Protein AF-A3WEB6-F1 (afdb_monomer_lite)

Secondary structure (DSSP, 8-state):
---PPPPP-PPPPP-------PPPPP---------SS-----HHHHHHHHHHHT-S-TT-GGGGHHHHHHTS-HHHHHHHHHHHHHTS--SS---TT--HHHHHHHHHHHHHTTS-----GGGHHHHHHHHHH-THHHH-GGGHHHHHHHHHHHHHHHHTT----HHHHHHHHHHHHHHHHGGGGS-HHHHHHHHHHHHHHHHHTT----HHHHHHHHHS--B-TTPPP----TTHHHHHHHHHHHHHHHHHHHHHTSSSSPPGGGSSHHHHHHHS--BTTB---HHHHHH-SSHHHHHHHTTT-TT-B--GGGGGGGGGGHHHHHHHHSB-TTSSS-TTHHHH--TTSHHHHHHHHHHHT--S-SS--HHHHHHHHHHHTTT-HHHHHHHHHHHHHHHHSS---HHHHHHHHHHHHHHHHHHHHHHHHTTHHHHSTT-HHHHHHHHHHHHHTT--TT--TTS-GGGGBB---EETTTEEPSS-B-PPPP--B-TTSPBP---HHHHTSPPHHHHHHHHHHHHHHTTSS-HHHHHHHHHHHHHHHHHHTTSSGGGHHHHHHHHHHHHHHHHT-STTTHHHHHHHHHH---HHHHHHHHHHHTT--

Sequence (605 aa):
MGFMGFGRKTFGRKGLAPLQPEKPKSGRIFGNRPSRGGGGGSPFDRFYADARELVTNPSYPASGCNQALELLTPEERGDLLADIVMGQGHYGEYQRDASEAQLIAQHGLSSLWNKEVEVRKEHLAALLTILLRNKDYRQRYYYETQVSKLLKLINSAIKQGAYLSSGDCEALAEMASEIRQARSTYRKSDTKKMILRAEKLEKLAGVEVSATEFLMERCEGAENEFAIPDKDRPNAQFWADLLAEVATNLNDIRLATKGSKRANWASTEAAFNEQWPACGDVRPSYTDWKSSAQPVAELKANNGRRNGWADTEAYRTLPGAIAGAVAHSRYDWSMGQIPGLDVLADLENPAWTALVEHLITQRRATKATKTWLKEALELCKPLGLETVEEKLHDWLALFHSPALGRANYTSVINGDRFAYTIDLLEEAHGDWPQGHADEVAALGKAIAICVASGSRDGINYALSTNLVLTDDHSYKNKTATTGVLHMPKPSYKHADGRTAYKSLSSFMRLSVENEEFVRGALWLVALMPNRARAIEALELTALSAATYLWTGEDAMRSKIIANAAIATLIAMGGDDVDAPVLRLSKLVEHRTVQAPLLKHLNAES

pLDDT: mean 80.48, std 17.67, range [26.0, 98.12]

Structure (mmCIF, N/CA/C/O backbone):
data_AF-A3WEB6-F1
#
_entry.id   AF-A3WEB6-F1
#
loop_
_atom_site.group_PDB
_atom_site.id
_atom_site.type_symbol
_atom_site.label_atom_id
_atom_site.label_alt_id
_atom_site.label_comp_id
_atom_site.label_asym_id
_atom_site.label_entity_id
_atom_site.label_seq_id
_atom_site.pdbx_PDB_ins_code
_atom_site.Cartn_x
_atom_site.Cartn_y
_atom_site.Cartn_z
_atom_site.occupancy
_atom_site.B_iso_or_equiv
_atom_site.auth_seq_id
_atom_site.auth_comp_id
_atom_site.auth_asym_id
_atom_site.auth_atom_id
_atom_site.pdbx_PDB_model_num
ATOM 1 N N . MET A 1 1 ? -42.486 -0.707 -11.363 1.00 29.61 1 MET A N 1
ATOM 2 C CA . MET A 1 1 ? -42.224 -1.793 -10.393 1.00 29.61 1 MET A CA 1
ATOM 3 C C . MET A 1 1 ? -41.409 -1.154 -9.276 1.00 29.61 1 MET A C 1
ATOM 5 O O . MET A 1 1 ? -40.303 -0.731 -9.545 1.00 29.61 1 MET A O 1
ATOM 9 N N . GLY A 1 2 ? -41.981 -0.723 -8.153 1.00 26.94 2 GLY A N 1
ATOM 10 C CA . GLY A 1 2 ? -42.525 -1.570 -7.094 1.00 26.94 2 GLY A CA 1
ATOM 11 C C . GLY A 1 2 ? -41.439 -1.852 -6.044 1.00 26.94 2 GLY A C 1
ATOM 12 O O . GLY A 1 2 ? -41.075 -3.007 -5.876 1.00 26.94 2 GLY A O 1
ATOM 13 N N . PHE A 1 3 ? -40.873 -0.816 -5.405 1.00 26.00 3 PHE A N 1
ATOM 14 C CA . PHE A 1 3 ? -39.906 -0.987 -4.311 1.00 26.00 3 PHE A CA 1
ATOM 15 C C . PHE A 1 3 ? -40.650 -1.487 -3.065 1.00 26.00 3 PHE A C 1
ATOM 17 O O . PHE A 1 3 ? -41.422 -0.750 -2.453 1.00 26.00 3 PHE A O 1
ATOM 24 N N . MET A 1 4 ? -40.458 -2.765 -2.734 1.00 27.81 4 MET A N 1
ATOM 25 C CA . MET A 1 4 ? -40.948 -3.368 -1.497 1.00 27.81 4 MET A CA 1
ATOM 26 C C . MET A 1 4 ? -40.113 -2.860 -0.320 1.00 27.81 4 MET A C 1
ATOM 28 O O . MET A 1 4 ? -38.898 -3.036 -0.293 1.00 27.81 4 MET A O 1
ATOM 32 N N . GLY A 1 5 ? -40.776 -2.247 0.661 1.00 27.77 5 GLY A N 1
ATOM 33 C CA . GLY A 1 5 ? -40.185 -1.965 1.963 1.00 27.77 5 GLY A CA 1
ATOM 34 C C . GLY A 1 5 ? -40.025 -3.257 2.764 1.00 27.77 5 GLY A C 1
ATOM 35 O O . GLY A 1 5 ? -40.998 -3.984 2.963 1.00 27.77 5 GLY A O 1
ATOM 36 N N . PHE A 1 6 ? -38.809 -3.527 3.236 1.00 27.41 6 PHE A N 1
ATOM 37 C CA . PHE A 1 6 ? -38.534 -4.588 4.203 1.00 27.41 6 PHE A CA 1
ATOM 38 C C . PHE A 1 6 ? -38.426 -4.003 5.616 1.00 27.41 6 PHE A C 1
ATOM 40 O O . PHE A 1 6 ? -37.853 -2.938 5.840 1.00 27.41 6 PHE A O 1
ATOM 47 N N . GLY A 1 7 ? -39.083 -4.679 6.561 1.00 26.02 7 GLY A N 1
ATOM 48 C CA . GLY A 1 7 ? -39.466 -4.139 7.861 1.00 26.02 7 GLY A CA 1
ATOM 49 C C . GLY A 1 7 ? -38.332 -3.996 8.878 1.00 26.02 7 GLY A C 1
ATOM 50 O O . GLY A 1 7 ? -37.630 -4.954 9.196 1.00 26.02 7 GLY A O 1
ATOM 51 N N . ARG A 1 8 ? -38.261 -2.807 9.491 1.00 34.47 8 ARG A N 1
ATOM 52 C CA . ARG A 1 8 ? -37.611 -2.564 10.786 1.00 34.47 8 ARG A CA 1
ATOM 53 C C . ARG A 1 8 ? -38.399 -3.287 11.885 1.00 34.47 8 ARG A C 1
ATOM 55 O O . ARG A 1 8 ? -39.556 -2.955 12.140 1.00 34.47 8 ARG A O 1
ATOM 62 N N . LYS A 1 9 ? -37.783 -4.255 12.567 1.00 32.00 9 LYS A N 1
ATOM 63 C CA . LYS A 1 9 ? -38.338 -4.821 13.806 1.00 32.00 9 LYS A CA 1
ATOM 64 C C . LYS A 1 9 ? -38.093 -3.845 14.956 1.00 32.00 9 LYS A C 1
ATOM 66 O O . LYS A 1 9 ? -37.026 -3.843 15.556 1.00 32.00 9 LYS A O 1
ATOM 71 N N . THR A 1 10 ? -39.094 -3.037 15.286 1.00 32.31 10 THR A N 1
ATOM 72 C CA . THR A 1 10 ? -39.169 -2.360 16.584 1.00 32.31 10 THR A CA 1
ATOM 73 C C . THR A 1 10 ? -39.629 -3.372 17.635 1.00 32.31 10 THR A C 1
ATOM 75 O O . THR A 1 10 ? -40.685 -3.993 17.517 1.00 32.31 10 THR A O 1
ATOM 78 N N . PHE A 1 11 ? -38.806 -3.601 18.659 1.00 28.17 11 PHE A N 1
ATOM 79 C CA . PHE A 1 11 ? -39.134 -4.525 19.745 1.00 28.17 11 PHE A CA 1
ATOM 80 C C . PHE A 1 11 ? -40.278 -3.965 20.608 1.00 28.17 11 PHE A C 1
ATOM 82 O O . PHE A 1 11 ? -40.151 -2.918 21.242 1.00 28.17 11 PHE A O 1
ATOM 89 N N . GLY A 1 12 ? -41.400 -4.689 20.637 1.00 31.41 12 GLY A N 1
ATOM 90 C CA . GLY A 1 12 ? -42.566 -4.412 21.473 1.00 31.41 12 GLY A CA 1
ATOM 91 C C . GLY A 1 12 ? -42.441 -4.995 22.886 1.00 31.41 12 GLY A C 1
ATOM 92 O O . GLY A 1 12 ? -42.087 -6.159 23.074 1.00 31.41 12 GLY A O 1
ATOM 93 N N . ARG A 1 13 ? -42.782 -4.165 23.879 1.00 30.84 13 ARG A N 1
ATOM 94 C CA . ARG A 1 13 ? -43.000 -4.503 25.297 1.00 30.84 13 ARG A CA 1
ATOM 95 C C . ARG A 1 13 ? -43.959 -5.690 25.473 1.00 30.84 13 ARG A C 1
ATOM 97 O O . ARG A 1 13 ? -45.048 -5.690 24.905 1.00 30.84 13 ARG A O 1
ATOM 104 N N . LYS A 1 14 ? -43.634 -6.610 26.390 1.00 26.94 14 LYS A N 1
ATOM 105 C CA . LYS A 1 14 ? -44.607 -7.523 27.015 1.00 26.94 14 LYS A CA 1
ATOM 106 C C . LYS A 1 14 ? -44.942 -7.059 28.434 1.00 26.94 14 LYS A C 1
ATOM 108 O O . LYS A 1 14 ? -44.050 -6.964 29.266 1.00 26.94 14 LYS A O 1
ATOM 113 N N . GLY A 1 15 ? -46.241 -6.867 28.675 1.00 34.19 15 GLY A N 1
ATOM 114 C CA . GLY A 1 15 ? -46.898 -6.978 29.980 1.00 34.19 15 GLY A CA 1
ATOM 115 C C . GLY A 1 15 ? -46.797 -5.766 30.907 1.00 34.19 15 GLY A C 1
ATOM 116 O O . GLY A 1 15 ? -45.757 -5.547 31.508 1.00 34.19 15 GLY A O 1
ATOM 117 N N . LEU A 1 16 ? -47.904 -5.031 31.059 1.00 30.14 16 LEU A N 1
ATOM 118 C CA . LEU A 1 16 ? -48.527 -4.643 32.339 1.00 30.14 16 LEU A CA 1
ATOM 119 C C . LEU A 1 16 ? -49.862 -3.923 32.032 1.00 30.14 16 LEU A C 1
ATOM 121 O O . LEU A 1 16 ? -49.952 -3.135 31.094 1.00 30.14 16 LEU A O 1
ATOM 125 N N . ALA A 1 17 ? -50.906 -4.296 32.772 1.00 32.12 17 ALA A N 1
ATOM 126 C CA . ALA A 1 17 ? -52.323 -3.970 32.564 1.00 32.12 17 ALA A CA 1
ATOM 127 C C . ALA A 1 17 ? -52.659 -2.464 32.741 1.00 32.12 17 ALA A C 1
ATOM 129 O O . ALA A 1 17 ? -51.865 -1.731 33.332 1.00 32.12 17 ALA A O 1
ATOM 130 N N . PRO A 1 18 ? -53.828 -1.982 32.259 1.00 32.25 18 PRO A N 1
ATOM 131 C CA . PRO A 1 18 ? -54.152 -0.560 32.258 1.00 32.25 18 PRO A CA 1
ATOM 132 C C . PRO A 1 18 ? -54.585 -0.107 33.657 1.00 32.25 18 PRO A C 1
ATOM 134 O O . PRO A 1 18 ? -55.650 -0.489 34.139 1.00 32.25 18 PRO A O 1
ATOM 137 N N . LEU A 1 19 ? -53.778 0.732 34.306 1.00 33.09 19 LEU A N 1
ATOM 138 C CA . LEU A 1 19 ? -54.220 1.505 35.465 1.00 33.09 19 LEU A CA 1
ATOM 139 C C . LEU A 1 19 ? -54.787 2.842 34.977 1.00 33.09 19 LEU A C 1
ATOM 141 O O . LEU A 1 19 ? -54.145 3.573 34.223 1.00 33.09 19 LEU A O 1
ATOM 145 N N . GLN A 1 20 ? -56.032 3.102 35.373 1.00 31.73 20 GLN A N 1
ATOM 146 C CA . GLN A 1 20 ? -56.796 4.317 35.090 1.00 31.73 20 GLN A CA 1
ATOM 147 C C . GLN A 1 20 ? -56.044 5.588 35.533 1.00 31.73 20 GLN A C 1
ATOM 149 O O . GLN A 1 20 ? -55.263 5.535 36.483 1.00 31.73 20 GLN A O 1
ATOM 154 N N . PRO A 1 21 ? -56.294 6.747 34.895 1.00 31.81 21 PRO A N 1
ATOM 155 C CA . PRO A 1 21 ? -55.640 7.994 35.269 1.00 31.81 21 PRO A CA 1
ATOM 156 C C . PRO A 1 21 ? -56.192 8.521 36.603 1.00 31.81 21 PRO A C 1
ATOM 158 O O . PRO A 1 21 ? -57.307 9.041 36.667 1.00 31.81 21 PRO A O 1
ATOM 161 N N . GLU A 1 22 ? -55.401 8.429 37.674 1.00 29.83 22 GLU A N 1
ATOM 162 C CA . GLU A 1 22 ? -55.645 9.219 38.883 1.00 29.83 22 GLU A CA 1
ATOM 163 C C . GLU A 1 22 ? -55.349 10.702 38.606 1.00 29.83 22 GLU A C 1
ATOM 165 O O . GLU A 1 22 ? -54.299 11.074 38.079 1.00 29.83 22 GLU A O 1
ATOM 170 N N . LYS A 1 23 ? -56.307 11.566 38.964 1.00 29.56 23 LYS A N 1
ATOM 171 C CA . LYS A 1 23 ? -56.176 13.029 38.919 1.00 29.56 23 LYS A CA 1
ATOM 172 C C . LYS A 1 23 ? -54.987 13.501 39.775 1.00 29.56 23 LYS A C 1
ATOM 174 O O . LYS A 1 23 ? -54.812 12.983 40.880 1.00 29.56 23 LYS A O 1
ATOM 179 N N . PRO A 1 24 ? -54.243 14.550 39.370 1.00 29.25 24 PRO A N 1
ATOM 180 C CA . PRO A 1 24 ? -53.203 15.117 40.218 1.00 29.25 24 PRO A CA 1
ATOM 181 C C . PRO A 1 24 ? -53.826 15.750 41.466 1.00 29.25 24 PRO A C 1
ATOM 183 O O . PRO A 1 24 ? -54.696 16.619 41.368 1.00 29.25 24 PRO A O 1
ATOM 186 N N . LYS A 1 25 ? -53.360 15.336 42.649 1.00 29.36 25 LYS A N 1
ATOM 187 C CA . LYS A 1 25 ? -53.602 16.067 43.895 1.00 29.36 25 LYS A CA 1
ATOM 188 C C . LYS A 1 25 ? -52.801 17.368 43.879 1.00 29.36 25 LYS A C 1
ATOM 190 O O . LYS A 1 25 ? -51.597 17.381 43.644 1.00 29.36 25 LYS A O 1
ATOM 195 N N . SER A 1 26 ? -53.506 18.453 44.155 1.00 33.03 26 SER A N 1
ATOM 196 C CA . SER A 1 26 ? -52.987 19.793 44.401 1.00 33.03 26 SER A CA 1
ATOM 197 C C . SER A 1 26 ? -52.145 19.886 45.682 1.00 33.03 26 SER A C 1
ATOM 199 O O . SER A 1 26 ? -52.571 19.386 46.724 1.00 33.03 26 SER A O 1
ATOM 201 N N . GLY A 1 27 ? -51.071 20.684 45.625 1.00 27.97 27 GLY A N 1
ATOM 202 C CA . GLY A 1 27 ? -50.395 21.314 46.774 1.00 27.97 27 GLY A CA 1
ATOM 203 C C . GLY A 1 27 ? -49.214 20.515 47.344 1.00 27.97 27 GLY A C 1
ATOM 204 O O . GLY A 1 27 ? -49.299 19.305 47.466 1.00 27.97 27 GLY A O 1
ATOM 205 N N . ARG A 1 28 ? -48.089 21.107 47.763 1.00 28.11 28 ARG A N 1
ATOM 206 C CA . ARG A 1 28 ? -47.768 22.507 48.084 1.00 28.11 28 ARG A CA 1
ATOM 207 C C . ARG A 1 28 ? -46.235 22.693 48.157 1.00 28.11 28 ARG A C 1
ATOM 209 O O . ARG A 1 28 ? -45.558 21.857 48.734 1.00 28.11 28 ARG A O 1
ATOM 216 N N . ILE A 1 29 ? -45.795 23.864 47.681 1.00 38.44 29 ILE A N 1
ATOM 217 C CA . ILE A 1 29 ? -44.853 24.828 48.295 1.00 38.44 29 ILE A CA 1
ATOM 218 C C . ILE A 1 29 ? -43.416 24.365 48.591 1.00 38.44 29 ILE A C 1
ATOM 220 O O . ILE A 1 29 ? -43.168 23.671 49.569 1.00 38.44 29 ILE A O 1
ATOM 224 N N . PHE A 1 30 ? -42.465 24.979 47.881 1.00 27.98 30 PHE A N 1
ATOM 225 C CA . PHE A 1 30 ? -41.158 25.342 48.432 1.00 27.98 30 PHE A CA 1
ATOM 226 C C . PHE A 1 30 ? -40.769 26.765 48.001 1.00 27.98 30 PHE A C 1
ATOM 228 O O . PHE A 1 30 ? -40.805 27.089 46.820 1.00 27.98 30 PHE A O 1
ATOM 235 N N . GLY A 1 31 ? -40.373 27.581 48.986 1.00 28.86 31 GLY A N 1
ATOM 236 C CA . GLY A 1 31 ? -39.298 28.570 48.836 1.00 28.86 31 GLY A CA 1
ATOM 237 C C . GLY A 1 31 ? -39.648 29.976 48.344 1.00 28.86 31 GLY A C 1
ATOM 238 O O . GLY A 1 31 ? -39.417 30.311 47.191 1.00 28.86 31 GLY A O 1
ATOM 239 N N . ASN A 1 32 ? -40.082 30.837 49.266 1.00 31.31 32 ASN A N 1
ATOM 240 C CA . ASN A 1 32 ? -40.150 32.292 49.105 1.00 31.31 32 ASN A CA 1
ATOM 241 C C . ASN A 1 32 ? -38.780 32.928 48.778 1.00 31.31 32 ASN A C 1
ATOM 243 O O . ASN A 1 32 ? -37.884 32.943 49.623 1.00 31.31 32 ASN A O 1
ATOM 247 N N . ARG A 1 33 ? -38.694 33.617 47.637 1.00 31.88 33 ARG A N 1
ATOM 248 C CA . ARG A 1 33 ? -37.985 34.903 47.502 1.00 31.88 33 ARG A CA 1
ATOM 249 C C . ARG A 1 33 ? -39.011 35.930 47.002 1.00 31.88 33 ARG A C 1
ATOM 251 O O . ARG A 1 33 ? -39.818 35.580 46.143 1.00 31.88 33 ARG A O 1
ATOM 258 N N . PRO A 1 34 ? -39.039 37.166 47.528 1.00 33.56 34 PRO A N 1
ATOM 259 C CA . PRO A 1 34 ? -40.043 38.143 47.133 1.00 33.56 34 PRO A CA 1
ATOM 260 C C . PRO A 1 34 ? -39.745 38.632 45.712 1.00 33.56 34 PRO A C 1
ATOM 262 O O . PRO A 1 34 ? -38.826 39.421 45.501 1.00 33.56 34 PRO A O 1
ATOM 265 N N . SER A 1 35 ? -40.530 38.177 44.736 1.00 34.62 35 SER A N 1
ATOM 266 C CA . SER A 1 35 ? -40.672 38.902 43.477 1.00 34.62 35 SER A CA 1
ATOM 267 C C . SER A 1 35 ? -41.422 40.198 43.788 1.00 34.62 35 SER A C 1
ATOM 269 O O . SER A 1 35 ? -42.600 40.200 44.151 1.00 34.62 35 SER A O 1
ATOM 271 N N . ARG A 1 36 ? -40.693 41.315 43.715 1.00 34.34 36 ARG A N 1
ATOM 272 C CA . ARG A 1 36 ? -41.287 42.624 43.456 1.00 34.34 36 ARG A CA 1
ATOM 273 C C . ARG A 1 36 ? -42.046 42.517 42.128 1.00 34.34 36 ARG A C 1
ATOM 275 O O . ARG A 1 36 ? -41.417 42.294 41.107 1.00 34.34 36 ARG A O 1
ATOM 282 N N . GLY A 1 37 ? -43.360 42.728 42.163 1.00 31.61 37 GLY A N 1
ATOM 283 C CA . GLY A 1 37 ? -44.138 43.147 40.992 1.00 31.61 37 GLY A CA 1
ATOM 284 C C . GLY A 1 37 ? -44.631 42.039 40.056 1.00 31.61 37 GLY A C 1
ATOM 285 O O . GLY A 1 37 ? -44.014 41.744 39.047 1.00 31.61 37 GLY A O 1
ATOM 286 N N . GLY A 1 38 ? -45.803 41.508 40.406 1.00 31.47 38 GLY A N 1
ATOM 287 C CA . GLY A 1 38 ? -46.829 40.843 39.590 1.00 31.47 38 GLY A CA 1
ATOM 288 C C . GLY A 1 38 ? -46.683 40.711 38.065 1.00 31.47 38 GLY A C 1
ATOM 289 O O . GLY A 1 38 ? -46.578 41.693 37.341 1.00 31.47 38 GLY A O 1
ATOM 290 N N . GLY A 1 39 ? -46.914 39.481 37.601 1.00 33.38 39 GLY A N 1
ATOM 291 C CA . GLY A 1 39 ? -47.325 39.143 36.236 1.00 33.38 39 GLY A CA 1
ATOM 292 C C . GLY A 1 39 ? -46.788 37.771 35.836 1.00 33.38 39 GLY A C 1
ATOM 293 O O . GLY A 1 39 ? -45.586 37.552 35.897 1.00 33.38 39 GLY A O 1
ATOM 294 N N . GLY A 1 40 ? -47.656 36.826 35.467 1.00 46.16 40 GLY A N 1
ATOM 295 C CA . GLY A 1 40 ? -47.241 35.517 34.951 1.00 46.16 40 GLY A CA 1
ATOM 296 C C . GLY A 1 40 ? -46.580 35.638 33.576 1.00 46.16 40 GLY A C 1
ATOM 297 O O . GLY A 1 40 ? -47.252 35.433 32.572 1.00 46.16 40 GLY A O 1
ATOM 298 N N . GLY A 1 41 ? -45.300 36.012 33.549 1.00 63.28 41 GLY A N 1
ATOM 299 C CA . GLY A 1 41 ? -44.451 36.051 32.355 1.00 63.28 41 GLY A CA 1
ATOM 300 C C . GLY A 1 41 ? -43.603 34.788 32.215 1.00 63.28 41 GLY A C 1
ATOM 301 O O . GLY A 1 41 ? -43.351 34.085 33.200 1.00 63.28 41 GLY A O 1
ATOM 302 N N . SER A 1 42 ? -43.181 34.484 30.990 1.00 83.44 42 SER A N 1
ATOM 303 C CA . SER A 1 42 ? -42.313 33.340 30.708 1.00 83.44 42 SER A CA 1
ATOM 304 C C . SER A 1 42 ? -40.897 33.553 31.290 1.00 83.44 42 SER A C 1
ATOM 306 O O . SER A 1 42 ? -40.518 34.688 31.603 1.00 83.44 42 SER A O 1
ATOM 308 N N . PRO A 1 43 ? -40.077 32.495 31.465 1.00 87.94 43 PRO A N 1
ATOM 309 C CA . PRO A 1 43 ? -38.670 32.641 31.855 1.00 87.94 43 PRO A CA 1
ATOM 310 C C . PRO A 1 43 ? -37.897 33.653 30.995 1.00 87.94 43 PRO A C 1
ATOM 312 O O . PRO A 1 43 ? -37.073 34.406 31.520 1.00 87.94 43 PRO A O 1
ATOM 315 N N . PHE A 1 44 ? -38.191 33.707 29.692 1.00 90.69 44 PHE A N 1
ATOM 316 C CA . PHE A 1 44 ? -37.638 34.698 28.780 1.00 90.69 44 PHE A CA 1
ATOM 317 C C . PHE A 1 44 ? -38.120 36.120 29.076 1.00 90.69 44 PHE A C 1
ATOM 319 O O . PHE A 1 44 ? -37.287 37.016 29.067 1.00 90.69 44 PHE A O 1
ATOM 326 N N . ASP A 1 45 ? -39.398 36.352 29.393 1.00 88.38 45 ASP A N 1
ATOM 327 C CA . ASP A 1 45 ? -39.902 37.701 29.709 1.00 88.38 45 ASP A CA 1
ATOM 328 C C . ASP A 1 45 ? -39.180 38.310 30.919 1.00 88.38 45 ASP A C 1
ATOM 330 O O . ASP A 1 45 ? -38.795 39.482 30.908 1.00 88.38 45 ASP A O 1
ATOM 334 N N . ARG A 1 46 ? -38.938 37.487 31.949 1.00 88.69 46 ARG A N 1
ATOM 335 C CA . ARG A 1 46 ? -38.163 37.888 33.131 1.00 88.69 46 ARG A CA 1
ATOM 336 C C . ARG A 1 46 ? -36.712 38.192 32.762 1.00 88.69 46 ARG A C 1
ATOM 338 O O . ARG A 1 46 ? -36.203 39.251 33.113 1.00 88.69 46 ARG A O 1
ATOM 345 N N . PHE A 1 47 ? -36.067 37.296 32.015 1.00 91.25 47 PHE A N 1
ATOM 346 C CA . PHE A 1 47 ? -34.696 37.504 31.550 1.00 91.25 47 PHE A CA 1
ATOM 347 C C . PHE A 1 47 ? -34.562 38.743 30.655 1.00 91.25 47 PHE A C 1
ATOM 349 O O . PHE A 1 47 ? -33.585 39.475 30.766 1.00 91.25 47 PHE A O 1
ATOM 356 N N . TYR A 1 48 ? -35.538 38.993 29.785 1.00 90.75 48 TYR A N 1
ATOM 357 C CA . TYR A 1 48 ? -35.583 40.146 28.898 1.00 90.75 48 TYR A CA 1
ATOM 358 C C . TYR A 1 48 ? -35.689 41.451 29.689 1.00 90.75 48 TYR A C 1
ATOM 360 O O . TYR A 1 48 ? -34.934 42.383 29.416 1.00 90.75 48 TYR A O 1
ATOM 368 N N . ALA A 1 49 ? -36.563 41.512 30.698 1.00 89.06 49 ALA A N 1
ATOM 369 C CA . ALA A 1 49 ? -36.658 42.667 31.588 1.00 89.06 49 ALA A CA 1
ATOM 370 C C . ALA A 1 49 ? -35.335 42.917 32.335 1.00 89.06 49 ALA A C 1
ATOM 372 O O . ALA A 1 49 ? -34.784 44.015 32.242 1.00 89.06 49 ALA A O 1
ATOM 373 N N . ASP A 1 50 ? -34.772 41.880 32.966 1.00 89.88 50 ASP A N 1
ATOM 374 C CA . ASP A 1 50 ? -33.504 41.969 33.702 1.00 89.88 50 ASP A CA 1
ATOM 375 C C . ASP A 1 50 ? -32.344 42.394 32.776 1.00 89.88 50 ASP A C 1
ATOM 377 O O . ASP A 1 50 ? -31.536 43.258 33.120 1.00 89.88 50 ASP A O 1
ATOM 381 N N . ALA A 1 51 ? -32.263 41.835 31.563 1.00 89.06 51 ALA A N 1
ATOM 382 C CA . ALA A 1 51 ? -31.220 42.165 30.593 1.00 89.06 51 ALA A CA 1
ATOM 383 C C . ALA A 1 51 ? -31.302 43.617 30.106 1.00 89.06 51 ALA A C 1
ATOM 385 O O . ALA A 1 51 ? -30.256 44.215 29.854 1.00 89.06 51 ALA A O 1
ATOM 386 N N . ARG A 1 52 ? -32.510 44.190 29.997 1.00 89.94 52 ARG A N 1
ATOM 387 C CA . ARG A 1 52 ? -32.716 45.601 29.627 1.00 89.94 52 ARG A CA 1
ATOM 388 C C . ARG A 1 52 ? -32.361 46.562 30.751 1.00 89.94 52 ARG A C 1
ATOM 390 O O . ARG A 1 52 ? -31.774 47.608 30.488 1.00 89.94 52 ARG A O 1
ATOM 397 N N . GLU A 1 53 ? -32.689 46.214 31.990 1.00 88.25 53 GLU A N 1
ATOM 398 C CA . GLU A 1 53 ? -32.324 47.026 33.156 1.00 88.25 53 GLU A CA 1
ATOM 399 C C . GLU A 1 53 ? -30.806 47.051 33.385 1.00 88.25 53 GLU A C 1
ATOM 401 O O . GLU A 1 53 ? -30.258 48.057 33.835 1.00 88.25 53 GLU A O 1
ATOM 406 N N . LEU A 1 54 ? -30.115 45.969 33.020 1.00 88.06 54 LEU A N 1
ATOM 407 C CA . LEU A 1 54 ? -28.672 45.788 33.204 1.00 88.06 54 LEU A CA 1
ATOM 408 C C . LEU A 1 54 ? -27.836 46.172 31.968 1.00 88.06 54 LEU A C 1
ATOM 410 O O . LEU A 1 54 ? -26.663 45.803 31.867 1.00 88.06 54 LEU A O 1
ATOM 414 N N . VAL A 1 55 ? -28.410 46.902 31.005 1.00 88.06 55 VAL A N 1
ATOM 415 C CA . VAL A 1 55 ? -27.691 47.370 29.809 1.00 88.06 55 VAL A CA 1
ATOM 416 C C . VAL A 1 55 ? -26.530 48.275 30.214 1.00 88.06 55 VAL A C 1
ATOM 418 O O . VAL A 1 55 ? -26.709 49.361 30.758 1.00 88.06 55 VAL A O 1
ATOM 421 N N . THR A 1 56 ? -25.314 47.843 29.887 1.00 75.75 56 THR A N 1
ATOM 422 C CA . THR A 1 56 ? -24.083 48.612 30.136 1.00 75.75 56 THR A CA 1
ATOM 423 C C . THR A 1 56 ? -23.672 49.460 28.933 1.00 75.75 56 THR A C 1
ATOM 425 O O . THR A 1 56 ? -22.911 50.414 29.080 1.00 75.75 56 THR A O 1
ATOM 428 N N . ASN A 1 57 ? -24.196 49.148 27.743 1.00 79.44 57 ASN A N 1
ATOM 429 C CA . ASN A 1 57 ? -24.003 49.918 26.521 1.00 79.44 57 ASN A CA 1
ATOM 430 C C . ASN A 1 57 ? -25.359 50.200 25.840 1.00 79.44 57 ASN A C 1
ATOM 432 O O . ASN A 1 57 ? -25.914 49.293 25.218 1.00 79.44 57 ASN A O 1
ATOM 436 N N . PRO A 1 58 ? -25.861 51.450 25.866 1.00 72.75 58 PRO A N 1
ATOM 437 C CA . PRO A 1 58 ? -27.139 51.821 25.248 1.00 72.75 58 PRO A CA 1
ATOM 438 C C . PRO A 1 58 ? -27.213 51.571 23.735 1.00 72.75 58 PRO A C 1
ATOM 440 O O . PRO A 1 58 ? -28.296 51.370 23.198 1.00 72.75 58 PRO A O 1
ATOM 443 N N . SER A 1 59 ? -26.069 51.558 23.040 1.00 74.88 59 SER A N 1
ATOM 444 C CA . SER A 1 59 ? -26.001 51.242 21.602 1.00 74.88 59 SER A CA 1
ATOM 445 C C . SER A 1 59 ? -26.075 49.740 21.302 1.00 74.88 59 SER A C 1
ATOM 447 O O . SER A 1 59 ? -26.151 49.343 20.142 1.00 74.88 59 SER A O 1
ATOM 449 N N . TYR A 1 60 ? -26.053 48.897 22.339 1.00 78.00 60 TYR A N 1
ATOM 450 C CA . TYR A 1 60 ? -26.063 47.448 22.218 1.00 78.00 60 TYR A CA 1
ATOM 451 C C . TYR A 1 60 ? -26.907 46.809 23.340 1.00 78.00 60 TYR A C 1
ATOM 453 O O . TYR A 1 60 ? -26.372 46.451 24.399 1.00 78.00 60 TYR A O 1
ATOM 461 N N . PRO A 1 61 ? -28.226 46.636 23.113 1.00 72.75 61 PRO A N 1
ATOM 462 C CA . PRO A 1 61 ? -29.180 46.147 24.120 1.00 72.75 61 PRO A CA 1
ATOM 463 C C . PRO A 1 61 ? -28.823 44.787 24.738 1.00 72.75 61 PRO A C 1
ATOM 465 O O . PRO A 1 61 ? -29.167 44.497 25.876 1.00 72.75 61 PRO A O 1
ATOM 468 N N . ALA A 1 62 ? -28.060 43.954 24.029 1.00 79.75 62 ALA A N 1
ATOM 469 C CA . ALA A 1 62 ? -27.605 42.662 24.534 1.00 79.75 62 ALA A CA 1
ATOM 470 C C . ALA A 1 62 ? -26.469 42.742 25.578 1.00 79.75 62 ALA A C 1
ATOM 472 O O . ALA A 1 62 ? -26.114 41.727 26.180 1.00 79.75 62 ALA A O 1
ATOM 473 N N . SER A 1 63 ? -25.900 43.926 25.831 1.00 84.31 63 SER A N 1
ATOM 474 C CA . SER A 1 63 ? -24.803 44.116 26.794 1.00 84.31 63 SER A CA 1
ATOM 475 C C . SER A 1 63 ? -25.155 43.728 28.239 1.00 84.31 63 SER A C 1
ATOM 477 O O . SER A 1 63 ? -24.253 43.375 28.999 1.00 84.31 63 SER A O 1
ATOM 479 N N . GLY A 1 64 ? -26.441 43.727 28.612 1.00 86.31 64 GLY A N 1
ATOM 480 C CA . GLY A 1 64 ? -26.908 43.294 29.935 1.00 86.31 64 GLY A CA 1
ATOM 481 C C . GLY A 1 64 ? -27.098 41.780 30.103 1.00 86.31 64 GLY A C 1
ATOM 482 O O . GLY A 1 64 ? -27.230 41.301 31.228 1.00 86.31 64 GLY A O 1
ATOM 483 N N . CYS A 1 65 ? -27.043 40.989 29.021 1.00 90.50 65 CYS A N 1
ATOM 484 C CA . CYS A 1 65 ? -27.365 39.553 29.054 1.00 90.50 65 CYS A CA 1
ATOM 485 C C . CYS A 1 65 ? -26.488 38.752 30.031 1.00 90.50 65 CYS A C 1
ATOM 487 O O . CYS A 1 65 ? -26.986 37.889 30.747 1.00 90.50 65 CYS A O 1
ATOM 489 N N . ASN A 1 66 ? -25.180 39.027 30.088 1.00 89.62 66 ASN A N 1
ATOM 490 C CA . ASN A 1 66 ? -24.270 38.283 30.968 1.00 89.62 66 ASN A CA 1
ATOM 491 C C . ASN A 1 66 ? -24.581 38.499 32.453 1.00 89.62 66 ASN A C 1
ATOM 493 O O . ASN A 1 66 ? -24.520 37.539 33.218 1.00 89.62 66 ASN A O 1
ATOM 497 N N . GLN A 1 67 ? -24.919 39.734 32.838 1.00 88.88 67 GLN A N 1
ATOM 498 C CA . GLN A 1 67 ? -25.268 40.078 34.217 1.00 88.88 67 GLN A CA 1
ATOM 499 C C . GLN A 1 67 ? -26.639 39.501 34.582 1.00 88.88 67 GLN A C 1
ATOM 501 O O . GLN A 1 67 ? -26.782 38.887 35.635 1.00 88.88 67 GLN A O 1
ATOM 506 N N . ALA A 1 68 ? -27.616 39.584 33.674 1.00 91.00 68 ALA A N 1
ATOM 507 C CA . ALA A 1 68 ? -28.926 38.966 33.869 1.00 91.00 68 ALA A CA 1
ATOM 508 C C . ALA A 1 68 ? -28.828 37.437 34.061 1.00 91.00 68 ALA A C 1
ATOM 510 O O . ALA A 1 68 ? -29.472 36.879 34.944 1.00 91.00 68 ALA A O 1
ATOM 511 N N . LEU A 1 69 ? -27.952 36.745 33.319 1.00 92.56 69 LEU A N 1
ATOM 512 C CA . LEU A 1 69 ? -27.720 35.303 33.500 1.00 92.56 69 LEU A CA 1
ATOM 513 C C . LEU A 1 69 ? -27.098 34.938 34.861 1.00 92.56 69 LEU A C 1
ATOM 515 O O . LEU A 1 69 ? -27.255 33.802 35.320 1.00 92.56 69 LEU A O 1
ATOM 519 N N . GLU A 1 70 ? -26.370 35.855 35.503 1.00 90.62 70 GLU A N 1
ATOM 520 C CA . GLU A 1 70 ? -25.785 35.640 36.836 1.00 90.62 70 GLU A CA 1
ATOM 521 C C . GLU A 1 70 ? -26.830 35.681 37.950 1.00 90.62 70 GLU A C 1
ATOM 523 O O . GLU A 1 70 ? -26.624 35.056 38.989 1.00 90.62 70 GLU A O 1
ATOM 528 N N . LEU A 1 71 ? -27.971 36.334 37.711 1.00 90.81 71 LEU A N 1
ATOM 529 C CA . LEU A 1 71 ? -29.099 36.368 38.642 1.00 90.81 71 LEU A CA 1
ATOM 530 C C . LEU A 1 71 ? -29.891 35.053 38.677 1.00 90.81 71 LEU A C 1
ATOM 532 O O . LEU A 1 71 ? -30.620 34.810 39.639 1.00 90.81 71 LEU A O 1
ATOM 536 N N . LEU A 1 72 ? -29.744 34.216 37.647 1.00 91.75 72 LEU A N 1
ATOM 537 C CA . LEU A 1 72 ? -30.447 32.944 37.504 1.00 91.75 72 LEU A CA 1
ATOM 538 C C . LEU A 1 72 ? -29.652 31.790 38.124 1.00 91.75 72 LEU A C 1
ATOM 540 O O . LEU A 1 72 ? -28.435 31.688 37.941 1.00 91.75 72 LEU A O 1
ATOM 544 N N . THR A 1 73 ? -30.350 30.885 38.802 1.00 91.56 73 THR A N 1
ATOM 545 C CA . THR A 1 73 ? -29.824 29.570 39.213 1.00 91.56 73 THR A CA 1
ATOM 546 C C . THR A 1 73 ? -29.527 28.672 37.998 1.00 91.56 73 THR A C 1
ATOM 548 O O . THR A 1 73 ? -30.041 28.931 36.904 1.00 91.56 73 THR A O 1
ATOM 551 N N . PRO A 1 74 ? -28.686 27.624 38.125 1.00 93.25 74 PRO A N 1
ATOM 552 C CA . PRO A 1 74 ? -28.444 26.668 37.040 1.00 93.25 74 PRO A CA 1
ATOM 553 C C . PRO A 1 74 ? -29.723 26.072 36.434 1.00 93.25 74 PRO A C 1
ATOM 555 O O . PRO A 1 74 ? -29.792 25.902 35.216 1.00 93.25 74 PRO A O 1
ATOM 558 N N . GLU A 1 75 ? -30.738 25.810 37.253 1.00 90.81 75 GLU A N 1
ATOM 559 C CA . GLU A 1 75 ? -32.037 25.273 36.849 1.00 90.81 75 GLU A CA 1
ATOM 560 C C . GLU A 1 75 ? -32.888 26.325 36.124 1.00 90.81 75 GLU A C 1
ATOM 562 O O . GLU A 1 75 ? -33.437 26.046 35.056 1.00 90.81 75 GLU A O 1
ATOM 567 N N . GLU A 1 76 ? -32.940 27.563 36.637 1.00 90.69 76 GLU A N 1
ATOM 568 C CA . GLU A 1 76 ? -33.617 28.683 35.958 1.00 90.69 76 GLU A CA 1
ATOM 569 C C . GLU A 1 76 ? -32.976 28.989 34.595 1.00 90.69 76 GLU A C 1
ATOM 571 O O . GLU A 1 76 ? -33.668 29.371 33.652 1.00 90.69 76 GLU A O 1
ATOM 576 N N . ARG A 1 77 ? -31.662 28.778 34.447 1.00 94.38 77 ARG A N 1
ATOM 577 C CA . ARG A 1 77 ? -30.978 28.874 33.147 1.00 94.38 77 ARG A CA 1
ATOM 578 C C . ARG A 1 77 ? -31.399 27.764 32.182 1.00 94.38 77 ARG A C 1
ATOM 580 O O . ARG A 1 77 ? -31.437 28.011 30.978 1.00 94.38 77 ARG A O 1
ATOM 587 N N . GLY A 1 78 ? -31.716 26.568 32.680 1.00 91.19 78 GLY A N 1
ATOM 588 C CA . GLY A 1 78 ? -32.299 25.490 31.877 1.00 91.19 78 GLY A CA 1
ATOM 589 C C . GLY A 1 78 ? -33.699 25.836 31.373 1.00 91.19 78 GLY A C 1
ATOM 590 O O . GLY A 1 78 ? -33.999 25.641 30.196 1.00 91.19 78 GLY A O 1
ATOM 591 N N . ASP A 1 79 ? -34.524 26.429 32.239 1.00 91.69 79 ASP A N 1
ATOM 592 C CA . ASP A 1 79 ? -35.862 26.917 31.881 1.00 91.69 79 ASP A CA 1
ATOM 593 C C . ASP A 1 79 ? -35.810 28.059 30.865 1.00 91.69 79 ASP A C 1
ATOM 595 O O . ASP A 1 79 ? -36.535 28.031 29.870 1.00 91.69 79 ASP A O 1
ATOM 599 N N . LEU A 1 80 ? -34.900 29.015 31.060 1.00 93.81 80 LEU A N 1
ATOM 600 C CA . LEU A 1 80 ? -34.644 30.080 30.096 1.00 93.81 80 LEU A CA 1
ATOM 601 C C . LEU A 1 80 ? -34.189 29.524 28.742 1.00 93.81 80 LEU A C 1
ATOM 603 O O . LEU A 1 80 ? -34.668 29.974 27.705 1.00 93.81 80 LEU A O 1
ATOM 607 N N . LEU A 1 81 ? -33.280 28.544 28.730 1.00 93.62 81 LEU A N 1
ATOM 608 C CA . LEU A 1 81 ? -32.816 27.913 27.494 1.00 93.62 81 LEU A CA 1
ATOM 609 C C . LEU A 1 81 ? -33.984 27.289 26.728 1.00 93.62 81 LEU A C 1
ATOM 611 O O . LEU A 1 81 ? -34.103 27.498 25.521 1.00 93.62 81 LEU A O 1
ATOM 615 N N . ALA A 1 82 ? -34.844 26.538 27.418 1.00 91.06 82 ALA A N 1
ATOM 616 C CA . ALA A 1 82 ? -35.994 25.905 26.789 1.00 91.06 82 ALA A CA 1
ATOM 617 C C . ALA A 1 82 ? -36.976 26.937 26.213 1.00 91.06 82 ALA A C 1
ATOM 619 O O . ALA A 1 82 ? -37.460 26.761 25.094 1.00 91.06 82 ALA A O 1
ATOM 620 N N . ASP A 1 83 ? -37.215 28.028 26.938 1.00 90.81 83 ASP A N 1
ATOM 621 C CA . ASP A 1 83 ? -38.143 29.087 26.543 1.00 90.81 83 ASP A CA 1
ATOM 622 C C . ASP A 1 83 ? -37.608 29.966 25.396 1.00 90.81 83 ASP A C 1
ATOM 624 O O . ASP A 1 83 ? -38.346 30.309 24.474 1.00 90.81 83 ASP A O 1
ATOM 628 N N . ILE A 1 84 ? -36.300 30.250 25.359 1.00 90.00 84 ILE A N 1
ATOM 629 C CA . ILE A 1 84 ? -35.657 30.922 24.215 1.00 90.00 84 ILE A CA 1
ATOM 630 C C . ILE A 1 84 ? -35.857 30.112 22.925 1.00 90.00 84 ILE A C 1
ATOM 632 O O . ILE A 1 84 ? -36.134 30.668 21.861 1.00 90.00 84 ILE A O 1
ATOM 636 N N . VAL A 1 85 ? -35.727 28.789 23.004 1.00 88.31 85 VAL A N 1
ATOM 637 C CA . VAL A 1 85 ? -35.816 27.928 21.820 1.00 88.31 85 VAL A CA 1
ATOM 638 C C . VAL A 1 85 ? -37.262 27.698 21.401 1.00 88.31 85 VAL A C 1
ATOM 640 O O . VAL A 1 85 ? -37.585 27.851 20.227 1.00 88.31 85 VAL A O 1
ATOM 643 N N . MET A 1 86 ? -38.128 27.323 22.342 1.00 83.56 86 MET A N 1
ATOM 644 C CA . MET A 1 86 ? -39.498 26.899 22.041 1.00 83.56 86 MET A CA 1
ATOM 645 C C . MET A 1 86 ? -40.494 28.059 22.034 1.00 83.56 86 MET A C 1
ATOM 647 O O . MET A 1 86 ? -41.454 28.018 21.271 1.00 83.56 86 MET A O 1
ATOM 651 N N . GLY A 1 87 ? -40.275 29.081 22.864 1.00 78.00 87 GLY A N 1
ATOM 652 C CA . GLY A 1 87 ? -41.110 30.279 22.935 1.00 78.00 87 GLY A CA 1
ATOM 653 C C . GLY A 1 87 ? -40.696 31.337 21.914 1.00 78.00 87 GLY A C 1
ATOM 654 O O . GLY A 1 87 ? -41.539 31.832 21.171 1.00 78.00 87 GLY A O 1
ATOM 655 N N . GLN A 1 88 ? -39.397 31.649 21.828 1.00 79.12 88 GLN A N 1
ATOM 656 C CA . GLN A 1 88 ? -38.880 32.695 20.925 1.00 79.12 88 GLN A CA 1
ATOM 657 C C . GLN A 1 88 ? -38.373 32.165 19.573 1.00 79.12 88 GLN A C 1
ATOM 659 O O . GLN A 1 88 ? -38.013 32.951 18.696 1.00 79.12 88 GLN A O 1
ATOM 664 N N . GLY A 1 89 ? -38.328 30.842 19.382 1.00 78.31 89 GLY A N 1
ATOM 665 C CA . GLY A 1 89 ? -37.903 30.226 18.122 1.00 78.31 89 GLY A CA 1
ATOM 666 C C . GLY A 1 89 ? -36.414 30.396 17.809 1.00 78.31 89 GLY A C 1
ATOM 667 O O . GLY A 1 89 ? -36.021 30.261 16.651 1.00 78.31 89 GLY A O 1
ATOM 668 N N . HIS A 1 90 ? -35.577 30.713 18.803 1.00 81.69 90 HIS A N 1
ATOM 669 C CA . HIS A 1 90 ? -34.166 31.016 18.581 1.00 81.69 90 HIS A CA 1
ATOM 670 C C . HIS A 1 90 ? -33.256 29.828 18.925 1.00 81.69 90 HIS A C 1
ATOM 672 O O . HIS A 1 90 ? -33.155 29.408 20.074 1.00 81.69 90 HIS A O 1
ATOM 678 N N . TYR A 1 91 ? -32.501 29.335 17.940 1.00 78.62 91 TYR A N 1
ATOM 679 C CA . TYR A 1 91 ? -31.650 28.138 18.064 1.00 78.62 91 TYR A CA 1
ATOM 680 C C . TYR A 1 91 ? -30.183 28.356 17.628 1.00 78.62 91 TYR A C 1
ATOM 682 O O . TYR A 1 91 ? -29.450 27.401 17.370 1.00 78.62 91 TYR A O 1
ATOM 690 N N . GLY A 1 92 ? -29.717 29.612 17.598 1.00 70.19 92 GLY A N 1
ATOM 691 C CA . GLY A 1 92 ? -28.287 29.947 17.478 1.00 70.19 92 GLY A CA 1
ATOM 692 C C . GLY A 1 92 ? -27.830 30.521 16.132 1.00 70.19 92 GLY A C 1
ATOM 693 O O . GLY A 1 92 ? -26.627 30.665 15.936 1.00 70.19 92 GLY A O 1
ATOM 694 N N . GLU A 1 93 ? -28.749 30.859 15.224 1.00 68.56 93 GLU A N 1
ATOM 695 C CA . GLU A 1 93 ? -28.431 31.549 13.966 1.00 68.56 93 GLU A CA 1
ATOM 696 C C . GLU A 1 93 ? -28.369 33.073 14.174 1.00 68.56 93 GLU A C 1
ATOM 698 O O . GLU A 1 93 ? -29.236 33.649 14.825 1.00 68.56 93 GLU A O 1
ATOM 703 N N . TYR A 1 94 ? -27.352 33.743 13.615 1.00 70.75 94 TYR A N 1
ATOM 704 C CA . TYR A 1 94 ? -27.244 35.205 13.687 1.00 70.75 94 TYR A CA 1
ATOM 705 C C . TYR A 1 94 ? -28.203 35.874 12.696 1.00 70.75 94 TYR A C 1
ATOM 707 O O . TYR A 1 94 ? -28.088 35.656 11.488 1.00 70.75 94 TYR A O 1
ATOM 715 N N . GLN A 1 95 ? -29.093 36.737 13.190 1.00 71.38 95 GLN A N 1
ATOM 716 C CA . GLN A 1 95 ? -30.016 37.521 12.365 1.00 71.38 95 GLN A CA 1
ATOM 717 C C . GLN A 1 95 ? -29.579 38.994 12.335 1.00 71.38 95 GLN A C 1
ATOM 719 O O . GLN A 1 95 ? -29.461 39.633 13.376 1.00 71.38 95 GLN A O 1
ATOM 724 N N . ARG A 1 96 ? -29.311 39.535 11.134 1.00 66.31 96 ARG A N 1
ATOM 725 C CA . ARG A 1 96 ? -28.833 40.924 10.953 1.00 66.31 96 ARG A CA 1
ATOM 726 C C . ARG A 1 96 ? -29.886 41.980 11.306 1.00 66.31 96 ARG A C 1
ATOM 728 O O . ARG A 1 96 ? -29.515 43.007 11.856 1.00 66.31 96 ARG A O 1
ATOM 735 N N . ASP A 1 97 ? -31.160 41.691 11.051 1.00 75.12 97 ASP A N 1
ATOM 736 C CA . ASP A 1 97 ? -32.290 42.607 11.270 1.00 75.12 97 ASP A CA 1
ATOM 737 C C . ASP A 1 97 ? -33.184 42.134 12.433 1.00 75.12 97 ASP A C 1
ATOM 739 O O . ASP A 1 97 ? -34.411 42.144 12.353 1.00 75.12 97 ASP A O 1
ATOM 743 N N . ALA A 1 98 ? -32.563 41.637 13.506 1.00 77.06 98 ALA A N 1
ATOM 744 C CA . ALA A 1 98 ? -33.267 41.105 14.667 1.00 77.06 98 ALA A CA 1
ATOM 745 C C . ALA A 1 98 ? -33.923 42.218 15.504 1.00 77.06 98 ALA A C 1
ATOM 747 O O . ALA A 1 98 ? -33.322 43.260 15.770 1.00 77.06 98 ALA A O 1
ATOM 748 N N . SER A 1 99 ? -35.144 41.967 15.983 1.00 85.00 99 SER A N 1
ATOM 749 C CA . SER A 1 99 ? -35.768 42.800 17.018 1.00 85.00 99 SER A CA 1
ATOM 750 C C . SER A 1 99 ? -34.950 42.773 18.318 1.00 85.00 99 SER A C 1
ATOM 752 O O . SER A 1 99 ? -34.164 41.855 18.551 1.00 85.00 99 SER A O 1
ATOM 754 N N . GLU A 1 100 ? -35.148 43.752 19.206 1.00 84.88 100 GLU A N 1
ATOM 755 C CA . GLU A 1 100 ? -34.442 43.818 20.498 1.00 84.88 100 GLU A CA 1
ATOM 756 C C . GLU A 1 100 ? -34.586 42.515 21.308 1.00 84.88 100 GLU A C 1
ATOM 758 O O . GLU A 1 100 ? -33.600 41.988 21.822 1.00 84.88 100 GLU A O 1
ATOM 763 N N . ALA A 1 101 ? -35.795 41.944 21.347 1.00 84.69 101 ALA A N 1
ATOM 764 C CA . ALA A 1 101 ? -36.059 40.659 21.992 1.00 84.69 101 ALA A CA 1
ATOM 765 C C . ALA A 1 101 ? -35.288 39.507 21.331 1.00 84.69 101 ALA A C 1
ATOM 767 O O . ALA A 1 101 ? -34.677 38.700 22.026 1.00 84.69 101 ALA A O 1
ATOM 768 N N . GLN A 1 102 ? -35.234 39.459 19.998 1.00 86.06 102 GLN A N 1
ATOM 769 C CA . GLN A 1 102 ? -34.458 38.445 19.278 1.00 86.06 102 GLN A CA 1
ATOM 770 C C . GLN A 1 102 ? -32.951 38.596 19.516 1.00 86.06 102 GLN A C 1
ATOM 772 O O . GLN A 1 102 ? -32.275 37.593 19.726 1.00 86.06 102 GLN A O 1
ATOM 777 N N . LEU A 1 103 ? -32.426 39.825 19.563 1.00 86.19 103 LEU A N 1
ATOM 778 C CA . LEU A 1 103 ? -31.025 40.089 19.905 1.00 86.19 103 LEU A CA 1
ATOM 779 C C . LEU A 1 103 ? -30.700 39.629 21.332 1.00 86.19 103 LEU A C 1
ATOM 781 O O . LEU A 1 103 ? -29.672 38.989 21.555 1.00 86.19 103 LEU A O 1
ATOM 785 N N . ILE A 1 104 ? -31.575 39.907 22.300 1.00 88.31 104 ILE A N 1
ATOM 786 C CA . ILE A 1 104 ? -31.401 39.462 23.690 1.00 88.31 104 ILE A CA 1
ATOM 787 C C . ILE A 1 104 ? -31.513 37.934 23.801 1.00 88.31 104 ILE A C 1
ATOM 789 O O . ILE A 1 104 ? -30.684 37.317 24.466 1.00 88.31 104 ILE A O 1
ATOM 793 N N . ALA A 1 105 ? -32.457 37.297 23.104 1.00 88.44 105 ALA A N 1
ATOM 794 C CA . ALA A 1 105 ? -32.568 35.838 23.030 1.00 88.44 105 ALA A CA 1
ATOM 795 C C . ALA A 1 105 ? -31.305 35.202 22.429 1.00 88.44 105 ALA A C 1
ATOM 797 O O . ALA A 1 105 ? -30.757 34.239 22.973 1.00 88.44 105 ALA A O 1
ATOM 798 N N . GLN A 1 106 ? -30.796 35.783 21.342 1.00 87.25 106 GLN A N 1
ATOM 799 C CA . GLN A 1 106 ? -29.590 35.338 20.658 1.00 87.25 106 GLN A CA 1
ATOM 800 C C . GLN A 1 106 ? -28.358 35.410 21.557 1.00 87.25 106 GLN A C 1
ATOM 802 O O . GLN A 1 106 ? -27.607 34.437 21.693 1.00 87.25 106 GLN A O 1
ATOM 807 N N . HIS A 1 107 ? -28.139 36.569 22.172 1.00 87.38 107 HIS A N 1
ATOM 808 C CA . HIS A 1 107 ? -26.989 36.792 23.034 1.00 87.38 107 HIS A CA 1
ATOM 809 C C . HIS A 1 107 ? -27.102 36.030 24.351 1.00 87.38 107 HIS A C 1
ATOM 811 O O . HIS A 1 107 ? -26.111 35.445 24.785 1.00 87.38 107 HIS A O 1
ATOM 817 N N . GLY A 1 108 ? -28.303 35.931 24.924 1.00 89.25 108 GLY A N 1
ATOM 818 C CA . GLY A 1 108 ? -28.595 35.069 26.065 1.00 89.25 108 GLY A CA 1
ATOM 819 C C . GLY A 1 108 ? -28.213 33.615 25.789 1.00 89.25 108 GLY A C 1
ATOM 820 O O . GLY A 1 108 ? -27.434 33.034 26.546 1.00 89.25 108 GLY A O 1
ATOM 821 N N . LEU A 1 109 ? -28.655 33.051 24.658 1.00 89.44 109 LEU A N 1
ATOM 822 C CA . LEU A 1 109 ? -28.310 31.680 24.267 1.00 89.44 109 LEU A CA 1
ATOM 823 C C . LEU A 1 109 ? -26.802 31.491 24.052 1.00 89.44 109 LEU A C 1
ATOM 825 O O . LEU A 1 109 ? -26.229 30.511 24.525 1.00 89.44 109 LEU A O 1
ATOM 829 N N . SER A 1 110 ? -26.135 32.435 23.381 1.00 87.38 110 SER A N 1
ATOM 830 C CA . SER A 1 110 ? -24.681 32.374 23.175 1.00 87.38 110 SER A CA 1
ATOM 831 C C . SER A 1 110 ? -23.903 32.435 24.495 1.00 87.38 110 SER A C 1
ATOM 833 O O . SER A 1 110 ? -22.881 31.760 24.642 1.00 87.38 110 SER A O 1
ATOM 835 N N . SER A 1 111 ? -24.366 33.239 25.453 1.00 89.06 111 SER A N 1
ATOM 836 C CA . SER A 1 111 ? -23.719 33.420 26.753 1.00 89.06 111 SER A CA 1
ATOM 837 C C . SER A 1 111 ? -23.985 32.274 27.730 1.00 89.06 111 SER A C 1
ATOM 839 O O . SER A 1 111 ? -23.114 31.960 28.546 1.00 89.06 111 SER A O 1
ATOM 841 N N . LEU A 1 112 ? -25.129 31.588 27.618 1.00 90.12 112 LEU A N 1
ATOM 842 C CA . LEU A 1 112 ? -25.471 30.408 28.425 1.00 90.12 112 LEU A CA 1
ATOM 843 C C . LEU A 1 112 ? -24.424 29.289 28.310 1.00 90.12 112 LEU A C 1
ATOM 845 O O . LEU A 1 112 ? -24.152 28.571 29.278 1.00 90.12 112 LEU A O 1
ATOM 849 N N . TRP A 1 113 ? -23.750 29.165 27.164 1.00 88.75 113 TRP A N 1
ATOM 850 C CA . TRP A 1 113 ? -22.687 28.172 26.988 1.00 88.75 113 TRP A CA 1
ATOM 851 C C . TRP A 1 113 ? -21.493 28.371 27.930 1.00 88.75 113 TRP A C 1
ATOM 853 O O . TRP A 1 113 ? -20.813 27.392 28.244 1.00 88.75 113 TRP A O 1
ATOM 863 N N . ASN A 1 114 ? -21.304 29.577 28.468 1.00 88.06 114 ASN A N 1
ATOM 864 C CA . ASN A 1 114 ? -20.236 29.909 29.414 1.00 88.06 114 ASN A CA 1
ATOM 865 C C . ASN A 1 114 ? -20.672 29.847 30.890 1.00 88.06 114 ASN A C 1
ATOM 867 O O . ASN A 1 114 ? -19.860 30.108 31.773 1.00 88.06 114 ASN A O 1
ATOM 871 N N . LYS A 1 115 ? -21.936 29.512 31.175 1.00 90.00 115 LYS A N 1
ATOM 872 C CA . LYS A 1 115 ? -22.484 29.396 32.537 1.00 90.00 115 LYS A CA 1
ATOM 873 C C . LYS A 1 115 ? -22.833 27.944 32.868 1.00 90.00 115 LYS A C 1
ATOM 875 O O . LYS A 1 115 ? -22.991 27.118 31.971 1.00 90.00 115 LYS A O 1
ATOM 880 N N . GLU A 1 116 ? -22.932 27.602 34.145 1.00 91.44 116 GLU A N 1
ATOM 881 C CA . GLU A 1 116 ? -23.475 26.302 34.554 1.00 91.44 116 GLU A CA 1
ATOM 882 C C . GLU A 1 116 ? -24.983 26.261 34.279 1.00 91.44 116 GLU A C 1
ATOM 884 O O . GLU A 1 116 ? -25.680 27.236 34.568 1.00 91.44 116 GLU A O 1
ATOM 889 N N . VAL A 1 117 ? -25.454 25.168 33.676 1.00 93.50 117 VAL A N 1
ATOM 890 C CA . VAL A 1 117 ? -26.850 24.967 33.267 1.00 93.50 117 VAL A CA 1
ATOM 891 C C . VAL A 1 117 ? -27.262 23.566 33.686 1.00 93.50 117 VAL A C 1
ATOM 893 O O . VAL A 1 117 ? -26.603 22.595 33.304 1.00 93.50 117 VAL A O 1
ATOM 896 N N . GLU A 1 118 ? -28.362 23.473 34.420 1.00 92.38 118 GLU A N 1
ATOM 897 C CA . GLU A 1 118 ? -29.026 22.218 34.748 1.00 92.38 118 GLU A CA 1
ATOM 898 C C . GLU A 1 118 ? -30.325 22.103 33.954 1.00 92.38 118 GLU A C 1
ATOM 900 O O . GLU A 1 118 ? -31.024 23.088 33.734 1.00 92.38 118 GLU A O 1
ATOM 905 N N . VAL A 1 119 ? -30.630 20.897 33.479 1.00 92.44 119 VAL A N 1
ATOM 906 C CA . VAL A 1 119 ? -31.794 20.631 32.622 1.00 92.44 119 VAL A CA 1
ATOM 907 C C . VAL A 1 119 ? -32.681 19.570 33.245 1.00 92.44 119 VAL A C 1
ATOM 909 O O . VAL A 1 119 ? -32.188 18.699 33.959 1.00 92.44 119 VAL A O 1
ATOM 912 N N . ARG A 1 120 ? -33.973 19.623 32.929 1.00 90.12 120 ARG A N 1
ATOM 913 C CA . ARG A 1 120 ? -34.998 18.649 33.304 1.00 90.12 120 ARG A CA 1
ATOM 914 C C . ARG A 1 120 ? -35.428 17.832 32.093 1.00 90.12 120 ARG A C 1
ATOM 916 O O . ARG A 1 120 ? -35.123 18.179 30.949 1.00 90.12 120 ARG A O 1
ATOM 923 N N . LYS A 1 121 ? -36.171 16.749 32.327 1.00 79.44 121 LYS A N 1
ATOM 924 C CA . LYS A 1 121 ? -36.660 15.880 31.245 1.00 79.44 121 LYS A CA 1
ATOM 925 C C . LYS A 1 121 ? -37.509 16.639 30.210 1.00 79.44 121 LYS A C 1
ATOM 927 O O . LYS A 1 121 ? -37.456 16.321 29.026 1.00 79.44 121 LYS A O 1
ATOM 932 N N . GLU A 1 122 ? -38.240 17.669 30.635 1.00 90.06 122 GLU A N 1
ATOM 933 C CA . GLU A 1 122 ? -39.107 18.494 29.786 1.00 90.06 122 GLU A CA 1
ATOM 934 C C . GLU A 1 122 ? -38.317 19.352 28.782 1.00 90.06 122 GLU A C 1
ATOM 936 O O . GLU A 1 122 ? -38.859 19.767 27.761 1.00 90.06 122 GLU A O 1
ATOM 941 N N . HIS A 1 123 ? -37.025 19.595 29.028 1.00 91.19 123 HIS A N 1
ATOM 942 C CA . HIS A 1 123 ? -36.185 20.443 28.173 1.00 91.19 123 HIS A CA 1
ATOM 943 C C . HIS A 1 123 ? -35.628 19.720 26.943 1.00 91.19 123 HIS A C 1
ATOM 945 O O . HIS A 1 123 ? -35.018 20.361 26.086 1.00 91.19 123 HIS A O 1
ATOM 951 N N . LEU A 1 124 ? -35.818 18.400 26.829 1.00 87.19 124 LEU A N 1
ATOM 952 C CA . LEU A 1 124 ? -35.214 17.593 25.765 1.00 87.19 124 LEU A CA 1
ATOM 953 C C . LEU A 1 124 ? -35.542 18.125 24.359 1.00 87.19 124 LEU A C 1
ATOM 955 O O . LEU A 1 124 ? -34.637 18.256 23.537 1.00 87.19 124 LEU A O 1
ATOM 959 N N . ALA A 1 125 ? -36.800 18.491 24.098 1.00 83.12 125 ALA A N 1
ATOM 960 C CA . ALA A 1 125 ? -37.230 18.985 22.787 1.00 83.12 125 ALA A CA 1
ATOM 961 C C . ALA A 1 125 ? -36.501 20.277 22.371 1.00 83.12 125 ALA A C 1
ATOM 963 O O . ALA A 1 125 ? -36.078 20.422 21.222 1.00 83.12 125 ALA A O 1
ATOM 964 N N . ALA A 1 126 ? -36.285 21.193 23.318 1.00 90.94 126 ALA A N 1
ATOM 965 C CA . ALA A 1 126 ? -35.534 22.420 23.077 1.00 90.94 126 ALA A CA 1
ATOM 966 C C . ALA A 1 126 ? -34.056 22.123 22.776 1.00 90.94 126 ALA A C 1
ATOM 968 O O . ALA A 1 126 ? -33.490 22.650 21.820 1.00 90.94 126 ALA A O 1
ATOM 969 N N . LEU A 1 127 ? -33.436 21.228 23.550 1.00 93.75 127 LEU A N 1
ATOM 970 C CA . LEU A 1 127 ? -32.038 20.836 23.353 1.00 93.75 127 LEU A CA 1
ATOM 971 C C . LEU A 1 127 ? -31.814 20.167 21.986 1.00 93.75 127 LEU A C 1
ATOM 973 O O . LEU A 1 127 ? -30.842 20.483 21.298 1.00 93.75 127 LEU A O 1
ATOM 977 N N . LEU A 1 128 ? -32.725 19.283 21.568 1.00 90.44 128 LEU A N 1
ATOM 978 C CA . LEU A 1 128 ? -32.691 18.657 20.243 1.00 90.44 128 LEU A CA 1
ATOM 979 C C . LEU A 1 128 ? -32.893 19.683 19.128 1.00 90.44 128 LEU A C 1
ATOM 981 O O . LEU A 1 128 ? -32.189 19.636 18.123 1.00 90.44 128 LEU A O 1
ATOM 985 N N . THR A 1 129 ? -33.790 20.650 19.322 1.00 91.94 129 THR A N 1
ATOM 986 C CA . THR A 1 129 ? -34.018 21.727 18.351 1.00 91.94 129 THR A CA 1
ATOM 987 C C . THR A 1 129 ? -32.755 22.563 18.142 1.00 91.94 129 THR A C 1
ATOM 989 O O . THR A 1 129 ? -32.388 22.805 16.994 1.00 91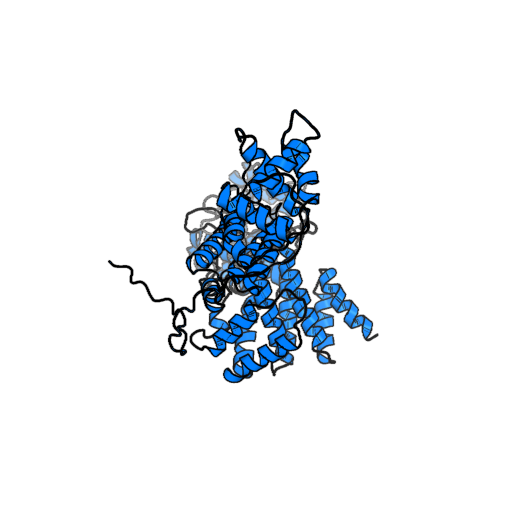.94 129 THR A O 1
ATOM 992 N N . ILE A 1 130 ? -32.034 22.928 19.213 1.00 91.69 130 ILE A N 1
ATOM 993 C CA . ILE A 1 130 ? -30.731 23.610 19.102 1.00 91.69 130 ILE A CA 1
ATOM 994 C C . ILE A 1 130 ? -29.747 22.760 18.291 1.00 91.69 130 ILE A C 1
ATOM 996 O O . ILE A 1 130 ? -29.093 23.267 17.381 1.00 91.69 130 ILE A O 1
ATOM 1000 N N . LEU A 1 131 ? -29.631 21.471 18.623 1.00 92.56 131 LEU A N 1
ATOM 1001 C CA . LEU A 1 131 ? -28.662 20.576 17.993 1.00 92.56 131 LEU A CA 1
ATOM 1002 C C . LEU A 1 131 ? -28.937 20.405 16.494 1.00 92.56 131 LEU A C 1
ATOM 1004 O O . LEU A 1 131 ? -28.019 20.511 15.683 1.00 92.56 131 LEU A O 1
ATOM 1008 N N . LEU A 1 132 ? -30.196 20.142 16.144 1.00 90.75 132 LEU A N 1
ATOM 1009 C CA . LEU A 1 132 ? -30.610 19.777 14.796 1.00 90.75 132 LEU A CA 1
ATOM 1010 C C . LEU A 1 132 ? -30.759 20.996 13.888 1.00 90.75 132 LEU A C 1
ATOM 1012 O O . LEU A 1 132 ? -30.378 20.923 12.724 1.00 90.75 132 LEU A O 1
ATOM 1016 N N . ARG A 1 133 ? -31.307 22.117 14.371 1.00 88.44 133 ARG A N 1
ATOM 1017 C CA . ARG A 1 133 ? -31.585 23.286 13.517 1.00 88.44 133 ARG A CA 1
ATOM 1018 C C . ARG A 1 133 ? -30.360 24.165 13.280 1.00 88.44 133 ARG A C 1
ATOM 1020 O O . ARG A 1 133 ? -30.336 24.890 12.290 1.00 88.44 133 ARG A O 1
ATOM 1027 N N . ASN A 1 134 ? -29.333 24.086 14.125 1.00 86.94 134 ASN A N 1
ATOM 1028 C CA . ASN A 1 134 ? -28.116 24.862 13.931 1.00 86.94 134 ASN A CA 1
ATOM 1029 C C . ASN A 1 134 ? -27.205 24.229 12.859 1.00 86.94 134 ASN A C 1
ATOM 1031 O O . ASN A 1 134 ? -26.488 23.254 13.104 1.00 86.94 134 ASN A O 1
ATOM 1035 N N . LYS A 1 135 ? -27.205 24.812 11.655 1.00 84.44 135 LYS A N 1
ATOM 1036 C CA . LYS A 1 135 ? -26.432 24.315 10.502 1.00 84.44 135 LYS A CA 1
ATOM 1037 C C . LYS A 1 135 ? -24.922 24.291 10.745 1.00 84.44 135 LYS A C 1
ATOM 1039 O O . LYS A 1 135 ? -24.231 23.414 10.221 1.00 84.44 135 LYS A O 1
ATOM 1044 N N . ASP A 1 136 ? -24.396 25.200 11.566 1.00 84.81 136 ASP A N 1
ATOM 1045 C CA . ASP A 1 136 ? -22.960 25.269 11.834 1.00 84.81 136 ASP A CA 1
ATOM 1046 C C . ASP A 1 136 ? -22.450 24.022 12.571 1.00 84.81 136 ASP A C 1
ATOM 1048 O O . ASP A 1 136 ? -21.301 23.618 12.378 1.00 84.81 136 ASP A O 1
ATOM 1052 N N . TYR A 1 137 ? -23.297 23.343 13.351 1.00 88.31 137 TYR A N 1
ATOM 1053 C CA . TYR A 1 137 ? -22.919 22.107 14.045 1.00 88.31 137 TYR A CA 1
ATOM 1054 C C . TYR A 1 137 ? -22.675 20.930 13.094 1.00 88.31 137 TYR A C 1
ATOM 1056 O O . TYR A 1 137 ? -21.928 20.011 13.444 1.00 88.31 137 TYR A O 1
ATOM 1064 N N . ARG A 1 138 ? -23.223 20.986 11.876 1.00 85.75 138 ARG A N 1
ATOM 1065 C CA . ARG A 1 138 ? -23.023 19.984 10.817 1.00 85.75 138 ARG A CA 1
ATOM 1066 C C . ARG A 1 138 ? -21.773 20.263 9.980 1.00 85.75 138 ARG A C 1
ATOM 1068 O O . ARG A 1 138 ? -21.135 19.353 9.461 1.00 85.75 138 ARG A O 1
ATOM 1075 N N . GLN A 1 139 ? -21.397 21.535 9.865 1.00 83.88 139 GLN A N 1
ATOM 1076 C CA . GLN A 1 139 ? -20.394 21.980 8.893 1.00 83.88 139 GLN A CA 1
ATOM 1077 C C . GLN A 1 139 ? -19.062 22.400 9.526 1.00 83.88 139 GLN A C 1
ATOM 1079 O O . GLN A 1 139 ? -18.030 22.374 8.858 1.00 83.88 139 GLN A O 1
ATOM 1084 N N . ARG A 1 140 ? -19.053 22.812 10.801 1.00 82.19 140 ARG A N 1
ATOM 1085 C CA . ARG A 1 140 ? -17.901 23.487 11.417 1.00 82.19 140 ARG A CA 1
ATOM 1086 C C . ARG A 1 140 ? -17.475 22.818 12.723 1.00 82.19 140 ARG A C 1
ATOM 1088 O O . ARG A 1 140 ? -18.227 22.741 13.699 1.00 82.19 140 ARG A O 1
ATOM 1095 N N . TYR A 1 141 ? -16.205 22.409 12.788 1.00 81.94 141 TYR A N 1
ATOM 1096 C CA . TYR A 1 141 ? -15.620 21.855 14.015 1.00 81.94 141 TYR A CA 1
ATOM 1097 C C . TYR A 1 141 ? -15.461 22.902 15.132 1.00 81.94 141 TYR A C 1
ATOM 1099 O O . TYR A 1 141 ? -15.525 22.543 16.305 1.00 81.94 141 TYR A O 1
ATOM 1107 N N . TYR A 1 142 ? -15.318 24.191 14.789 1.00 81.06 142 TYR A N 1
ATOM 1108 C CA . TYR A 1 142 ? -15.118 25.309 15.731 1.00 81.06 142 TYR A CA 1
ATOM 1109 C C . TYR A 1 142 ? -16.072 25.293 16.945 1.00 81.06 142 TYR A C 1
ATOM 1111 O O . TYR A 1 142 ? -15.673 25.660 18.047 1.00 81.06 142 TYR A O 1
ATOM 1119 N N . TYR A 1 143 ? -17.295 24.783 16.779 1.00 83.94 143 TYR A N 1
ATOM 1120 C CA . TYR A 1 143 ? -18.310 24.706 17.831 1.00 83.94 143 TYR A CA 1
ATOM 1121 C C . TYR A 1 143 ? -18.261 23.436 18.708 1.00 83.94 143 TYR A C 1
ATOM 1123 O O . TYR A 1 143 ? -19.189 23.203 19.478 1.00 83.94 143 TYR A O 1
ATOM 1131 N N . GLU A 1 144 ? -17.213 22.602 18.645 1.00 86.88 144 GLU A N 1
ATOM 1132 C CA . GLU A 1 144 ? -17.158 21.317 19.378 1.00 86.88 144 GLU A CA 1
ATOM 1133 C C . GLU A 1 144 ? -17.381 21.450 20.884 1.00 86.88 144 GLU A C 1
ATOM 1135 O O . GLU A 1 144 ? -18.044 20.599 21.471 1.00 86.88 144 GLU A O 1
ATOM 1140 N N . THR A 1 145 ? -16.879 22.511 21.516 1.00 86.81 145 THR A N 1
ATOM 1141 C CA . THR A 1 145 ? -17.100 22.743 22.950 1.00 86.81 145 THR A CA 1
ATOM 1142 C C . THR A 1 145 ? -18.587 22.915 23.263 1.00 86.81 145 THR A C 1
ATOM 1144 O O . THR A 1 145 ? -19.084 22.322 24.222 1.00 86.81 145 THR A O 1
ATOM 1147 N N . GLN A 1 146 ? -19.310 23.672 22.431 1.00 89.44 146 GLN A N 1
ATOM 1148 C CA . GLN A 1 146 ? -20.752 23.874 22.579 1.00 89.44 146 GLN A CA 1
ATOM 1149 C C . GLN A 1 146 ? -21.511 22.577 22.291 1.00 89.44 146 GLN A C 1
ATOM 1151 O O . GLN A 1 146 ? -22.309 22.151 23.119 1.00 89.44 146 GLN A O 1
ATOM 1156 N N . VAL A 1 147 ? -21.193 21.895 21.185 1.00 90.81 147 VAL A N 1
ATOM 1157 C CA . VAL A 1 147 ? -21.822 20.617 20.806 1.00 90.81 147 VAL A CA 1
ATOM 1158 C C . VAL A 1 147 ? -21.613 19.557 21.889 1.00 90.81 147 VAL A C 1
ATOM 1160 O O . VAL A 1 147 ? -22.560 18.901 22.309 1.00 90.81 147 VAL A O 1
ATOM 1163 N N . SER A 1 148 ? -20.396 19.417 22.416 1.00 89.56 148 SER A N 1
ATOM 1164 C CA . SER A 1 148 ? -20.104 18.477 23.501 1.00 89.56 148 SER A CA 1
ATOM 1165 C C . SER A 1 148 ? -20.859 18.817 24.789 1.00 89.56 148 SER A C 1
ATOM 1167 O O . SER A 1 148 ? -21.294 17.906 25.494 1.00 89.56 148 SER A O 1
ATOM 1169 N N . LYS A 1 149 ? -21.039 20.105 25.111 1.00 92.38 149 LYS A N 1
ATOM 1170 C CA . LYS A 1 149 ? -21.853 20.529 26.258 1.00 92.38 149 LYS A CA 1
ATOM 1171 C C . LYS A 1 149 ? -23.336 20.230 26.025 1.00 92.38 149 LYS A C 1
ATOM 1173 O O . LYS A 1 149 ? -23.975 19.659 26.903 1.00 92.38 149 LYS A O 1
ATOM 1178 N N . LEU A 1 150 ? -23.853 20.519 24.834 1.00 93.56 150 LEU A N 1
ATOM 1179 C CA . LEU A 1 150 ? -25.233 20.237 24.442 1.00 93.56 150 LEU A CA 1
ATOM 1180 C C . LEU A 1 150 ? -25.550 18.736 24.500 1.00 93.56 150 LEU A C 1
ATOM 1182 O O . LEU A 1 150 ? -26.529 18.343 25.126 1.00 93.56 150 LEU A O 1
ATOM 1186 N N . LEU A 1 151 ? -24.674 17.882 23.962 1.00 93.12 151 LEU A N 1
ATOM 1187 C CA . LEU A 1 151 ? -24.821 16.425 24.055 1.00 93.12 151 LEU A CA 1
ATOM 1188 C C . LEU A 1 151 ? -24.815 15.930 25.511 1.00 93.12 151 LEU A C 1
ATOM 1190 O O . LEU A 1 151 ? -25.528 14.982 25.840 1.00 93.12 151 LEU A O 1
ATOM 1194 N N . LYS A 1 152 ? -24.044 16.557 26.411 1.00 93.19 152 LYS A N 1
ATOM 1195 C CA . LYS A 1 152 ? -24.089 16.235 27.850 1.00 93.19 152 LYS A CA 1
ATOM 1196 C C . LYS A 1 152 ? -25.431 16.613 28.479 1.00 93.19 152 LYS A C 1
ATOM 1198 O O . LYS A 1 152 ? -25.966 15.813 29.243 1.00 93.19 152 LYS A O 1
ATOM 1203 N N . LEU A 1 153 ? -25.977 17.783 28.145 1.00 94.69 153 LEU A N 1
ATOM 1204 C CA . LEU A 1 153 ? -27.291 18.219 28.627 1.00 94.69 153 LEU A CA 1
ATOM 1205 C C . LEU A 1 153 ? -28.405 17.296 28.115 1.00 94.69 153 LEU A C 1
ATOM 1207 O O . LEU A 1 153 ? -29.220 16.841 28.910 1.00 94.69 153 LEU A O 1
ATOM 1211 N N . ILE A 1 154 ? -28.382 16.922 26.831 1.00 92.31 154 ILE A N 1
ATOM 1212 C CA . ILE A 1 154 ? -29.334 15.958 26.251 1.00 92.31 154 ILE A CA 1
ATOM 1213 C C . ILE A 1 154 ? -29.286 14.627 27.011 1.00 92.31 154 ILE A C 1
ATOM 1215 O O . ILE A 1 154 ? -30.316 14.125 27.458 1.00 92.31 154 ILE A O 1
ATOM 1219 N N . ASN A 1 155 ? -28.086 14.086 27.243 1.00 83.25 155 ASN A N 1
ATOM 1220 C CA . ASN A 1 155 ? -27.922 12.860 28.025 1.00 83.25 155 ASN A CA 1
ATOM 1221 C C . ASN A 1 155 ? -28.416 13.005 29.476 1.00 83.25 155 ASN A C 1
ATOM 1223 O O . ASN A 1 155 ? -28.922 12.039 30.044 1.00 83.25 155 ASN A O 1
ATOM 1227 N N . SER A 1 156 ? -28.274 14.186 30.087 1.00 88.25 156 SER A N 1
ATOM 1228 C CA . SER A 1 156 ? -28.803 14.462 31.429 1.00 88.25 156 SER A CA 1
ATOM 1229 C C . SER A 1 156 ? -30.334 14.435 31.449 1.00 88.25 156 SER A C 1
ATOM 1231 O O . SER A 1 156 ? -30.916 13.751 32.288 1.00 88.25 156 SER A O 1
ATOM 1233 N N . ALA A 1 157 ? -30.988 15.087 30.482 1.00 82.44 157 ALA A N 1
ATOM 1234 C CA . ALA A 1 157 ? -32.446 15.073 30.354 1.00 82.44 157 ALA A CA 1
ATOM 1235 C C . ALA A 1 157 ? -32.989 13.646 30.133 1.00 82.44 157 ALA A C 1
ATOM 1237 O O . ALA A 1 157 ? -33.963 13.248 30.773 1.00 82.44 157 ALA A O 1
ATOM 1238 N N . ILE A 1 158 ? -32.314 12.840 29.302 1.00 71.31 158 ILE A N 1
ATOM 1239 C CA . ILE A 1 158 ? -32.665 11.426 29.073 1.00 71.31 158 ILE A CA 1
ATOM 1240 C C . ILE A 1 158 ? -32.537 10.605 30.364 1.00 71.31 158 ILE A C 1
ATOM 1242 O O . ILE A 1 158 ? -33.453 9.867 30.720 1.00 71.31 158 ILE A O 1
ATOM 1246 N N . LYS A 1 159 ? -31.444 10.768 31.126 1.00 76.38 159 LYS A N 1
ATOM 1247 C CA . LYS A 1 159 ? -31.255 10.081 32.421 1.00 76.38 159 LYS A CA 1
ATOM 1248 C C . LYS A 1 159 ? -32.332 10.421 33.452 1.00 76.38 159 LYS A C 1
ATOM 1250 O O . LYS A 1 159 ? -32.614 9.602 34.320 1.00 76.38 159 LYS A O 1
ATOM 1255 N N . GLN A 1 160 ? -32.938 11.599 33.348 1.00 76.94 160 GLN A N 1
ATOM 1256 C CA . GLN A 1 160 ? -34.054 12.033 34.191 1.00 76.94 160 GLN A CA 1
ATOM 1257 C C . GLN A 1 160 ? -35.426 11.541 33.689 1.00 76.94 160 GLN A C 1
ATOM 1259 O O . GLN A 1 160 ? -36.461 11.905 34.249 1.00 76.94 160 GLN A O 1
ATOM 1264 N N . GLY A 1 161 ? -35.453 10.698 32.652 1.00 55.97 161 GLY A N 1
ATOM 1265 C CA . GLY A 1 161 ? -36.659 10.045 32.143 1.00 55.97 161 GLY A CA 1
ATOM 1266 C C . GLY A 1 161 ? -37.285 10.705 30.914 1.00 55.97 161 GLY A C 1
ATOM 1267 O O . GLY A 1 161 ? -38.459 10.451 30.646 1.00 55.97 161 GLY A O 1
ATOM 1268 N N . ALA A 1 162 ? -36.552 11.555 30.186 1.00 64.75 162 ALA A N 1
ATOM 1269 C CA . ALA A 1 162 ? -36.956 11.987 28.848 1.00 64.75 162 ALA A CA 1
ATOM 1270 C C . ALA A 1 162 ? -36.696 10.875 27.818 1.00 64.75 162 ALA A C 1
ATOM 1272 O O . ALA A 1 162 ? -35.726 10.128 27.939 1.00 64.75 162 ALA A O 1
ATOM 1273 N N . TYR A 1 163 ? -37.533 10.788 26.786 1.00 61.97 163 TYR A N 1
ATOM 1274 C CA . TYR A 1 163 ? -37.411 9.781 25.731 1.00 61.97 163 TYR A CA 1
ATOM 1275 C C . TYR A 1 163 ? -37.266 10.459 24.373 1.00 61.97 163 TYR A C 1
ATOM 1277 O O . TYR A 1 163 ? -37.962 11.435 24.099 1.00 61.97 163 TYR A O 1
ATOM 1285 N N . LEU A 1 164 ? -36.385 9.919 23.532 1.00 63.91 164 LEU A N 1
ATOM 1286 C CA . LEU A 1 164 ? -36.315 10.276 22.118 1.00 63.91 164 LEU A CA 1
ATOM 1287 C C . LEU A 1 164 ? -37.492 9.621 21.388 1.00 63.91 164 LEU A C 1
ATOM 1289 O O . LEU A 1 164 ? -37.749 8.427 21.568 1.00 63.91 164 LEU A O 1
ATOM 1293 N N . SER A 1 165 ? -38.220 10.393 20.584 1.00 66.44 165 SER A N 1
ATOM 1294 C CA . SER A 1 165 ? -39.195 9.835 19.645 1.00 66.44 165 SER A CA 1
ATOM 1295 C C . SER A 1 165 ? -38.478 9.178 18.460 1.00 66.44 165 SER A C 1
ATOM 1297 O O . SER A 1 165 ? -37.298 9.437 18.222 1.00 66.44 165 SER A O 1
ATOM 1299 N N . SER A 1 166 ? -39.176 8.352 17.667 1.00 55.53 166 SER A N 1
ATOM 1300 C CA . SER A 1 166 ? -38.548 7.786 16.462 1.00 55.53 166 SER A CA 1
ATOM 1301 C C . SER A 1 166 ? -38.131 8.874 15.467 1.00 55.53 166 SER A C 1
ATOM 1303 O O . SER A 1 166 ? -37.099 8.729 14.825 1.00 55.53 166 SER A O 1
ATOM 1305 N N . GLY A 1 167 ? -38.886 9.976 15.387 1.00 57.72 167 GLY A N 1
ATOM 1306 C CA . GLY A 1 167 ? -38.532 11.126 14.555 1.00 57.72 167 GLY A CA 1
ATOM 1307 C C . GLY A 1 167 ? -37.265 11.839 15.037 1.00 57.72 167 GLY A C 1
ATOM 1308 O O . GLY A 1 167 ? -36.454 12.255 14.216 1.00 57.72 167 GLY A O 1
ATOM 1309 N N . ASP A 1 168 ? -37.042 11.919 16.354 1.00 67.38 168 ASP A N 1
ATOM 1310 C CA . ASP A 1 168 ? -35.801 12.480 16.910 1.00 67.38 168 ASP A CA 1
ATOM 1311 C C . ASP A 1 168 ? -34.595 11.598 16.568 1.00 67.38 168 ASP A C 1
ATOM 1313 O O . ASP A 1 168 ? -33.544 12.100 16.172 1.00 67.38 168 ASP A O 1
ATOM 1317 N N . CYS A 1 169 ? -34.754 10.276 16.685 1.00 64.25 169 CYS A N 1
ATOM 1318 C CA . CYS A 1 169 ? -33.734 9.305 16.296 1.00 64.25 169 CYS A CA 1
ATOM 1319 C C . CYS A 1 169 ? -33.392 9.409 14.800 1.00 64.25 169 CYS A C 1
ATOM 1321 O O . CYS A 1 169 ? -32.217 9.435 14.441 1.00 64.25 169 CYS A O 1
ATOM 1323 N N . GLU A 1 170 ? -34.398 9.516 13.930 1.00 66.75 170 GLU A N 1
ATOM 1324 C CA . GLU A 1 170 ? -34.202 9.663 12.482 1.00 66.75 170 GLU A CA 1
ATOM 1325 C C . GLU A 1 170 ? -33.490 10.970 12.127 1.00 66.75 170 GLU A C 1
ATOM 1327 O O . GLU A 1 170 ? -32.519 10.945 11.374 1.00 66.75 170 GLU A O 1
ATOM 1332 N N . ALA A 1 171 ? -33.885 12.092 12.732 1.00 77.50 171 ALA A N 1
ATOM 1333 C CA . ALA A 1 171 ? -33.247 13.384 12.490 1.00 77.50 171 ALA A CA 1
ATOM 1334 C C . ALA A 1 171 ? -31.785 13.428 12.978 1.00 77.50 171 ALA A C 1
ATOM 1336 O O . ALA A 1 171 ? -30.925 14.046 12.346 1.00 77.50 171 ALA A O 1
ATOM 1337 N N . LEU A 1 172 ? -31.476 12.762 14.097 1.00 82.06 172 LEU A N 1
ATOM 1338 C CA . LEU A 1 172 ? -30.103 12.624 14.592 1.00 82.06 172 LEU A CA 1
ATOM 1339 C C . LEU A 1 172 ? -29.245 11.747 13.666 1.00 82.06 172 LEU A C 1
ATOM 1341 O O . LEU A 1 172 ? -28.085 12.082 13.417 1.00 82.06 172 LEU A O 1
ATOM 1345 N N . ALA A 1 173 ? -29.811 10.655 13.144 1.00 74.81 173 ALA A N 1
ATOM 1346 C CA . ALA A 1 173 ? -29.144 9.774 12.188 1.00 74.81 173 ALA A CA 1
ATOM 1347 C C . ALA A 1 173 ? -28.882 10.479 10.846 1.00 74.81 173 ALA A C 1
ATOM 1349 O O . ALA A 1 173 ? -27.780 10.394 10.304 1.00 74.81 173 ALA A O 1
ATOM 1350 N N . GLU A 1 174 ? -29.858 11.238 10.345 1.00 87.06 174 GLU A N 1
ATOM 1351 C CA . GLU A 1 174 ? -29.719 12.057 9.138 1.00 87.06 174 GLU A CA 1
ATOM 1352 C C . GLU A 1 174 ? -28.600 13.094 9.303 1.00 87.06 174 GLU A C 1
ATOM 1354 O O . GLU A 1 174 ? -27.699 13.175 8.469 1.00 87.06 174 GLU A O 1
ATOM 1359 N N . MET A 1 175 ? -28.573 13.813 10.431 1.00 91.69 175 MET A N 1
ATOM 1360 C CA . MET A 1 175 ? -27.501 14.765 10.736 1.00 91.69 175 MET A CA 1
ATOM 1361 C C . MET A 1 175 ? -26.115 14.097 10.773 1.00 91.69 175 MET A C 1
ATOM 1363 O O . MET A 1 175 ? -25.136 14.685 10.308 1.00 91.69 175 MET A O 1
ATOM 1367 N N . ALA A 1 176 ? -26.005 12.886 11.325 1.00 85.62 176 ALA A N 1
ATOM 1368 C CA . ALA A 1 176 ? -24.748 12.140 11.343 1.00 85.62 176 ALA A CA 1
ATOM 1369 C C . ALA A 1 176 ? -24.299 11.732 9.930 1.00 85.62 176 ALA A C 1
ATOM 1371 O O . ALA A 1 176 ? -23.126 11.902 9.585 1.00 85.62 176 ALA A O 1
ATOM 1372 N N . SER A 1 177 ? -25.239 11.278 9.098 1.00 83.25 177 SER A N 1
ATOM 1373 C CA . SER A 1 177 ? -25.000 10.951 7.690 1.00 83.25 177 SER A CA 1
ATOM 1374 C C . SER A 1 177 ? -24.524 12.171 6.894 1.00 83.25 177 SER A C 1
ATOM 1376 O O . SER A 1 177 ? -23.494 12.101 6.221 1.00 83.25 177 SER A O 1
ATOM 1378 N N . GLU A 1 178 ? -25.178 13.329 7.052 1.00 87.69 178 GLU A N 1
ATOM 1379 C CA . GLU A 1 178 ? -24.749 14.590 6.428 1.00 87.69 178 GLU A CA 1
ATOM 1380 C C . GLU A 1 178 ? -23.297 14.942 6.795 1.00 87.69 178 GLU A C 1
ATOM 1382 O O . GLU A 1 178 ? -22.504 15.333 5.934 1.00 87.69 178 GLU A O 1
ATOM 1387 N N . ILE A 1 179 ? -22.918 14.761 8.067 1.00 88.88 179 ILE A N 1
ATOM 1388 C CA . ILE A 1 179 ? -21.545 15.000 8.528 1.00 88.88 179 ILE A CA 1
ATOM 1389 C C . ILE A 1 179 ? -20.558 14.034 7.855 1.00 88.88 179 ILE A C 1
ATOM 1391 O O . ILE A 1 179 ? -19.464 14.442 7.462 1.00 88.88 179 ILE A O 1
ATOM 1395 N N . ARG A 1 180 ? -20.913 12.754 7.694 1.00 80.75 180 ARG A N 1
ATOM 1396 C CA . ARG A 1 180 ? -20.043 11.771 7.024 1.00 80.75 180 ARG A CA 1
ATOM 1397 C C . ARG A 1 180 ? -19.868 12.083 5.540 1.00 80.75 180 ARG A C 1
ATOM 1399 O O . ARG A 1 180 ? -18.742 12.054 5.041 1.00 80.75 180 ARG A O 1
ATOM 1406 N N . GLN A 1 181 ? -20.950 12.429 4.849 1.00 81.19 181 GLN A N 1
ATOM 1407 C CA . GLN A 1 181 ? -20.939 12.710 3.411 1.00 81.19 181 GLN A CA 1
ATOM 1408 C C . GLN A 1 181 ? -20.205 14.015 3.070 1.00 81.19 181 GLN A C 1
ATOM 1410 O O . GLN A 1 181 ? -19.568 14.122 2.023 1.00 81.19 181 GLN A O 1
ATOM 1415 N N . ALA A 1 182 ? -20.186 14.986 3.984 1.00 80.56 182 ALA A N 1
ATOM 1416 C CA . ALA A 1 182 ? -19.483 16.254 3.805 1.00 80.56 182 ALA A CA 1
ATOM 1417 C C . ALA A 1 182 ? -17.945 16.162 3.969 1.00 80.56 182 ALA A C 1
ATOM 1419 O O . ALA A 1 182 ? -17.276 17.198 4.031 1.00 80.56 182 ALA A O 1
ATOM 1420 N N . ARG A 1 183 ? -17.349 14.955 4.001 1.00 66.56 183 ARG A N 1
ATOM 1421 C CA . ARG A 1 183 ? -15.908 14.710 4.244 1.00 66.56 183 ARG A CA 1
ATOM 1422 C C . ARG A 1 183 ? -14.973 15.561 3.377 1.00 66.56 183 ARG A C 1
ATOM 1424 O O . ARG A 1 183 ? -13.934 15.998 3.872 1.00 66.56 183 ARG A O 1
ATOM 1431 N N . SER A 1 184 ? -15.339 15.810 2.119 1.00 69.56 184 SER A N 1
ATOM 1432 C CA . SER A 1 184 ? -14.565 16.610 1.154 1.00 69.56 184 SER A CA 1
ATOM 1433 C C . SER A 1 184 ? -14.559 18.116 1.448 1.00 69.56 184 SER A C 1
ATOM 1435 O O . SER A 1 184 ? -13.684 18.829 0.965 1.00 69.56 184 SER A O 1
ATOM 1437 N N . THR A 1 185 ? -15.502 18.605 2.257 1.00 74.44 185 THR A N 1
ATOM 1438 C CA . THR A 1 185 ? -15.644 20.032 2.597 1.00 74.44 185 THR A CA 1
ATOM 1439 C C . THR A 1 185 ? -14.843 20.436 3.837 1.00 74.44 185 THR A C 1
ATOM 1441 O O . THR A 1 185 ? -14.613 21.622 4.081 1.00 74.44 185 THR A O 1
ATOM 1444 N N . TYR A 1 186 ? -14.385 19.460 4.626 1.00 77.94 186 TYR A N 1
ATOM 1445 C CA . TYR A 1 186 ? -13.647 19.707 5.859 1.00 77.94 186 TYR A CA 1
ATOM 1446 C C . TYR A 1 186 ? -12.150 19.888 5.620 1.00 77.94 186 TYR A C 1
ATOM 1448 O O . TYR A 1 186 ? -11.537 19.253 4.762 1.00 77.94 186 TYR A O 1
ATOM 1456 N N . ARG A 1 187 ? -11.511 20.689 6.479 1.00 76.38 187 ARG A N 1
ATOM 1457 C CA . ARG A 1 187 ? -10.048 20.697 6.585 1.00 76.38 187 ARG A CA 1
ATOM 1458 C C . ARG A 1 187 ? -9.567 19.325 7.066 1.00 76.38 187 ARG A C 1
ATOM 1460 O O . ARG A 1 187 ? -10.142 18.767 7.999 1.00 76.38 187 ARG A O 1
ATOM 1467 N N . LYS A 1 188 ? -8.450 18.831 6.515 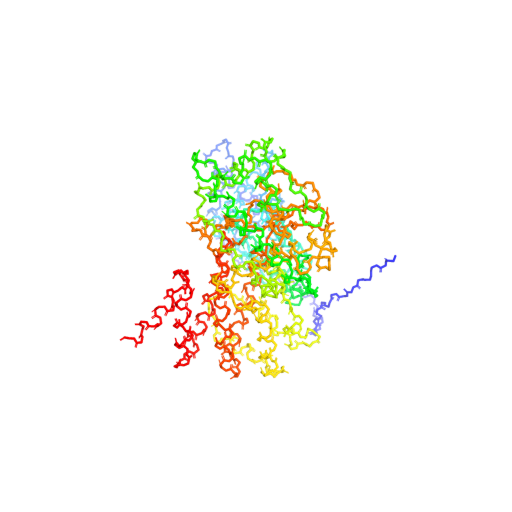1.00 75.12 188 LYS A N 1
ATOM 1468 C CA . LYS A 1 188 ? -7.833 17.530 6.872 1.00 75.12 188 LYS A CA 1
ATOM 1469 C C . LYS A 1 188 ? -7.646 17.345 8.391 1.00 75.12 188 LYS A C 1
ATOM 1471 O O . LYS A 1 188 ? -7.809 16.242 8.905 1.00 75.12 188 LYS A O 1
ATOM 1476 N N . SER A 1 189 ? -7.343 18.422 9.125 1.00 79.75 189 SER A N 1
ATOM 1477 C CA . SER A 1 189 ? -7.176 18.420 10.590 1.00 79.75 189 SER A CA 1
ATOM 1478 C C . SER A 1 189 ? -8.467 18.179 11.382 1.00 79.75 189 SER A C 1
ATOM 1480 O O . SER A 1 189 ? -8.409 17.772 12.546 1.00 79.75 189 SER A O 1
ATOM 1482 N N . ASP A 1 190 ? -9.619 18.445 10.770 1.00 81.44 190 ASP A N 1
ATOM 1483 C CA . ASP A 1 190 ? -10.928 18.427 11.420 1.00 81.44 190 ASP A CA 1
ATOM 1484 C C . ASP A 1 190 ? -11.765 17.217 10.999 1.00 81.44 190 ASP A C 1
ATOM 1486 O O . ASP A 1 190 ? -12.630 16.798 11.764 1.00 81.44 190 ASP A O 1
ATOM 1490 N N . THR A 1 191 ? -11.453 16.581 9.863 1.00 79.00 191 THR A N 1
ATOM 1491 C CA . THR A 1 191 ? -12.164 15.402 9.339 1.00 79.00 191 THR A CA 1
ATOM 1492 C C . THR A 1 191 ? -12.361 14.313 10.392 1.00 79.00 191 THR A C 1
ATOM 1494 O O . THR A 1 191 ? -13.483 13.885 10.637 1.00 79.00 191 THR A O 1
ATOM 1497 N N . LYS A 1 192 ? -11.290 13.907 11.091 1.00 77.62 192 LYS A N 1
ATOM 1498 C CA . LYS A 1 192 ? -11.381 12.877 12.142 1.00 77.62 192 LYS A CA 1
ATOM 1499 C C . LYS A 1 192 ? -12.322 13.292 13.276 1.00 77.62 192 LYS A C 1
ATOM 1501 O O . LYS A 1 192 ? -13.008 12.459 13.852 1.00 77.62 192 LYS A O 1
ATOM 1506 N N . LYS A 1 193 ? -12.334 14.577 13.623 1.00 85.44 193 LYS A N 1
ATOM 1507 C CA . LYS A 1 193 ? -13.125 15.091 14.743 1.00 85.44 193 LYS A CA 1
ATOM 1508 C C . LYS A 1 193 ? -14.601 15.223 14.372 1.00 85.44 193 LYS A C 1
ATOM 1510 O O . LYS A 1 193 ? -15.453 14.955 15.208 1.00 85.44 193 LYS A O 1
ATOM 1515 N N . MET A 1 194 ? -14.888 15.580 13.120 1.00 87.00 194 MET A N 1
ATOM 1516 C CA . MET A 1 194 ? -16.244 15.577 12.572 1.00 87.00 194 MET A CA 1
ATOM 1517 C C . MET A 1 194 ? -16.807 14.152 12.487 1.00 87.00 194 MET A C 1
ATOM 1519 O O . MET A 1 194 ? -17.936 13.937 12.908 1.00 87.00 194 MET A O 1
ATOM 1523 N N . ILE A 1 195 ? -16.003 13.160 12.082 1.00 82.00 195 ILE A N 1
ATOM 1524 C CA . ILE A 1 195 ? -16.413 11.742 12.106 1.00 82.00 195 ILE A CA 1
ATOM 1525 C C . ILE A 1 195 ? -16.753 11.291 13.537 1.00 82.00 195 ILE A C 1
ATOM 1527 O O . ILE A 1 195 ? -17.833 10.761 13.769 1.00 82.00 195 ILE A O 1
ATOM 1531 N N . LEU A 1 196 ? -15.908 11.608 14.525 1.00 82.75 196 LEU A N 1
ATOM 1532 C CA . LEU A 1 196 ? -16.206 11.320 15.938 1.00 82.75 196 LEU A CA 1
ATOM 1533 C C . LEU A 1 196 ? -17.494 12.007 16.434 1.00 82.75 196 LEU A C 1
ATOM 1535 O O . LEU A 1 196 ? -18.145 11.513 17.352 1.00 82.75 196 LEU A O 1
ATOM 1539 N N . ARG A 1 197 ? -17.858 13.171 15.879 1.00 89.25 197 ARG A N 1
ATOM 1540 C CA . ARG A 1 197 ? -19.132 13.838 16.185 1.00 89.25 197 ARG A CA 1
ATOM 1541 C C . ARG A 1 197 ? -20.309 13.064 15.589 1.00 89.25 197 ARG A C 1
ATOM 1543 O O . ARG A 1 197 ? -21.280 12.862 16.311 1.00 89.25 197 ARG A O 1
ATOM 1550 N N . ALA A 1 198 ? -20.207 12.613 14.338 1.00 87.00 198 ALA A N 1
ATOM 1551 C CA . ALA A 1 198 ? -21.219 11.763 13.705 1.00 87.00 198 ALA A CA 1
ATOM 1552 C C . ALA A 1 198 ? -21.457 10.478 14.518 1.00 87.00 198 ALA A C 1
ATOM 1554 O O . ALA A 1 198 ? -22.594 10.188 14.870 1.00 87.00 198 ALA A O 1
ATOM 1555 N N . GLU A 1 199 ? -20.391 9.808 14.963 1.00 82.56 199 GLU A N 1
ATOM 1556 C CA . GLU A 1 199 ? -20.489 8.609 15.813 1.00 82.56 199 GLU A CA 1
ATOM 1557 C C . GLU A 1 199 ? -21.215 8.872 17.144 1.00 82.56 199 GLU A C 1
ATOM 1559 O O . GLU A 1 199 ? -22.011 8.058 17.616 1.00 82.56 199 GLU A O 1
ATOM 1564 N N . LYS A 1 200 ? -20.964 10.027 17.781 1.00 84.06 200 LYS A N 1
ATOM 1565 C CA . LYS A 1 200 ? -21.683 10.418 19.007 1.00 84.06 200 LYS A CA 1
ATOM 1566 C C . LYS A 1 200 ? -23.180 10.629 18.746 1.00 84.06 200 LYS A C 1
ATOM 1568 O O . LYS A 1 200 ? -23.975 10.341 19.639 1.00 84.06 200 LYS A O 1
ATOM 1573 N N . LEU A 1 201 ? -23.545 11.157 17.575 1.00 86.88 201 LEU A N 1
ATOM 1574 C CA . LEU A 1 201 ? -24.934 11.401 17.176 1.00 86.88 201 LEU A CA 1
ATOM 1575 C C . LEU A 1 201 ? -25.660 10.095 16.839 1.00 86.88 201 LEU A C 1
ATOM 1577 O O . LEU A 1 201 ? -26.761 9.891 17.336 1.00 86.88 201 LEU A O 1
ATOM 1581 N N . GLU A 1 202 ? -25.022 9.184 16.102 1.00 79.50 202 GLU A N 1
ATOM 1582 C CA . GLU A 1 202 ? -25.539 7.834 15.816 1.00 79.50 202 GLU A CA 1
ATOM 1583 C C . GLU A 1 202 ? -25.823 7.071 17.110 1.00 79.50 202 GLU A C 1
ATOM 1585 O O . GLU A 1 202 ? -26.934 6.590 17.339 1.00 79.50 202 GLU A O 1
ATOM 1590 N N . LYS A 1 203 ? -24.852 7.077 18.030 1.00 79.19 203 LYS A N 1
ATOM 1591 C CA . LYS A 1 203 ? -25.015 6.457 19.345 1.00 79.19 203 LYS A CA 1
ATOM 1592 C C . LYS A 1 203 ? -26.165 7.070 20.145 1.00 79.19 203 LYS A C 1
ATOM 1594 O O . LYS A 1 203 ? -26.860 6.354 20.861 1.00 79.19 203 LYS A O 1
ATOM 1599 N N . LEU A 1 204 ? -26.350 8.389 20.061 1.00 78.69 204 LEU A N 1
ATOM 1600 C CA . LEU A 1 204 ? -27.457 9.073 20.728 1.00 78.69 204 LEU A CA 1
ATOM 1601 C C . LEU A 1 204 ? -28.806 8.714 20.091 1.00 78.69 204 LEU A C 1
ATOM 1603 O O . LEU A 1 204 ? -29.775 8.522 20.816 1.00 78.69 204 LEU A O 1
ATOM 1607 N N . ALA A 1 205 ? -28.857 8.580 18.766 1.00 72.00 205 ALA A N 1
ATOM 1608 C CA . ALA A 1 205 ? -30.044 8.187 18.015 1.00 72.00 205 ALA A CA 1
ATOM 1609 C C . ALA A 1 205 ? -30.499 6.744 18.299 1.00 72.00 205 ALA A C 1
ATOM 1611 O O . ALA A 1 205 ? -31.558 6.334 17.829 1.00 72.00 205 ALA A O 1
ATOM 1612 N N . GLY A 1 206 ? -29.707 5.956 19.034 1.00 55.16 206 GLY A N 1
ATOM 1613 C CA . GLY A 1 206 ? -29.932 4.517 19.154 1.00 55.16 206 GLY A CA 1
ATOM 1614 C C . GLY A 1 206 ? -29.703 3.785 17.831 1.00 55.16 206 GLY A C 1
ATOM 1615 O O . GLY A 1 206 ? -30.120 2.638 17.696 1.00 55.16 206 GLY A O 1
ATOM 1616 N N . VAL A 1 207 ? -29.039 4.439 16.869 1.00 48.44 207 VAL A N 1
ATOM 1617 C CA . VAL A 1 207 ? -28.447 3.764 15.723 1.00 48.44 207 VAL A CA 1
ATOM 1618 C C . VAL A 1 207 ? -27.219 3.062 16.278 1.00 48.44 207 VAL A C 1
ATOM 1620 O O . VAL A 1 207 ? -26.141 3.640 16.423 1.00 48.44 207 VAL A O 1
ATOM 1623 N N . GLU A 1 208 ? -27.393 1.797 16.646 1.00 44.84 208 GLU A N 1
ATOM 1624 C CA . GLU A 1 208 ? -26.283 0.877 16.480 1.00 44.84 208 GLU A CA 1
ATOM 1625 C C . GLU A 1 208 ? -25.957 0.953 14.993 1.00 44.84 208 GLU A C 1
ATOM 1627 O O . GLU A 1 208 ? -26.755 0.504 14.173 1.00 44.84 208 GLU A O 1
ATOM 1632 N N . VAL A 1 209 ? -24.846 1.610 14.636 1.00 46.69 209 VAL A N 1
ATOM 1633 C CA . VAL A 1 209 ? -24.210 1.343 13.345 1.00 46.69 209 VAL A CA 1
ATOM 1634 C C . VAL A 1 209 ? -23.990 -0.150 13.398 1.00 46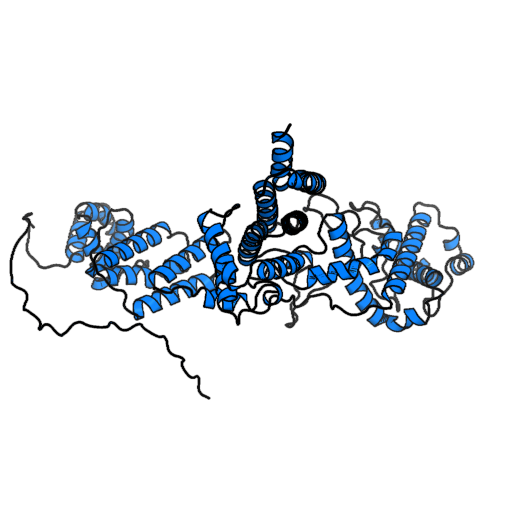.69 209 VAL A C 1
ATOM 1636 O O . VAL A 1 209 ? -23.152 -0.621 14.173 1.00 46.69 209 VAL A O 1
ATOM 1639 N N . SER A 1 210 ? -24.873 -0.885 12.730 1.00 48.44 210 SER A N 1
ATOM 1640 C CA . SER A 1 210 ? -24.854 -2.325 12.801 1.00 48.44 210 SER A CA 1
ATOM 1641 C C . SER A 1 210 ? -23.458 -2.712 12.348 1.00 48.44 210 SER A C 1
ATOM 1643 O O . SER A 1 210 ? -23.014 -2.282 11.282 1.00 48.44 210 SER A O 1
ATOM 1645 N N . ALA A 1 211 ? -22.734 -3.464 13.178 1.00 51.12 211 ALA A N 1
ATOM 1646 C CA . ALA A 1 211 ? -21.440 -3.992 12.773 1.00 51.12 211 ALA A CA 1
ATOM 1647 C C . ALA A 1 211 ? -21.577 -4.733 11.430 1.00 51.12 211 ALA A C 1
ATOM 1649 O O . ALA A 1 211 ? -20.662 -4.675 10.621 1.00 51.12 211 ALA A O 1
ATOM 1650 N N . THR A 1 212 ? -22.776 -5.255 11.148 1.00 53.44 212 THR A N 1
ATOM 1651 C CA . THR A 1 212 ? -23.201 -5.844 9.884 1.00 53.44 212 THR A CA 1
ATOM 1652 C C . THR A 1 212 ? -23.389 -4.823 8.750 1.00 53.44 212 THR A C 1
ATOM 1654 O O . THR A 1 212 ? -22.939 -5.101 7.651 1.00 53.44 212 THR A O 1
ATOM 1657 N N . GLU A 1 213 ? -23.971 -3.632 8.954 1.00 56.69 213 GLU A N 1
ATOM 1658 C CA . GLU A 1 213 ? -24.006 -2.576 7.909 1.00 56.69 213 GLU A CA 1
ATOM 1659 C C . GLU A 1 213 ? -22.598 -2.054 7.592 1.00 56.69 213 GLU A C 1
ATOM 1661 O O . GLU A 1 213 ? -22.230 -1.934 6.425 1.00 56.69 213 GLU A O 1
ATOM 1666 N N . PHE A 1 214 ? -21.778 -1.822 8.622 1.00 62.66 214 PHE A N 1
ATOM 1667 C CA . PHE A 1 214 ? -20.380 -1.431 8.437 1.00 62.66 214 PHE A CA 1
ATOM 1668 C C . PHE A 1 214 ? -19.564 -2.547 7.776 1.00 62.66 214 PHE A C 1
ATOM 1670 O O . PHE A 1 214 ? -18.678 -2.278 6.972 1.00 62.66 214 PHE A O 1
ATOM 1677 N N . LEU A 1 215 ? -19.865 -3.809 8.087 1.00 66.31 215 LEU A N 1
ATOM 1678 C CA . LEU A 1 215 ? -19.284 -4.963 7.418 1.00 66.31 215 LEU A CA 1
ATOM 1679 C C . LEU A 1 215 ? -19.693 -4.981 5.944 1.00 66.31 215 LEU A C 1
ATOM 1681 O O . LEU A 1 215 ? -18.806 -5.059 5.105 1.00 66.31 215 LEU A O 1
ATOM 1685 N N . MET A 1 216 ? -20.978 -4.826 5.614 1.00 68.06 216 MET A N 1
ATOM 1686 C CA . MET A 1 216 ? -21.468 -4.816 4.228 1.00 68.06 216 MET A CA 1
ATOM 1687 C C . MET A 1 216 ? -20.785 -3.735 3.380 1.00 68.06 216 MET A C 1
ATOM 1689 O O . MET A 1 216 ? -20.287 -4.050 2.303 1.00 68.06 216 MET A O 1
ATOM 1693 N N . GLU A 1 217 ? -20.647 -2.504 3.891 1.00 69.38 217 GLU A N 1
ATOM 1694 C CA . GLU A 1 217 ? -19.895 -1.430 3.210 1.00 69.38 217 GLU A CA 1
ATOM 1695 C C . GLU A 1 217 ? -18.421 -1.796 2.964 1.00 69.38 217 GLU A C 1
ATOM 1697 O O . GLU A 1 217 ? -17.793 -1.312 2.021 1.00 69.38 217 GLU A O 1
ATOM 1702 N N . ARG A 1 218 ? -17.849 -2.649 3.818 1.00 73.81 218 ARG A N 1
ATOM 1703 C CA . ARG A 1 218 ? -16.449 -3.078 3.748 1.00 73.81 218 ARG A CA 1
ATOM 1704 C C . ARG A 1 218 ? -16.221 -4.375 2.971 1.00 73.81 218 ARG A C 1
ATOM 1706 O O . ARG A 1 218 ? -15.059 -4.688 2.709 1.00 73.81 218 ARG A O 1
ATOM 1713 N N . CYS A 1 219 ? -17.276 -5.107 2.615 1.00 71.12 219 CYS A N 1
ATOM 1714 C CA . CYS A 1 219 ? -17.200 -6.389 1.906 1.00 71.12 219 CYS A CA 1
ATOM 1715 C C . CYS A 1 219 ? -17.175 -6.252 0.377 1.00 71.12 219 CYS A C 1
ATOM 1717 O O . CYS A 1 219 ? -16.896 -7.229 -0.311 1.00 71.12 219 CYS A O 1
ATOM 1719 N N . GLU A 1 220 ? -17.469 -5.072 -0.170 1.00 68.25 220 GLU A N 1
ATOM 1720 C CA . GLU A 1 220 ? -17.577 -4.879 -1.619 1.00 68.25 220 GLU A CA 1
ATOM 1721 C C . GLU A 1 220 ? -16.238 -4.503 -2.280 1.00 68.25 220 GLU A C 1
ATOM 1723 O O . GLU A 1 220 ? -15.700 -3.426 -2.040 1.00 68.25 220 GLU A O 1
ATOM 1728 N N . GLY A 1 221 ? -15.744 -5.334 -3.204 1.00 65.88 221 GLY A N 1
ATOM 1729 C CA . GLY A 1 221 ? -14.955 -4.854 -4.347 1.00 65.88 221 GLY A CA 1
ATOM 1730 C C . GLY A 1 221 ? -13.622 -4.164 -4.028 1.00 65.88 221 GLY A C 1
ATOM 1731 O O . GLY A 1 221 ? -13.400 -3.028 -4.450 1.00 65.88 221 GLY A O 1
ATOM 1732 N N . ALA A 1 222 ? -12.733 -4.819 -3.276 1.00 76.75 222 ALA A N 1
ATOM 1733 C CA . ALA A 1 222 ? -11.391 -4.293 -3.001 1.00 76.75 222 ALA A CA 1
ATOM 1734 C C . ALA A 1 222 ? -10.366 -4.606 -4.115 1.00 76.75 222 ALA A C 1
ATOM 1736 O O . ALA A 1 222 ? -9.186 -4.251 -3.990 1.00 76.75 222 ALA A O 1
ATOM 1737 N N . GLU A 1 223 ? -10.782 -5.293 -5.184 1.00 86.38 223 GLU A N 1
ATOM 1738 C CA . GLU A 1 223 ? -9.955 -5.532 -6.362 1.00 86.38 223 GLU A CA 1
ATOM 1739 C C . GLU A 1 223 ? -9.502 -4.210 -6.973 1.00 86.38 223 GLU A C 1
ATOM 1741 O O . GLU A 1 223 ? -10.254 -3.245 -7.120 1.00 86.38 223 GLU A O 1
ATOM 1746 N N . ASN A 1 224 ? -8.234 -4.170 -7.356 1.00 86.50 224 ASN A N 1
ATOM 1747 C CA . ASN A 1 224 ? -7.706 -3.021 -8.054 1.00 86.50 224 ASN A CA 1
ATOM 1748 C C . ASN A 1 224 ? -8.152 -3.065 -9.522 1.00 86.50 224 ASN A C 1
ATOM 1750 O O . ASN A 1 224 ? -7.761 -3.967 -10.262 1.00 86.50 224 ASN A O 1
ATOM 1754 N N . GLU A 1 225 ? -8.894 -2.049 -9.969 1.00 84.88 225 GLU A N 1
ATOM 1755 C CA . GLU A 1 225 ? -9.282 -1.879 -11.383 1.00 84.88 225 GLU A CA 1
ATOM 1756 C C . GLU A 1 225 ? -8.068 -1.828 -12.334 1.00 84.88 225 GLU A C 1
ATOM 1758 O O . GLU A 1 225 ? -8.188 -2.073 -13.532 1.00 84.88 225 GLU A O 1
ATOM 1763 N N . PHE A 1 226 ? -6.889 -1.524 -11.786 1.00 85.31 226 PHE A N 1
ATOM 1764 C CA . PHE A 1 226 ? -5.613 -1.436 -12.482 1.00 85.31 226 PHE A CA 1
ATOM 1765 C C . PHE A 1 226 ? -4.668 -2.608 -12.195 1.00 85.31 226 PHE A C 1
ATOM 1767 O O . PHE A 1 226 ? -3.459 -2.477 -12.413 1.00 85.31 226 PHE A O 1
ATOM 1774 N N . ALA A 1 227 ? -5.174 -3.715 -11.646 1.00 88.88 227 ALA A N 1
ATOM 1775 C CA . ALA A 1 227 ? -4.361 -4.894 -11.385 1.00 88.88 227 ALA A CA 1
ATOM 1776 C C . ALA A 1 227 ? -3.671 -5.369 -12.671 1.00 88.88 227 ALA A C 1
ATOM 1778 O O . ALA A 1 227 ? -4.264 -5.388 -13.752 1.00 88.88 227 ALA A O 1
ATOM 1779 N N . ILE A 1 228 ? -2.408 -5.774 -12.545 1.00 89.94 228 ILE A N 1
ATOM 1780 C CA . ILE A 1 228 ? -1.676 -6.379 -13.653 1.00 89.94 228 ILE A CA 1
ATOM 1781 C C . ILE A 1 228 ? -2.336 -7.734 -13.934 1.00 89.94 228 ILE A C 1
ATOM 1783 O O . ILE A 1 228 ? -2.407 -8.556 -13.016 1.00 89.94 228 ILE A O 1
ATOM 1787 N N . PRO A 1 229 ? -2.791 -8.006 -15.172 1.00 88.50 229 PRO A N 1
ATOM 1788 C CA . PRO A 1 229 ? -3.428 -9.273 -15.487 1.00 88.50 229 PRO A CA 1
ATOM 1789 C C . PRO A 1 229 ? -2.486 -10.446 -15.220 1.00 88.50 229 PRO A C 1
ATOM 1791 O O . PRO A 1 229 ? -1.341 -10.469 -15.704 1.00 88.50 229 PRO A O 1
ATOM 1794 N N . ASP A 1 230 ? -2.997 -11.429 -14.483 1.00 87.50 230 ASP A N 1
ATOM 1795 C CA . ASP A 1 230 ? -2.346 -12.718 -14.287 1.00 87.50 230 ASP A CA 1
ATOM 1796 C C . ASP A 1 230 ? -2.559 -13.581 -15.540 1.00 87.50 230 ASP A C 1
ATOM 1798 O O . ASP A 1 230 ? -3.494 -14.373 -15.643 1.00 87.50 230 ASP A O 1
ATOM 1802 N N . LYS A 1 231 ? -1.747 -13.306 -16.565 1.00 89.50 231 LYS A N 1
ATOM 1803 C CA . LYS A 1 231 ? -1.729 -14.007 -17.852 1.00 89.50 231 LYS A CA 1
ATOM 1804 C C . LYS A 1 231 ? -0.339 -14.558 -18.137 1.00 89.50 231 LYS A C 1
ATOM 1806 O O . LYS A 1 231 ? 0.666 -13.965 -17.726 1.00 89.50 231 LYS A O 1
ATOM 1811 N N . ASP A 1 232 ? -0.300 -15.640 -18.905 1.00 88.62 232 ASP A N 1
ATOM 1812 C CA . ASP A 1 232 ? 0.952 -16.161 -19.439 1.00 88.62 232 ASP A CA 1
ATOM 1813 C C . ASP A 1 232 ? 1.608 -15.136 -20.380 1.00 88.62 232 ASP A C 1
ATOM 1815 O O . ASP A 1 232 ? 0.930 -14.392 -21.096 1.00 88.62 232 ASP A O 1
ATOM 1819 N N . ARG A 1 233 ? 2.939 -15.069 -20.334 1.00 92.88 233 ARG A N 1
ATOM 1820 C CA . ARG A 1 233 ? 3.775 -14.151 -21.121 1.00 92.88 233 ARG A CA 1
ATOM 1821 C C . ARG A 1 233 ? 4.940 -14.945 -21.722 1.00 92.88 233 ARG A C 1
ATOM 1823 O O . ARG A 1 233 ? 6.084 -14.755 -21.302 1.00 92.88 233 ARG A O 1
ATOM 1830 N N . PRO A 1 234 ? 4.676 -15.834 -22.697 1.00 93.06 234 PRO A N 1
ATOM 1831 C CA . PRO A 1 234 ? 5.680 -16.761 -23.227 1.00 93.06 234 PRO A CA 1
ATOM 1832 C C . PRO A 1 234 ? 6.877 -16.049 -23.877 1.00 93.06 234 PRO A C 1
ATOM 1834 O O . PRO A 1 234 ? 7.990 -16.565 -23.853 1.00 93.06 234 PRO A O 1
ATOM 1837 N N . ASN A 1 235 ? 6.678 -14.830 -24.391 1.00 96.31 235 ASN A N 1
ATOM 1838 C CA . ASN A 1 235 ? 7.727 -14.033 -25.035 1.00 96.31 235 ASN A CA 1
ATOM 1839 C C . ASN A 1 235 ? 8.490 -13.117 -24.062 1.00 96.31 235 ASN A C 1
ATOM 1841 O O . ASN A 1 235 ? 9.320 -12.319 -24.497 1.00 96.31 235 ASN A O 1
ATOM 1845 N N . ALA A 1 236 ? 8.228 -13.189 -22.750 1.00 96.69 236 ALA A N 1
ATOM 1846 C CA . ALA A 1 236 ? 8.841 -12.279 -21.782 1.00 96.69 236 ALA A CA 1
ATOM 1847 C C . ALA A 1 236 ? 10.377 -12.325 -21.821 1.00 96.69 236 ALA A C 1
ATOM 1849 O O . ALA A 1 236 ? 11.016 -11.281 -21.731 1.00 96.69 236 ALA A O 1
ATOM 1850 N N . GLN A 1 237 ? 10.978 -13.508 -21.996 1.00 97.31 237 GLN A N 1
ATOM 1851 C CA . GLN A 1 237 ? 12.437 -13.626 -22.069 1.00 97.31 237 GLN A CA 1
ATOM 1852 C C . GLN A 1 237 ? 13.005 -12.957 -23.326 1.00 97.31 237 GLN A C 1
ATOM 1854 O O . GLN A 1 237 ? 13.953 -12.187 -23.217 1.00 97.31 237 GLN A O 1
ATOM 1859 N N . PHE A 1 238 ? 12.375 -13.157 -24.488 1.00 97.94 238 PHE A N 1
ATOM 1860 C CA . PHE A 1 238 ? 12.774 -12.491 -25.731 1.00 97.94 238 PHE A CA 1
ATOM 1861 C C . PHE A 1 238 ? 12.801 -10.965 -25.566 1.00 97.94 238 PHE A C 1
ATOM 1863 O O . PHE A 1 238 ? 13.794 -10.316 -25.892 1.00 97.94 238 PHE A O 1
ATOM 1870 N N . TRP A 1 239 ? 11.739 -10.383 -24.996 1.00 97.94 239 TRP A N 1
ATOM 1871 C CA . TRP A 1 239 ? 11.674 -8.937 -24.771 1.00 97.94 239 TRP A CA 1
ATOM 1872 C C . TRP A 1 239 ? 12.709 -8.450 -23.754 1.00 97.94 239 TRP A C 1
ATOM 1874 O O . TRP A 1 239 ? 13.294 -7.383 -23.939 1.00 97.94 239 TRP A O 1
ATOM 1884 N N . ALA A 1 240 ? 12.956 -9.223 -22.696 1.00 98.06 240 ALA A N 1
ATOM 1885 C CA . ALA A 1 240 ? 13.979 -8.918 -21.701 1.00 98.06 240 ALA A CA 1
ATOM 1886 C C . ALA A 1 240 ? 15.385 -8.891 -22.321 1.00 98.06 240 ALA A C 1
ATOM 1888 O O . ALA A 1 240 ? 16.145 -7.947 -22.088 1.00 98.06 240 ALA A O 1
ATOM 1889 N N . ASP A 1 241 ? 15.701 -9.886 -23.151 1.00 98.12 241 ASP A N 1
ATOM 1890 C CA . ASP A 1 241 ? 16.977 -9.986 -23.854 1.00 98.12 241 ASP A CA 1
ATOM 1891 C C . ASP A 1 241 ? 17.130 -8.858 -24.878 1.00 98.12 241 ASP A C 1
ATOM 1893 O O . ASP A 1 241 ? 18.170 -8.202 -24.919 1.00 98.12 241 ASP A O 1
ATOM 1897 N N . LEU A 1 242 ? 16.075 -8.540 -25.633 1.00 98.06 242 LEU A N 1
ATOM 1898 C CA . LEU A 1 242 ? 16.102 -7.437 -26.591 1.00 98.06 242 LEU A CA 1
ATOM 1899 C C . LEU A 1 242 ? 16.339 -6.084 -25.905 1.00 98.06 242 LEU A C 1
ATOM 1901 O O . LEU A 1 242 ? 17.167 -5.296 -26.364 1.00 98.06 242 LEU A O 1
ATOM 1905 N N . LEU A 1 243 ? 15.658 -5.808 -24.787 1.00 97.88 243 LEU A N 1
ATOM 1906 C CA . LEU A 1 243 ? 15.888 -4.591 -24.001 1.00 97.88 243 LEU A CA 1
ATOM 1907 C C . LEU A 1 243 ? 17.330 -4.516 -23.481 1.00 97.88 243 LEU A C 1
ATOM 1909 O O . LEU A 1 243 ? 17.931 -3.439 -23.521 1.00 97.88 243 LEU A O 1
ATOM 1913 N N . ALA A 1 244 ? 17.892 -5.644 -23.033 1.00 97.69 244 ALA A N 1
ATOM 1914 C CA . ALA A 1 244 ? 19.277 -5.729 -22.577 1.00 97.69 244 ALA A CA 1
ATOM 1915 C C . ALA A 1 244 ? 20.274 -5.427 -23.709 1.00 97.69 244 ALA A C 1
ATOM 1917 O O . ALA A 1 244 ? 21.203 -4.637 -23.522 1.00 97.69 244 ALA A O 1
ATOM 1918 N N . GLU A 1 245 ? 20.066 -6.001 -24.896 1.00 97.75 245 GLU A N 1
ATOM 1919 C CA . GLU A 1 245 ? 20.908 -5.774 -26.077 1.00 97.75 245 GLU A CA 1
ATOM 1920 C C . GLU A 1 245 ? 20.836 -4.323 -26.563 1.00 97.75 245 GLU A C 1
ATOM 1922 O O . GLU A 1 245 ? 21.868 -3.695 -26.825 1.00 97.75 245 GLU A O 1
ATOM 1927 N N . VAL A 1 246 ? 19.634 -3.742 -26.616 1.00 96.31 246 VAL A N 1
ATOM 1928 C CA . VAL A 1 246 ? 19.451 -2.325 -26.962 1.00 96.31 246 VAL A CA 1
ATOM 1929 C C . VAL A 1 246 ? 20.162 -1.432 -25.947 1.00 96.31 246 VAL A C 1
ATOM 1931 O O . VAL A 1 246 ? 20.917 -0.540 -26.336 1.00 96.31 246 VAL A O 1
ATOM 1934 N N . ALA A 1 247 ? 19.979 -1.676 -24.646 1.00 95.06 247 ALA A N 1
ATOM 1935 C CA . ALA A 1 247 ? 20.631 -0.899 -23.595 1.00 95.06 247 ALA A CA 1
ATOM 1936 C C . ALA A 1 247 ? 22.167 -1.015 -23.660 1.00 95.06 247 ALA A C 1
ATOM 1938 O O . ALA A 1 247 ? 22.869 -0.011 -23.531 1.00 95.06 247 ALA A O 1
ATOM 1939 N N . THR A 1 248 ? 22.696 -2.211 -23.925 1.00 95.88 248 THR A N 1
ATOM 1940 C CA . THR A 1 248 ? 24.139 -2.461 -24.073 1.00 95.88 248 THR A CA 1
ATOM 1941 C C . THR A 1 248 ? 24.720 -1.651 -25.231 1.00 95.88 248 THR A C 1
ATOM 1943 O O . THR A 1 248 ? 25.641 -0.855 -25.037 1.00 95.88 248 THR A O 1
ATOM 1946 N N . ASN A 1 249 ? 24.115 -1.744 -26.417 1.00 95.12 249 ASN A N 1
ATOM 1947 C CA . ASN A 1 249 ? 24.592 -1.034 -27.604 1.00 95.12 249 ASN A CA 1
ATOM 1948 C C . ASN A 1 249 ? 24.418 0.493 -27.490 1.00 95.12 249 ASN A C 1
ATOM 1950 O O . ASN A 1 249 ? 25.284 1.254 -27.925 1.00 95.12 249 ASN A O 1
ATOM 1954 N N . LEU A 1 250 ? 23.349 0.976 -26.848 1.00 91.88 250 LEU A N 1
ATOM 1955 C CA . LEU A 1 250 ? 23.191 2.401 -26.532 1.00 91.88 250 LEU A CA 1
ATOM 1956 C C . LEU A 1 250 ? 24.299 2.902 -25.591 1.00 91.88 250 LEU A C 1
ATOM 1958 O O . LEU A 1 250 ? 24.794 4.024 -25.755 1.00 91.88 250 LEU A O 1
ATOM 1962 N N . ASN A 1 251 ? 24.714 2.088 -24.615 1.00 89.81 251 ASN A N 1
ATOM 1963 C CA . ASN A 1 251 ? 25.815 2.430 -23.721 1.00 89.81 251 ASN A CA 1
ATOM 1964 C C . ASN A 1 251 ? 27.157 2.480 -24.472 1.00 89.81 251 ASN A C 1
ATOM 1966 O O . ASN A 1 251 ? 27.937 3.410 -24.249 1.00 89.81 251 ASN A O 1
ATOM 1970 N N . ASP A 1 252 ? 27.389 1.568 -25.416 1.00 90.62 252 ASP A N 1
ATOM 1971 C CA . ASP A 1 252 ? 28.573 1.584 -26.281 1.00 90.62 252 ASP A CA 1
ATOM 1972 C C . ASP A 1 252 ? 28.618 2.829 -27.172 1.00 90.62 252 ASP A C 1
ATOM 1974 O O . ASP A 1 252 ? 29.641 3.518 -27.230 1.00 90.62 252 ASP A O 1
ATOM 1978 N N . ILE A 1 253 ? 27.493 3.195 -27.801 1.00 88.75 253 ILE A N 1
ATOM 1979 C CA . ILE A 1 253 ? 27.368 4.434 -28.585 1.00 88.75 253 ILE A CA 1
ATOM 1980 C C . ILE A 1 253 ? 27.684 5.649 -27.706 1.00 88.75 253 ILE A C 1
ATOM 1982 O O . ILE A 1 253 ? 28.448 6.537 -28.100 1.00 88.75 253 ILE A O 1
ATOM 1986 N N . ARG A 1 254 ? 27.138 5.696 -26.488 1.00 86.62 254 ARG A N 1
ATOM 1987 C CA . ARG A 1 254 ? 27.391 6.778 -25.530 1.00 86.62 254 ARG A CA 1
ATOM 1988 C C . ARG A 1 254 ? 28.873 6.888 -25.166 1.00 86.62 254 ARG A C 1
ATOM 1990 O O . ARG A 1 254 ? 29.410 7.996 -25.144 1.00 86.62 254 ARG A O 1
ATOM 1997 N N . LEU A 1 255 ? 29.537 5.770 -24.875 1.00 84.75 255 LEU A N 1
ATOM 1998 C CA . LEU A 1 255 ? 30.961 5.746 -24.533 1.00 84.75 255 LEU A CA 1
ATOM 1999 C C . LEU A 1 255 ? 31.833 6.149 -25.728 1.00 84.75 255 LEU A C 1
ATOM 2001 O O . LEU A 1 255 ? 32.726 6.983 -25.574 1.00 84.75 255 LEU A O 1
ATOM 2005 N N . ALA A 1 256 ? 31.530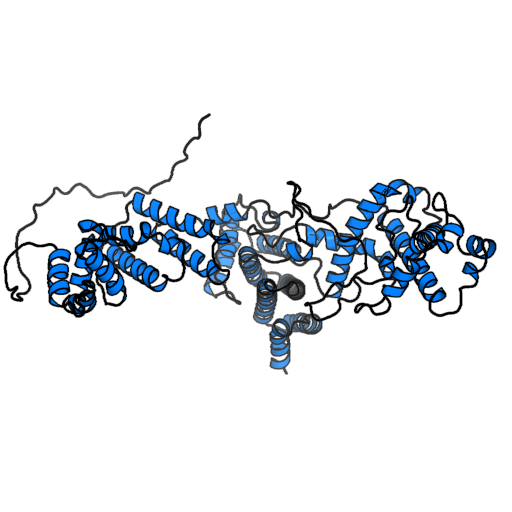 5.638 -26.922 1.00 85.25 256 ALA A N 1
ATOM 2006 C CA . ALA A 1 256 ? 32.260 5.938 -28.152 1.00 85.25 256 ALA A CA 1
ATOM 2007 C C . ALA A 1 256 ? 32.108 7.399 -28.608 1.00 85.25 256 ALA A C 1
ATOM 2009 O O . ALA A 1 256 ? 32.981 7.935 -29.288 1.00 85.25 256 ALA A O 1
ATOM 2010 N N . THR A 1 257 ? 31.008 8.060 -28.238 1.00 80.00 257 THR A N 1
ATOM 2011 C CA . THR A 1 257 ? 30.718 9.458 -28.603 1.00 80.00 257 THR A CA 1
ATOM 2012 C C . THR A 1 257 ? 31.053 10.462 -27.494 1.00 80.00 257 THR A C 1
ATOM 2014 O O . THR A 1 257 ? 30.775 11.663 -27.631 1.00 80.00 257 THR A O 1
ATOM 2017 N N . LYS A 1 258 ? 31.663 9.999 -26.393 1.00 73.38 258 LYS A N 1
ATOM 2018 C CA . LYS A 1 258 ? 32.111 10.827 -25.269 1.00 73.38 258 LYS A CA 1
ATOM 2019 C C . LYS A 1 258 ? 33.430 11.533 -25.615 1.00 73.38 258 LYS A C 1
ATOM 2021 O O . LYS A 1 258 ? 34.468 10.898 -25.758 1.00 73.38 258 LYS A O 1
ATOM 2026 N N . GLY A 1 259 ? 33.404 12.865 -25.676 1.00 67.06 259 GLY A N 1
ATOM 2027 C CA . GLY A 1 259 ? 34.580 13.702 -25.960 1.00 67.06 259 GLY A CA 1
ATOM 2028 C C . GLY A 1 259 ? 34.599 14.286 -27.378 1.00 67.06 259 GLY A C 1
ATOM 2029 O O . GLY A 1 259 ? 33.597 14.251 -28.087 1.00 67.06 259 GLY A O 1
ATOM 2030 N N . SER A 1 260 ? 35.732 14.881 -27.767 1.00 61.81 260 SER A N 1
ATOM 2031 C CA . SER A 1 260 ? 35.909 15.592 -29.047 1.00 61.81 260 SER A CA 1
ATOM 2032 C C . SER A 1 260 ? 36.371 14.704 -30.208 1.00 61.81 260 SER A C 1
ATOM 2034 O O . SER A 1 260 ? 36.307 15.129 -31.361 1.00 61.81 260 SER A O 1
ATOM 2036 N N . LYS A 1 261 ? 36.831 13.475 -29.937 1.00 67.00 261 LYS A N 1
ATOM 2037 C CA . LYS A 1 261 ? 37.204 12.515 -30.984 1.00 67.00 261 LYS A CA 1
ATOM 2038 C C . LYS A 1 261 ? 35.956 11.818 -31.521 1.00 67.00 261 LYS A C 1
ATOM 2040 O O . LYS A 1 261 ? 35.195 11.223 -30.765 1.00 67.00 261 LYS A O 1
ATOM 2045 N N . ARG A 1 262 ? 35.761 11.895 -32.837 1.00 70.56 262 ARG A N 1
ATOM 2046 C CA . ARG A 1 262 ? 34.680 11.210 -33.552 1.00 70.56 262 ARG A CA 1
ATOM 2047 C C . ARG A 1 262 ? 34.984 9.710 -33.605 1.00 70.56 262 ARG A C 1
ATOM 2049 O O . ARG A 1 262 ? 36.103 9.337 -33.943 1.00 70.56 262 ARG A O 1
ATOM 2056 N N . ALA A 1 263 ? 34.005 8.869 -33.274 1.00 81.75 263 ALA A N 1
ATOM 2057 C CA . ALA A 1 263 ? 34.156 7.419 -33.352 1.00 81.75 263 ALA A CA 1
ATOM 2058 C C . ALA A 1 263 ? 34.476 6.970 -34.790 1.00 81.75 263 ALA A C 1
ATOM 2060 O O . ALA A 1 263 ? 33.917 7.515 -35.745 1.00 81.75 263 ALA A O 1
ATOM 2061 N N . ASN A 1 264 ? 35.345 5.966 -34.948 1.00 84.44 264 ASN A N 1
ATOM 2062 C CA . ASN A 1 264 ? 35.810 5.510 -36.265 1.00 84.44 264 ASN A CA 1
ATOM 2063 C C . ASN A 1 264 ? 34.652 5.049 -37.164 1.00 84.44 264 ASN A C 1
ATOM 2065 O O . ASN A 1 264 ? 34.600 5.426 -38.334 1.00 84.44 264 ASN A O 1
ATOM 2069 N N . TRP A 1 265 ? 33.676 4.335 -36.601 1.00 88.38 265 TRP A N 1
ATOM 2070 C CA . TRP A 1 265 ? 32.473 3.887 -37.311 1.00 88.38 265 TRP A CA 1
ATOM 2071 C C . TRP A 1 265 ? 31.574 5.041 -37.787 1.00 88.38 265 TRP A C 1
ATOM 2073 O O . TRP A 1 265 ? 30.774 4.869 -38.692 1.00 88.38 265 TRP A O 1
ATOM 2083 N N . ALA A 1 266 ? 31.707 6.251 -37.230 1.00 85.06 266 ALA A N 1
ATOM 2084 C CA . ALA A 1 266 ? 30.906 7.417 -37.619 1.00 85.06 266 ALA A CA 1
ATOM 2085 C C . ALA A 1 266 ? 31.557 8.266 -38.733 1.00 85.06 266 ALA A C 1
ATOM 2087 O O . ALA A 1 266 ? 31.031 9.333 -39.086 1.00 85.06 266 ALA A O 1
ATOM 2088 N N . SER A 1 267 ? 32.732 7.862 -39.230 1.00 82.62 267 SER A N 1
ATOM 2089 C CA . SER A 1 267 ? 33.566 8.654 -40.146 1.00 82.62 267 SER A CA 1
ATOM 2090 C C . SER A 1 267 ? 33.119 8.578 -41.609 1.00 82.62 267 SER A C 1
ATOM 2092 O O . SER A 1 267 ? 33.125 9.599 -42.295 1.00 82.62 267 SER A O 1
ATOM 2094 N N . THR A 1 268 ? 32.675 7.407 -42.063 1.00 88.81 268 THR A N 1
ATOM 2095 C CA . THR A 1 268 ? 32.227 7.139 -43.436 1.00 88.81 268 THR A CA 1
ATOM 2096 C C . THR A 1 268 ? 30.969 6.278 -43.418 1.00 88.81 268 THR A C 1
ATOM 2098 O O . THR A 1 268 ? 30.684 5.622 -42.420 1.00 88.81 268 THR A O 1
ATOM 2101 N N . GLU A 1 269 ? 30.223 6.276 -44.520 1.00 90.62 269 GLU A N 1
ATOM 2102 C CA . GLU A 1 269 ? 29.024 5.442 -44.664 1.00 90.62 269 GLU A CA 1
ATOM 2103 C C . GLU A 1 269 ? 29.359 3.947 -44.635 1.00 90.62 269 GLU A C 1
ATOM 2105 O O . GLU A 1 269 ? 28.684 3.179 -43.962 1.00 90.62 269 GLU A O 1
ATOM 2110 N N . ALA A 1 270 ? 30.456 3.544 -45.284 1.00 92.69 270 ALA A N 1
ATOM 2111 C CA . ALA A 1 270 ? 30.914 2.157 -45.279 1.00 92.69 270 ALA A CA 1
ATOM 2112 C C . ALA A 1 270 ? 31.242 1.664 -43.858 1.00 92.69 270 ALA A C 1
ATOM 2114 O O . ALA A 1 270 ? 30.729 0.631 -43.441 1.00 92.69 270 ALA A O 1
ATOM 2115 N N . ALA A 1 271 ? 32.017 2.439 -43.087 1.00 90.50 271 ALA A N 1
ATOM 2116 C CA . ALA A 1 271 ? 32.353 2.088 -41.704 1.00 90.50 271 ALA A CA 1
ATOM 2117 C C . ALA A 1 271 ? 31.126 2.097 -40.773 1.00 90.50 271 ALA A C 1
ATOM 2119 O O . ALA A 1 271 ? 31.094 1.369 -39.781 1.00 90.50 271 ALA A O 1
ATOM 2120 N N . PHE A 1 272 ? 30.119 2.921 -41.080 1.00 91.75 272 PHE A N 1
ATOM 2121 C CA . PHE A 1 272 ? 28.859 2.937 -40.344 1.00 91.75 272 PHE A CA 1
ATOM 2122 C C . PHE A 1 272 ? 28.046 1.671 -40.617 1.00 91.75 272 PHE A C 1
ATOM 2124 O O . PHE A 1 272 ? 27.655 1.000 -39.668 1.00 91.75 272 PHE A O 1
ATOM 2131 N N . ASN A 1 273 ? 27.842 1.322 -41.889 1.00 92.25 273 ASN A N 1
ATOM 2132 C CA . ASN A 1 273 ? 27.061 0.151 -42.293 1.00 92.25 273 ASN A CA 1
ATOM 2133 C C . ASN A 1 273 ? 27.730 -1.168 -41.870 1.00 92.25 273 ASN A C 1
ATOM 2135 O O . ASN A 1 273 ? 27.038 -2.127 -41.548 1.00 92.25 273 ASN A O 1
ATOM 2139 N N . GLU A 1 274 ? 29.066 -1.214 -41.836 1.00 93.19 274 GLU A N 1
ATOM 2140 C CA . GLU A 1 274 ? 29.824 -2.359 -41.315 1.00 93.19 274 GLU A CA 1
ATOM 2141 C C . GLU A 1 274 ? 29.621 -2.534 -39.802 1.00 93.19 274 GLU A C 1
ATOM 2143 O O . GLU A 1 274 ? 29.375 -3.640 -39.321 1.00 93.19 274 GLU A O 1
ATOM 2148 N N . GLN A 1 275 ? 29.688 -1.440 -39.035 1.00 93.25 275 GLN A N 1
ATOM 2149 C CA . GLN A 1 275 ? 29.502 -1.497 -37.587 1.00 93.25 275 GLN A CA 1
ATOM 2150 C C . GLN A 1 275 ? 28.039 -1.750 -37.206 1.00 93.25 275 GLN A C 1
ATOM 2152 O O . GLN A 1 275 ? 27.786 -2.452 -36.226 1.00 93.25 275 GLN A O 1
ATOM 2157 N N . TRP A 1 276 ? 27.089 -1.180 -37.944 1.00 93.06 276 TRP A N 1
ATOM 2158 C CA . TRP A 1 276 ? 25.665 -1.180 -37.619 1.00 93.06 276 TRP A CA 1
ATOM 2159 C C . TRP A 1 276 ? 24.831 -1.759 -38.774 1.00 93.06 276 TRP A C 1
ATOM 2161 O O . TRP A 1 276 ? 24.153 -1.007 -39.479 1.00 93.06 276 TRP A O 1
ATOM 2171 N N . PRO A 1 277 ? 24.887 -3.086 -38.993 1.00 93.00 277 PRO A N 1
ATOM 2172 C CA . PRO A 1 277 ? 24.130 -3.728 -40.061 1.00 93.00 277 PRO A CA 1
ATOM 2173 C C . PRO A 1 277 ? 22.620 -3.678 -39.792 1.00 93.00 277 PRO A C 1
ATOM 2175 O O . PRO A 1 277 ? 22.177 -3.586 -38.645 1.00 93.00 277 PRO A O 1
ATOM 2178 N N . ALA A 1 278 ? 21.829 -3.763 -40.863 1.00 92.75 278 ALA A N 1
ATOM 2179 C CA . ALA A 1 278 ? 20.384 -3.946 -40.766 1.00 92.75 278 ALA A CA 1
ATOM 2180 C C . ALA A 1 278 ? 20.033 -5.340 -40.223 1.00 92.75 278 ALA A C 1
ATOM 2182 O O . ALA A 1 278 ? 20.765 -6.302 -40.456 1.00 92.75 278 ALA A O 1
ATOM 2183 N N . CYS A 1 279 ? 18.892 -5.435 -39.545 1.00 93.12 279 CYS A N 1
ATOM 2184 C CA . CYS A 1 279 ? 18.323 -6.684 -39.051 1.00 93.12 279 CYS A CA 1
ATOM 2185 C C . CYS A 1 279 ? 16.818 -6.675 -39.345 1.00 93.12 279 CYS A C 1
ATOM 2187 O O . CYS A 1 279 ? 16.101 -5.808 -38.842 1.00 93.12 279 CYS A O 1
ATOM 2189 N N . GLY A 1 280 ? 16.362 -7.578 -40.218 1.00 87.00 280 GLY A N 1
ATOM 2190 C CA . GLY A 1 280 ? 14.987 -7.579 -40.726 1.00 87.00 280 GLY A CA 1
ATOM 2191 C C . GLY A 1 280 ? 14.557 -6.224 -41.300 1.00 87.00 280 GLY A C 1
ATOM 2192 O O . GLY A 1 280 ? 15.204 -5.664 -42.195 1.00 87.00 280 GLY A O 1
ATOM 2193 N N . ASP A 1 281 ? 13.466 -5.692 -40.753 1.00 86.56 281 ASP A N 1
ATOM 2194 C CA . ASP A 1 281 ? 12.892 -4.402 -41.143 1.00 86.56 281 ASP A CA 1
ATOM 2195 C C . ASP A 1 281 ? 13.536 -3.202 -40.431 1.00 86.56 281 ASP A C 1
ATOM 2197 O O . ASP A 1 281 ? 13.333 -2.056 -40.838 1.00 86.56 281 ASP A O 1
ATOM 2201 N N . VAL A 1 282 ? 14.388 -3.435 -39.426 1.00 92.19 282 VAL A N 1
ATOM 2202 C CA . VAL A 1 282 ? 15.133 -2.371 -38.748 1.00 92.19 282 VAL A CA 1
ATOM 2203 C C . VAL A 1 282 ? 16.383 -2.033 -39.558 1.00 92.19 282 VAL A C 1
ATOM 2205 O O . VAL A 1 282 ? 17.357 -2.792 -39.602 1.00 92.19 282 VAL A O 1
ATOM 2208 N N . ARG A 1 283 ? 16.363 -0.864 -40.211 1.00 91.62 283 ARG A N 1
ATOM 2209 C CA . ARG A 1 283 ? 17.397 -0.433 -41.164 1.00 91.62 283 ARG A CA 1
ATOM 2210 C C . ARG A 1 283 ? 18.108 0.844 -40.703 1.00 91.62 283 ARG A C 1
ATOM 2212 O O . ARG A 1 283 ? 17.618 1.940 -40.974 1.00 91.62 283 ARG A O 1
ATOM 2219 N N . PRO A 1 284 ? 19.283 0.727 -40.058 1.00 91.88 284 PRO A N 1
ATOM 2220 C CA . PRO A 1 284 ? 20.125 1.875 -39.745 1.00 91.88 284 PRO A CA 1
ATOM 2221 C C . PRO A 1 284 ? 20.469 2.708 -40.985 1.00 91.88 284 PRO A C 1
ATOM 2223 O O . PRO A 1 284 ? 20.795 2.168 -42.040 1.00 91.88 284 PRO A O 1
ATOM 2226 N N . SER A 1 285 ? 20.453 4.034 -40.839 1.00 90.25 285 SER A N 1
ATOM 2227 C CA . SER A 1 285 ? 20.760 4.988 -41.910 1.00 90.25 285 SER A CA 1
ATOM 2228 C C . SER A 1 285 ? 21.878 5.933 -41.479 1.00 90.25 285 SER A C 1
ATOM 2230 O O . SER A 1 285 ? 21.765 6.671 -40.496 1.00 90.25 285 SER A O 1
ATOM 2232 N N . TYR A 1 286 ? 22.970 5.950 -42.248 1.00 89.62 286 TYR A N 1
ATOM 2233 C CA . TYR A 1 286 ? 24.065 6.895 -42.023 1.00 89.62 286 TYR A CA 1
ATOM 2234 C C . TYR A 1 286 ? 23.635 8.351 -42.257 1.00 89.62 286 TYR A C 1
ATOM 2236 O O . TYR A 1 286 ? 24.157 9.274 -41.622 1.00 89.62 286 TYR A O 1
ATOM 2244 N N . THR A 1 287 ? 22.676 8.562 -43.161 1.00 88.62 287 THR A N 1
ATOM 2245 C CA . THR A 1 287 ? 22.095 9.881 -43.436 1.00 88.62 287 THR A CA 1
ATOM 2246 C C . THR A 1 287 ? 21.324 10.382 -42.224 1.00 88.62 287 THR A C 1
ATOM 2248 O O . THR A 1 287 ? 21.543 11.519 -41.799 1.00 88.62 287 THR A O 1
ATOM 2251 N N . ASP A 1 288 ? 20.515 9.519 -41.609 1.00 86.19 288 ASP A N 1
ATOM 2252 C CA . ASP A 1 288 ? 19.737 9.850 -40.415 1.00 86.19 288 ASP A CA 1
ATOM 2253 C C . ASP A 1 288 ? 20.696 10.208 -39.281 1.00 86.19 288 ASP A C 1
ATOM 2255 O O . ASP A 1 288 ? 20.616 11.308 -38.738 1.00 86.19 288 ASP A O 1
ATOM 2259 N N . TRP A 1 289 ? 21.706 9.366 -39.033 1.00 84.69 289 TRP A N 1
ATOM 2260 C CA . TRP A 1 289 ? 22.775 9.632 -38.066 1.00 84.69 289 TRP A CA 1
ATOM 2261 C C . TRP A 1 289 ? 23.452 10.997 -38.270 1.00 84.69 289 TRP A C 1
ATOM 2263 O O . TRP A 1 289 ? 23.698 11.720 -37.304 1.00 84.69 289 TRP A O 1
ATOM 2273 N N . LYS A 1 290 ? 23.745 11.385 -39.519 1.00 82.56 290 LYS A N 1
ATOM 2274 C CA . LYS A 1 290 ? 24.354 12.688 -39.841 1.00 82.56 290 LYS A CA 1
ATOM 2275 C C . LYS A 1 290 ? 23.404 13.867 -39.664 1.00 82.56 290 LYS A C 1
ATOM 2277 O O . LYS A 1 290 ? 23.848 14.927 -39.226 1.00 82.56 290 LYS A O 1
ATOM 2282 N N . SER A 1 291 ? 22.146 13.710 -40.066 1.00 75.50 291 SER A N 1
ATOM 2283 C CA . SER A 1 291 ? 21.123 14.758 -39.965 1.00 75.50 291 SER A CA 1
ATOM 2284 C C . SER A 1 291 ? 20.690 15.016 -38.522 1.00 75.50 291 SER A C 1
ATOM 2286 O O . SER A 1 291 ? 20.204 16.100 -38.192 1.00 75.50 291 SER A O 1
ATOM 2288 N N . SER A 1 292 ? 20.898 14.033 -37.649 1.00 63.81 292 SER A N 1
ATOM 2289 C CA . SER A 1 292 ? 20.422 14.075 -36.285 1.00 63.81 292 SER A CA 1
ATOM 2290 C C . SER A 1 292 ? 21.303 14.944 -35.398 1.00 63.81 292 SER A C 1
ATOM 2292 O O . SER A 1 292 ? 22.328 14.523 -34.867 1.00 63.81 292 SER A O 1
ATOM 2294 N N . ALA A 1 293 ? 20.888 16.190 -35.189 1.00 52.97 293 ALA A N 1
ATOM 2295 C CA . ALA A 1 293 ? 21.567 17.090 -34.261 1.00 52.97 293 ALA A CA 1
ATOM 2296 C C . ALA A 1 293 ? 21.317 16.747 -32.768 1.00 52.97 293 ALA A C 1
ATOM 2298 O O . ALA A 1 293 ? 21.921 17.378 -31.903 1.00 52.97 293 ALA A O 1
ATOM 2299 N N . GLN A 1 294 ? 20.416 15.804 -32.435 1.00 55.56 294 GLN A N 1
ATOM 2300 C CA . GLN A 1 294 ? 19.721 15.773 -31.127 1.00 55.56 294 GLN A CA 1
ATOM 2301 C C . GLN A 1 294 ? 19.788 14.474 -30.267 1.00 55.56 294 GLN A C 1
ATOM 2303 O O . GLN A 1 294 ? 19.875 14.597 -29.050 1.00 55.56 294 GLN A O 1
ATOM 2308 N N . PRO A 1 295 ? 19.821 13.230 -30.770 1.00 55.62 295 PRO A N 1
ATOM 2309 C CA . PRO A 1 295 ? 19.666 12.037 -29.918 1.00 55.62 295 PRO A CA 1
ATOM 2310 C C . PRO A 1 295 ? 20.968 11.553 -29.256 1.00 55.62 295 PRO A C 1
ATOM 2312 O O . PRO A 1 295 ? 20.943 11.029 -28.141 1.00 55.62 295 PRO A O 1
ATOM 2315 N N . VAL A 1 296 ? 22.137 11.887 -29.813 1.00 63.50 296 VAL A N 1
ATOM 2316 C CA . VAL A 1 296 ? 23.400 11.869 -29.046 1.00 63.50 296 VAL A CA 1
ATOM 2317 C C . VAL A 1 296 ? 23.369 12.923 -27.932 1.00 63.50 296 VAL A C 1
ATOM 2319 O O . VAL A 1 296 ? 23.991 12.728 -26.889 1.00 63.50 296 VAL A O 1
ATOM 2322 N N . ALA A 1 297 ? 22.643 14.033 -28.118 1.00 60.94 297 ALA A N 1
ATOM 2323 C CA . ALA A 1 297 ? 22.479 15.038 -27.075 1.00 60.94 297 ALA A CA 1
ATOM 2324 C C . ALA A 1 297 ? 21.613 14.512 -25.925 1.00 60.94 297 ALA A C 1
ATOM 2326 O O . ALA A 1 297 ? 21.982 14.768 -24.792 1.00 60.94 297 ALA A O 1
ATOM 2327 N N . GLU A 1 298 ? 20.569 13.708 -26.158 1.00 66.88 298 GLU A N 1
ATOM 2328 C CA . GLU A 1 298 ? 19.827 13.023 -25.080 1.00 66.88 298 GLU A CA 1
ATOM 2329 C C . GLU A 1 298 ? 20.717 12.032 -24.310 1.00 66.88 298 GLU A C 1
ATOM 2331 O O . GLU A 1 298 ? 20.781 12.072 -23.080 1.00 66.88 298 GLU A O 1
ATOM 2336 N N . LEU A 1 299 ? 21.494 11.198 -25.012 1.00 70.94 299 LEU A N 1
ATOM 2337 C CA . LEU A 1 299 ? 22.462 10.288 -24.377 1.00 70.94 299 LEU A CA 1
ATOM 2338 C C . LEU A 1 299 ? 23.545 11.048 -23.580 1.00 70.94 299 LEU A C 1
ATOM 2340 O O . LEU A 1 299 ? 24.033 10.556 -22.560 1.00 70.94 299 LEU A O 1
ATOM 2344 N N . LYS A 1 300 ? 23.912 12.264 -24.017 1.00 64.94 300 LYS A N 1
ATOM 2345 C CA . LYS A 1 300 ? 24.897 13.141 -23.355 1.00 64.94 300 LYS A CA 1
ATOM 2346 C C . LYS A 1 300 ? 24.309 14.019 -22.247 1.00 64.94 300 LYS A C 1
ATOM 2348 O O . LYS A 1 300 ? 25.022 14.274 -21.276 1.00 64.94 300 LYS A O 1
ATOM 2353 N N . ALA A 1 301 ? 23.057 14.459 -22.367 1.00 63.62 301 ALA A N 1
ATOM 2354 C CA . ALA A 1 301 ? 22.346 15.333 -21.427 1.00 63.62 301 ALA A CA 1
ATOM 2355 C C . ALA A 1 301 ? 22.107 14.644 -20.082 1.00 63.62 301 ALA A C 1
ATOM 2357 O O . ALA A 1 301 ? 21.966 15.301 -19.057 1.00 63.62 301 ALA A O 1
ATOM 2358 N N . ASN A 1 302 ? 22.135 13.312 -20.081 1.00 62.41 302 ASN A N 1
ATOM 2359 C CA . ASN A 1 302 ? 21.985 12.492 -18.890 1.00 62.41 302 ASN A CA 1
ATOM 2360 C C . ASN A 1 302 ? 23.312 12.208 -18.150 1.00 62.41 302 ASN A C 1
ATOM 2362 O O . ASN A 1 302 ? 23.308 11.540 -17.113 1.00 62.41 302 ASN A O 1
ATOM 2366 N N . ASN A 1 303 ? 24.452 12.748 -18.614 1.00 58.09 303 ASN A N 1
ATOM 2367 C CA . ASN A 1 303 ? 25.689 12.763 -17.825 1.00 58.09 303 ASN A CA 1
ATOM 2368 C C . ASN A 1 303 ? 25.493 13.651 -16.584 1.00 58.09 303 ASN A C 1
ATOM 2370 O O . ASN A 1 303 ? 25.558 14.872 -16.676 1.00 58.09 303 ASN A O 1
ATOM 2374 N N . GLY A 1 304 ? 25.267 13.032 -15.422 1.00 52.25 304 GLY A N 1
ATOM 2375 C CA . GLY A 1 304 ? 25.044 13.742 -14.158 1.00 52.25 304 GLY A CA 1
ATOM 2376 C C . GLY A 1 304 ? 23.680 13.506 -13.506 1.00 52.25 304 GLY A C 1
ATOM 2377 O O . GLY A 1 304 ? 23.396 14.143 -12.492 1.00 52.25 304 GLY A O 1
ATOM 2378 N N . ARG A 1 305 ? 22.842 12.588 -14.023 1.00 62.03 305 ARG A N 1
ATOM 2379 C CA . ARG A 1 305 ? 21.660 12.125 -13.273 1.00 62.03 305 ARG A CA 1
ATOM 2380 C C . ARG A 1 305 ? 22.066 11.504 -11.935 1.00 62.03 305 ARG A C 1
ATOM 2382 O O . ARG A 1 305 ? 23.054 10.777 -11.840 1.00 62.03 305 ARG A O 1
ATOM 2389 N N . ARG A 1 306 ? 21.262 11.775 -10.902 1.00 57.84 306 ARG A N 1
ATOM 2390 C CA . ARG A 1 306 ? 21.542 11.417 -9.501 1.00 57.84 306 ARG A CA 1
ATOM 2391 C C . ARG A 1 306 ? 21.591 9.902 -9.264 1.00 57.84 306 ARG A C 1
ATOM 2393 O O . ARG A 1 306 ? 22.298 9.468 -8.359 1.00 57.84 306 ARG A O 1
ATOM 2400 N N . ASN A 1 307 ? 20.867 9.121 -10.070 1.00 67.31 307 ASN A N 1
ATOM 2401 C CA . ASN A 1 307 ? 20.697 7.677 -9.878 1.00 67.31 307 ASN A CA 1
ATOM 2402 C C . ASN A 1 307 ? 21.637 6.816 -10.753 1.00 67.31 307 ASN A C 1
ATOM 2404 O O . ASN A 1 307 ? 21.700 5.601 -10.560 1.00 67.31 307 ASN A O 1
ATOM 2408 N N . GLY A 1 308 ? 22.407 7.429 -11.661 1.00 75.81 308 GLY A N 1
ATOM 2409 C CA . GLY A 1 308 ? 23.438 6.754 -12.458 1.00 75.81 308 GLY A CA 1
ATOM 2410 C C . GLY A 1 308 ? 22.947 6.052 -13.732 1.00 75.81 308 GLY A C 1
ATOM 2411 O O . GLY A 1 308 ? 21.882 6.351 -14.266 1.00 75.81 308 GLY A O 1
ATOM 2412 N N . TRP A 1 309 ? 23.785 5.148 -14.242 1.00 83.62 309 TRP A N 1
ATOM 2413 C CA . TRP A 1 309 ? 23.531 4.338 -15.439 1.00 83.62 309 TRP A CA 1
ATOM 2414 C C . TRP A 1 309 ? 22.921 2.990 -15.041 1.00 83.62 309 TRP A C 1
ATOM 2416 O O . TRP A 1 309 ? 23.224 2.479 -13.961 1.00 83.62 309 TRP A O 1
ATOM 2426 N N . ALA A 1 310 ? 22.057 2.437 -15.891 1.00 87.50 310 ALA A N 1
ATOM 2427 C CA . ALA A 1 310 ? 21.481 1.113 -15.688 1.00 87.50 310 ALA A CA 1
ATOM 2428 C C . ALA A 1 310 ? 22.561 0.026 -15.767 1.00 87.50 310 ALA A C 1
ATOM 2430 O O . ALA A 1 310 ? 23.475 0.109 -16.589 1.00 87.50 310 ALA A O 1
ATOM 2431 N N . ASP A 1 311 ? 22.416 -1.008 -14.939 1.00 90.19 311 ASP A N 1
ATOM 2432 C CA . ASP A 1 311 ? 23.043 -2.299 -15.207 1.00 90.19 311 ASP A CA 1
ATOM 2433 C C . ASP A 1 311 ? 22.255 -2.978 -16.335 1.00 90.19 311 ASP A C 1
ATOM 2435 O O . ASP A 1 311 ? 21.074 -3.291 -16.174 1.00 90.19 311 ASP A O 1
ATOM 2439 N N . THR A 1 312 ? 22.885 -3.134 -17.498 1.00 89.62 312 THR A N 1
ATOM 2440 C CA . THR A 1 312 ? 22.244 -3.675 -18.704 1.00 89.62 312 THR A CA 1
ATOM 2441 C C . THR A 1 312 ? 21.865 -5.142 -18.551 1.00 89.62 312 THR A C 1
ATOM 2443 O O . THR A 1 312 ? 20.874 -5.571 -19.135 1.00 89.62 312 THR A O 1
ATOM 2446 N N . GLU A 1 313 ? 22.576 -5.896 -17.711 1.00 93.12 313 GLU A N 1
ATOM 2447 C CA . GLU A 1 313 ? 22.242 -7.296 -17.435 1.00 93.12 313 GLU A CA 1
ATOM 2448 C C . GLU A 1 313 ? 20.958 -7.430 -16.610 1.00 93.12 313 GLU A C 1
ATOM 2450 O O . GLU A 1 313 ? 20.237 -8.422 -16.722 1.00 93.12 313 GLU A O 1
ATOM 2455 N N . ALA A 1 314 ? 20.607 -6.406 -15.823 1.00 92.50 314 ALA A N 1
ATOM 2456 C CA . ALA A 1 314 ? 19.415 -6.444 -14.983 1.00 92.50 314 ALA A CA 1
ATOM 2457 C C . ALA A 1 314 ? 18.120 -6.601 -15.802 1.00 92.50 314 ALA A C 1
ATOM 2459 O O . ALA A 1 314 ? 17.156 -7.176 -15.292 1.00 92.50 314 ALA A O 1
ATOM 2460 N N . TYR A 1 315 ? 18.101 -6.160 -17.069 1.00 96.25 315 TYR A N 1
ATOM 2461 C CA . TYR A 1 315 ? 16.959 -6.355 -17.969 1.00 96.25 315 TYR A CA 1
ATOM 2462 C C . TYR A 1 315 ? 16.627 -7.837 -18.178 1.00 96.25 315 TYR A C 1
ATOM 2464 O O . TYR A 1 315 ? 15.453 -8.197 -18.135 1.00 96.25 315 TYR A O 1
ATOM 2472 N N . ARG A 1 316 ? 17.633 -8.716 -18.291 1.00 96.50 316 ARG A N 1
ATOM 2473 C CA . ARG A 1 316 ? 17.425 -10.158 -18.532 1.00 96.50 316 ARG A CA 1
ATOM 2474 C C . ARG A 1 316 ? 16.735 -10.874 -17.369 1.00 96.50 316 ARG A C 1
ATOM 2476 O O . ARG A 1 316 ? 16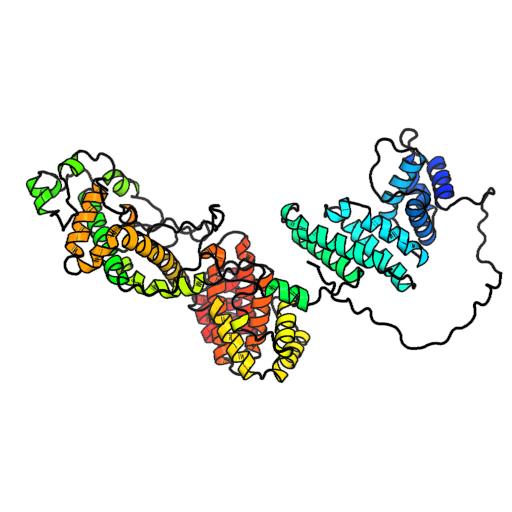.170 -11.945 -17.548 1.00 96.50 316 ARG A O 1
ATOM 2483 N N . THR A 1 317 ? 16.749 -10.272 -16.179 1.00 95.06 317 THR A N 1
ATOM 2484 C CA . THR A 1 317 ? 16.118 -10.824 -14.966 1.00 95.06 317 THR A CA 1
ATOM 2485 C C . THR A 1 317 ? 14.657 -10.404 -14.783 1.00 95.06 317 THR A C 1
ATOM 2487 O O . THR A 1 317 ? 13.961 -10.944 -13.921 1.00 95.06 317 THR A O 1
ATOM 2490 N N . LEU A 1 318 ? 14.167 -9.459 -15.595 1.00 95.94 318 LEU A N 1
ATOM 2491 C CA . LEU A 1 318 ? 12.827 -8.884 -15.467 1.00 95.94 318 LEU A CA 1
ATOM 2492 C C . LEU A 1 318 ? 11.663 -9.885 -15.559 1.00 95.94 318 LEU A C 1
ATOM 2494 O O . LEU A 1 318 ? 10.682 -9.662 -14.844 1.00 95.94 318 LEU A O 1
ATOM 2498 N N . PRO A 1 319 ? 11.724 -10.985 -16.342 1.00 96.25 319 PRO A N 1
ATOM 2499 C CA . PRO A 1 319 ? 10.640 -11.967 -16.365 1.00 96.25 319 PRO A CA 1
ATOM 2500 C C . PRO A 1 319 ? 10.317 -12.526 -14.972 1.00 96.25 319 PRO A C 1
ATOM 2502 O O . PRO A 1 319 ? 9.148 -12.635 -14.603 1.00 96.25 319 PRO A O 1
ATOM 2505 N N . GLY A 1 320 ? 11.340 -12.770 -14.144 1.00 93.75 320 GLY A N 1
ATOM 2506 C CA . GLY A 1 320 ? 11.170 -13.256 -12.770 1.00 93.75 320 GLY A CA 1
ATOM 2507 C C . GLY A 1 320 ? 10.546 -12.239 -11.805 1.00 93.75 320 GLY A C 1
ATOM 2508 O O . GLY A 1 320 ? 10.109 -12.610 -10.718 1.00 93.75 320 GLY A O 1
ATOM 2509 N N . ALA A 1 321 ? 10.476 -10.960 -12.182 1.00 93.88 321 ALA A N 1
ATOM 2510 C CA . ALA A 1 321 ? 9.922 -9.896 -11.349 1.00 93.88 321 ALA A CA 1
ATOM 2511 C C . ALA A 1 321 ? 8.405 -9.693 -11.532 1.00 93.88 321 ALA A C 1
ATOM 2513 O O . ALA A 1 321 ? 7.754 -9.105 -10.663 1.00 93.88 321 ALA A O 1
ATOM 2514 N N . ILE A 1 322 ? 7.827 -10.186 -12.637 1.00 94.31 322 ILE A N 1
ATOM 2515 C CA . ILE A 1 322 ? 6.418 -9.955 -13.001 1.00 94.31 322 ILE A CA 1
ATOM 2516 C C . ILE A 1 322 ? 5.471 -10.542 -11.951 1.00 94.31 322 ILE A C 1
ATOM 2518 O O . ILE A 1 322 ? 4.548 -9.857 -11.519 1.00 94.31 322 ILE A O 1
ATOM 2522 N N . ALA A 1 323 ? 5.720 -11.770 -11.488 1.00 92.50 323 ALA A N 1
ATOM 2523 C CA . ALA A 1 323 ? 4.852 -12.441 -10.518 1.00 92.50 323 ALA A CA 1
ATOM 2524 C C . ALA A 1 323 ? 4.711 -11.643 -9.208 1.00 92.50 323 ALA A C 1
ATOM 2526 O O . ALA A 1 323 ? 3.618 -11.520 -8.657 1.00 92.50 323 ALA A O 1
ATOM 2527 N N . GLY A 1 324 ? 5.805 -11.031 -8.740 1.00 91.44 324 GLY A N 1
ATOM 2528 C CA . GLY A 1 324 ? 5.763 -10.153 -7.572 1.00 91.44 324 GLY A CA 1
ATOM 2529 C C . GLY A 1 324 ? 4.933 -8.891 -7.816 1.00 91.44 324 GLY A C 1
ATOM 2530 O O . GLY A 1 324 ? 4.194 -8.465 -6.931 1.00 91.44 324 GLY A O 1
ATOM 2531 N N . ALA A 1 325 ? 5.021 -8.304 -9.012 1.00 91.75 325 ALA A N 1
ATOM 2532 C CA . ALA A 1 325 ? 4.214 -7.146 -9.382 1.00 91.75 325 ALA A CA 1
ATOM 2533 C C . ALA A 1 325 ? 2.720 -7.484 -9.466 1.00 91.75 325 ALA A C 1
ATOM 2535 O O . ALA A 1 325 ? 1.902 -6.745 -8.921 1.00 91.75 325 ALA A O 1
ATOM 2536 N N . VAL A 1 326 ? 2.371 -8.626 -10.069 1.00 92.75 326 VAL A N 1
ATOM 2537 C CA . VAL A 1 326 ? 0.993 -9.137 -10.131 1.00 92.75 326 VAL A CA 1
ATOM 2538 C C . VAL A 1 326 ? 0.424 -9.287 -8.722 1.00 92.75 326 VAL A C 1
ATOM 2540 O O . VAL A 1 326 ? -0.601 -8.671 -8.422 1.00 92.75 326 VAL A O 1
ATOM 2543 N N . ALA A 1 327 ? 1.135 -9.995 -7.837 1.00 91.56 327 ALA A N 1
ATOM 2544 C CA . ALA A 1 327 ? 0.707 -10.230 -6.458 1.00 91.56 327 ALA A CA 1
ATOM 2545 C C . ALA A 1 327 ? 0.385 -8.925 -5.710 1.00 91.56 327 ALA A C 1
ATOM 2547 O O . ALA A 1 327 ? -0.686 -8.788 -5.122 1.00 91.56 327 ALA A O 1
ATOM 2548 N N . HIS A 1 328 ? 1.272 -7.930 -5.799 1.00 90.06 328 HIS A N 1
ATOM 2549 C CA . HIS A 1 328 ? 1.107 -6.652 -5.099 1.00 90.06 328 HIS A CA 1
ATOM 2550 C C . HIS A 1 328 ? 0.146 -5.666 -5.774 1.00 90.06 328 HIS A C 1
ATOM 2552 O O . HIS A 1 328 ? -0.253 -4.681 -5.154 1.00 90.06 328 HIS A O 1
ATOM 2558 N N . SER A 1 329 ? -0.226 -5.900 -7.033 1.00 90.00 329 SER A N 1
ATOM 2559 C CA . SER A 1 329 ? -1.168 -5.045 -7.767 1.00 90.00 329 SER A CA 1
ATOM 2560 C C . SER A 1 329 ? -2.630 -5.445 -7.580 1.00 90.00 329 SER A C 1
ATOM 2562 O O . SER A 1 329 ? -3.501 -4.639 -7.892 1.00 90.00 329 SER A O 1
ATOM 2564 N N . ARG A 1 330 ? -2.898 -6.662 -7.081 1.00 90.50 330 ARG A N 1
ATOM 2565 C CA . ARG A 1 330 ? -4.228 -7.295 -7.075 1.00 90.50 330 ARG A CA 1
ATOM 2566 C C . ARG A 1 330 ? -5.295 -6.503 -6.315 1.00 90.50 330 ARG A C 1
ATOM 2568 O O . ARG A 1 330 ? -6.442 -6.466 -6.753 1.00 90.50 330 ARG A O 1
ATOM 2575 N N . TYR A 1 331 ? -4.928 -5.864 -5.206 1.00 90.75 331 TYR A N 1
ATOM 2576 C CA . TYR A 1 331 ? -5.871 -5.156 -4.337 1.00 90.75 331 TYR A CA 1
ATOM 2577 C C . TYR A 1 331 ? -5.472 -3.700 -4.096 1.00 90.75 331 TYR A C 1
ATOM 2579 O O . TYR A 1 331 ? -4.288 -3.388 -3.948 1.00 90.75 331 TYR A O 1
ATOM 2587 N N . ASP A 1 332 ? -6.469 -2.815 -3.999 1.00 87.44 332 ASP A N 1
ATOM 2588 C CA . ASP A 1 332 ? -6.271 -1.424 -3.579 1.00 87.44 332 ASP A CA 1
ATOM 2589 C C . ASP A 1 332 ? -6.467 -1.303 -2.059 1.00 87.44 332 ASP A C 1
ATOM 2591 O O . ASP A 1 332 ? -7.557 -1.040 -1.547 1.00 87.44 332 ASP A O 1
ATOM 2595 N N . TRP A 1 333 ? -5.375 -1.463 -1.311 1.00 86.75 333 TRP A N 1
ATOM 2596 C CA . TRP A 1 333 ? -5.345 -1.338 0.149 1.00 86.75 333 TRP A CA 1
ATOM 2597 C C . TRP A 1 333 ? -5.696 0.075 0.645 1.00 86.75 333 TRP A C 1
ATOM 2599 O O . TRP A 1 333 ? -5.925 0.257 1.850 1.00 86.75 333 TRP A O 1
ATOM 2609 N N . SER A 1 334 ? -5.754 1.067 -0.256 1.00 79.06 334 SER A N 1
ATOM 2610 C CA . SER A 1 334 ? -6.043 2.469 0.071 1.00 79.06 334 SER A CA 1
ATOM 2611 C C . SER A 1 334 ? -7.536 2.770 0.165 1.00 79.06 334 SER A C 1
ATOM 2613 O O . SER A 1 334 ? -7.921 3.836 0.656 1.00 79.06 334 SER A O 1
ATOM 2615 N N . MET A 1 335 ? -8.364 1.809 -0.238 1.00 78.88 335 MET A N 1
ATOM 2616 C CA . MET A 1 335 ? -9.818 1.860 -0.161 1.00 78.88 335 MET A CA 1
ATOM 2617 C C . MET A 1 335 ? -10.321 1.434 1.230 1.00 78.88 335 MET A C 1
ATOM 2619 O O . MET A 1 335 ? -9.569 0.910 2.054 1.00 78.88 335 MET A O 1
ATOM 2623 N N . GLY A 1 336 ? -11.586 1.724 1.545 1.00 74.31 336 GLY A N 1
ATOM 2624 C CA . GLY A 1 336 ? -12.178 1.390 2.852 1.00 74.31 336 GLY A CA 1
ATOM 2625 C C . GLY A 1 336 ? -12.529 -0.096 3.004 1.00 74.31 336 GLY A C 1
ATOM 2626 O O . GLY A 1 336 ? -12.651 -0.599 4.126 1.00 74.31 336 GLY A O 1
ATOM 2627 N N . GLN A 1 337 ? -12.675 -0.789 1.878 1.00 84.44 337 GLN A N 1
ATOM 2628 C CA . GLN A 1 337 ? -13.049 -2.196 1.801 1.00 84.44 337 GLN A CA 1
ATOM 2629 C C . GLN A 1 337 ? -11.870 -3.113 2.104 1.00 84.44 337 GLN A C 1
ATOM 2631 O O . GLN A 1 337 ? -10.715 -2.723 1.926 1.00 84.44 337 GLN A O 1
ATOM 2636 N N . ILE A 1 338 ? -12.175 -4.307 2.620 1.00 88.19 338 ILE A N 1
ATOM 2637 C CA . ILE A 1 338 ? -11.185 -5.280 3.086 1.00 88.19 338 ILE A CA 1
ATOM 2638 C C . ILE A 1 338 ? -10.672 -6.084 1.882 1.00 88.19 338 ILE A C 1
ATOM 2640 O O . ILE A 1 338 ? -11.442 -6.845 1.294 1.00 88.19 338 ILE A O 1
ATOM 2644 N N . PRO A 1 339 ? -9.382 -5.962 1.519 1.00 89.44 339 PRO A N 1
ATOM 2645 C CA . PRO A 1 339 ? -8.781 -6.732 0.433 1.00 89.44 339 PRO A CA 1
ATOM 2646 C C . PRO A 1 339 ? -8.917 -8.233 0.642 1.00 89.44 339 PRO A C 1
ATOM 2648 O O . PRO A 1 339 ? -8.566 -8.711 1.714 1.00 89.44 339 PRO A O 1
ATOM 2651 N N . GLY A 1 340 ? -9.398 -8.973 -0.360 1.00 88.31 340 GLY A N 1
ATOM 2652 C CA . GLY A 1 340 ? -9.466 -10.439 -0.327 1.00 88.31 340 GLY A CA 1
ATOM 2653 C C . GLY A 1 340 ? -10.218 -11.018 0.875 1.00 88.31 340 GLY A C 1
ATOM 2654 O O . GLY A 1 340 ? -9.755 -11.989 1.470 1.00 88.31 340 GLY A O 1
ATOM 2655 N N . LEU A 1 341 ? -11.322 -10.398 1.303 1.00 89.25 341 LEU A N 1
ATOM 2656 C CA . LEU A 1 341 ? -12.088 -10.859 2.469 1.00 89.25 341 LEU A CA 1
ATOM 2657 C C . LEU A 1 341 ? -12.600 -12.302 2.317 1.00 89.25 341 LEU A C 1
ATOM 2659 O O . LEU A 1 341 ? -12.648 -13.035 3.299 1.00 89.25 341 LEU A O 1
ATOM 2663 N N . ASP A 1 342 ? -12.898 -12.719 1.090 1.00 88.06 342 ASP A N 1
ATOM 2664 C CA . ASP A 1 342 ? -13.244 -14.088 0.694 1.00 88.06 342 ASP A CA 1
ATOM 2665 C C . ASP A 1 342 ? -12.133 -15.109 1.002 1.00 88.06 342 ASP A C 1
ATOM 2667 O O . ASP A 1 342 ? -12.402 -16.272 1.314 1.00 88.06 342 ASP A O 1
ATOM 2671 N N . VAL A 1 343 ? -10.869 -14.673 0.976 1.00 90.81 343 VAL A N 1
ATOM 2672 C CA . VAL A 1 343 ? -9.726 -15.499 1.388 1.00 90.81 343 VAL A CA 1
ATOM 2673 C C . VAL A 1 343 ? -9.722 -15.700 2.901 1.00 90.81 343 VAL A C 1
ATOM 2675 O O . VAL A 1 343 ? -9.404 -16.794 3.360 1.00 90.81 343 VAL A O 1
ATOM 2678 N N . LEU A 1 344 ? -10.104 -14.679 3.675 1.00 89.81 344 LEU A N 1
ATOM 2679 C CA . LEU A 1 344 ? -10.074 -14.713 5.138 1.00 89.81 344 LEU A CA 1
ATOM 2680 C C . LEU A 1 344 ? -11.283 -15.411 5.761 1.00 89.81 344 LEU A C 1
ATOM 2682 O O . LEU A 1 344 ? -11.130 -16.126 6.746 1.00 89.81 344 LEU A O 1
ATOM 2686 N N . ALA A 1 345 ? -12.488 -15.146 5.264 1.00 89.06 345 ALA A N 1
ATOM 2687 C CA . ALA A 1 345 ? -13.709 -15.477 5.982 1.00 89.06 345 ALA A CA 1
ATOM 2688 C C . ALA A 1 345 ? -14.846 -15.867 5.039 1.00 89.06 345 ALA A C 1
ATOM 2690 O O . ALA A 1 345 ? -15.068 -15.243 4.005 1.00 89.06 345 ALA A O 1
ATOM 2691 N N . ASP A 1 346 ? -15.613 -16.869 5.460 1.00 87.88 346 ASP A N 1
ATOM 2692 C CA . ASP A 1 346 ? -16.898 -17.205 4.856 1.00 87.88 346 ASP A CA 1
ATOM 2693 C C . ASP A 1 346 ? -18.006 -16.459 5.606 1.00 87.88 346 ASP A C 1
ATOM 2695 O O . ASP A 1 346 ? -18.405 -16.854 6.701 1.00 87.88 346 ASP A O 1
ATOM 2699 N N . LEU A 1 347 ? -18.485 -15.355 5.035 1.00 83.88 347 LEU A N 1
ATOM 2700 C CA . LEU A 1 347 ? -19.493 -14.510 5.677 1.00 83.88 347 LEU A CA 1
ATOM 2701 C C . LEU A 1 347 ? -20.899 -15.125 5.693 1.00 83.88 347 LEU A C 1
ATOM 2703 O O . LEU A 1 347 ? -21.771 -14.578 6.368 1.00 83.88 347 LEU A O 1
ATOM 2707 N N . GLU A 1 348 ? -21.129 -16.254 5.012 1.00 85.19 348 GLU A N 1
ATOM 2708 C CA . GLU A 1 348 ? -22.365 -17.028 5.181 1.00 85.19 348 GLU A CA 1
ATOM 2709 C C . GLU A 1 348 ? -22.411 -17.709 6.560 1.00 85.19 348 GLU A C 1
ATOM 2711 O O . GLU A 1 348 ? -23.488 -18.018 7.077 1.00 85.19 348 GLU A O 1
ATOM 2716 N N . ASN A 1 349 ? -21.249 -17.894 7.197 1.00 87.00 349 ASN A N 1
ATOM 2717 C CA . ASN A 1 349 ? -21.126 -18.421 8.547 1.00 87.00 349 ASN A CA 1
ATOM 2718 C C . ASN A 1 349 ? -21.155 -17.287 9.600 1.00 87.00 349 ASN A C 1
ATOM 2720 O O . ASN A 1 349 ? -20.202 -16.507 9.694 1.00 87.00 349 ASN A O 1
ATOM 2724 N N . PRO A 1 350 ? -22.162 -17.244 10.498 1.00 87.69 350 PRO A N 1
ATOM 2725 C CA . PRO A 1 350 ? -22.286 -16.190 11.509 1.00 87.69 350 PRO A CA 1
ATOM 2726 C C . PRO A 1 350 ? -21.094 -16.070 12.468 1.00 87.69 350 PRO A C 1
ATOM 2728 O O . PRO A 1 350 ? -20.847 -14.996 13.016 1.00 87.69 350 PRO A O 1
ATOM 2731 N N . ALA A 1 351 ? -20.352 -17.158 12.701 1.00 90.44 351 ALA A N 1
ATOM 2732 C CA . ALA A 1 351 ? -19.163 -17.122 13.547 1.00 90.44 351 ALA A CA 1
ATOM 2733 C C . ALA A 1 351 ? -18.001 -16.383 12.863 1.00 90.44 351 ALA A C 1
ATOM 2735 O O . ALA A 1 351 ? -17.283 -15.630 13.522 1.00 90.44 351 ALA A O 1
ATOM 2736 N N . TRP A 1 352 ? -17.859 -16.534 11.542 1.00 91.62 352 TRP A N 1
ATOM 2737 C CA . TRP A 1 352 ? -16.902 -15.767 10.745 1.00 91.62 352 TRP A CA 1
ATOM 2738 C C . TRP A 1 352 ? -17.301 -14.296 10.690 1.00 91.62 352 TRP A C 1
ATOM 2740 O O . TRP A 1 352 ? -16.454 -13.439 10.930 1.00 91.62 352 TRP A O 1
ATOM 2750 N N . THR A 1 353 ? -18.587 -13.998 10.485 1.00 88.12 353 THR A N 1
ATOM 2751 C CA . THR A 1 353 ? -19.125 -12.631 10.560 1.00 88.12 353 THR A CA 1
ATOM 2752 C C . THR A 1 353 ? -18.755 -11.965 11.887 1.00 88.12 353 THR A C 1
ATOM 2754 O O . THR A 1 353 ? -18.158 -10.892 11.891 1.00 88.12 353 THR A O 1
ATOM 2757 N N . ALA A 1 354 ? -19.018 -12.630 13.017 1.00 87.81 354 ALA A N 1
ATOM 2758 C CA . ALA A 1 354 ? -18.722 -12.094 14.345 1.00 87.81 354 ALA A CA 1
ATOM 2759 C C . ALA A 1 354 ? -17.214 -11.879 14.582 1.00 87.81 354 ALA A C 1
ATOM 2761 O O . ALA A 1 354 ? -16.815 -10.877 15.183 1.00 87.81 354 ALA A O 1
ATOM 2762 N N . LEU A 1 355 ? -16.362 -12.791 14.097 1.00 91.62 355 LEU A N 1
ATOM 2763 C CA . LEU A 1 355 ? -14.909 -12.628 14.171 1.00 91.62 355 LEU A CA 1
ATOM 2764 C C . LEU A 1 355 ? -14.440 -11.421 13.347 1.00 91.62 355 LEU A C 1
ATOM 2766 O O . LEU A 1 355 ? -13.676 -10.596 13.846 1.00 91.62 355 LEU A O 1
ATOM 2770 N N . VAL A 1 356 ? -14.925 -11.276 12.113 1.00 89.19 356 VAL A N 1
ATOM 2771 C CA . VAL A 1 356 ? -14.576 -10.150 11.237 1.00 89.19 356 VAL A CA 1
ATOM 2772 C C . VAL A 1 356 ? -15.066 -8.822 11.829 1.00 89.19 356 VAL A C 1
ATOM 2774 O O . VAL A 1 356 ? -14.298 -7.861 11.886 1.00 89.19 356 VAL A O 1
ATOM 2777 N N . GLU A 1 357 ? -16.284 -8.762 12.371 1.00 83.69 357 GLU A N 1
ATOM 2778 C CA . GLU A 1 357 ? -16.797 -7.584 13.087 1.00 83.69 357 GLU A CA 1
ATOM 2779 C C . GLU A 1 357 ? -15.905 -7.203 14.285 1.00 83.69 357 GLU A C 1
ATOM 2781 O O . GLU A 1 357 ? -15.601 -6.023 14.503 1.00 83.69 357 GLU A O 1
ATOM 2786 N N . HIS A 1 358 ? -15.411 -8.190 15.040 1.00 86.94 358 HIS A N 1
ATOM 2787 C CA . HIS A 1 358 ? -14.485 -7.960 16.151 1.00 86.94 358 HIS A CA 1
ATOM 2788 C C . HIS A 1 358 ? -13.126 -7.396 15.693 1.00 86.94 358 HIS A C 1
ATOM 2790 O O . HIS A 1 358 ? -12.549 -6.534 16.366 1.00 86.94 358 HIS A O 1
ATOM 2796 N N . LEU A 1 359 ? -12.624 -7.833 14.532 1.00 86.44 359 LEU A N 1
ATOM 2797 C CA . LEU A 1 359 ? -11.399 -7.300 13.924 1.00 86.44 359 LEU A CA 1
ATOM 2798 C C . LEU A 1 359 ? -11.579 -5.855 13.434 1.00 86.44 359 LEU A C 1
ATOM 2800 O O . LEU A 1 359 ? -10.667 -5.037 13.567 1.00 86.44 359 LEU A O 1
ATOM 2804 N N . ILE A 1 360 ? -12.756 -5.520 12.903 1.00 74.19 360 ILE A N 1
ATOM 2805 C CA . ILE A 1 360 ? -13.055 -4.193 12.355 1.00 74.19 360 ILE A CA 1
ATOM 2806 C C . ILE A 1 360 ? -13.278 -3.139 13.456 1.00 74.19 360 ILE A C 1
ATOM 2808 O O . ILE A 1 360 ? -12.894 -1.982 13.297 1.00 74.19 360 ILE A O 1
ATOM 2812 N N . THR A 1 361 ? -13.876 -3.518 14.585 1.00 65.50 361 THR A N 1
ATOM 2813 C CA . THR A 1 361 ? -14.332 -2.576 15.628 1.00 65.50 361 THR A CA 1
ATOM 2814 C C . THR A 1 361 ? -13.269 -2.213 16.677 1.00 65.50 361 THR A C 1
ATOM 2816 O O . THR A 1 361 ? -13.548 -1.484 17.638 1.00 65.50 361 THR A O 1
ATOM 2819 N N . GLN A 1 362 ? -12.022 -2.676 16.521 1.00 66.06 362 GLN A N 1
ATOM 2820 C CA . GLN A 1 362 ? -10.966 -2.418 17.504 1.00 66.06 362 GLN A CA 1
ATOM 2821 C C . GLN A 1 362 ? -10.483 -0.954 17.500 1.00 66.06 362 GLN A C 1
ATOM 2823 O O . GLN A 1 362 ? -10.245 -0.336 16.462 1.00 66.06 362 GLN A O 1
ATOM 2828 N N . ARG A 1 363 ? -10.284 -0.391 18.701 1.00 58.06 363 ARG A N 1
ATOM 2829 C CA . ARG A 1 363 ? -9.769 0.977 18.879 1.00 58.06 363 ARG A CA 1
ATOM 2830 C C . ARG A 1 363 ? -8.278 1.052 18.576 1.00 58.06 363 ARG A C 1
ATOM 2832 O O . ARG A 1 363 ? -7.514 0.210 19.034 1.00 58.06 363 ARG A O 1
ATOM 2839 N N . ARG A 1 364 ? -7.840 2.162 17.970 1.00 54.66 364 ARG A N 1
ATOM 2840 C CA . ARG A 1 364 ? -6.416 2.429 17.703 1.00 54.66 364 ARG A CA 1
ATOM 2841 C C . ARG A 1 364 ? -5.516 2.284 18.928 1.00 54.66 364 ARG A C 1
ATOM 2843 O O . ARG A 1 364 ? -5.443 3.185 19.762 1.00 54.66 364 ARG A O 1
ATOM 2850 N N . ALA A 1 365 ? -4.769 1.188 18.963 1.00 58.12 365 ALA A N 1
ATOM 2851 C CA . ALA A 1 365 ? -3.721 0.893 19.931 1.00 58.12 365 ALA A CA 1
ATOM 2852 C C . ALA A 1 365 ? -2.552 0.200 19.219 1.00 58.12 365 ALA A C 1
ATOM 2854 O O . ALA A 1 365 ? -2.715 -0.309 18.123 1.00 58.12 365 ALA A O 1
ATOM 2855 N N . THR A 1 366 ? -1.350 0.183 19.792 1.00 56.81 366 THR A N 1
ATOM 2856 C CA . THR A 1 366 ? -0.226 -0.608 19.243 1.00 56.81 366 THR A CA 1
ATOM 2857 C C . THR A 1 366 ? -0.214 -2.048 19.754 1.00 56.81 366 THR A C 1
ATOM 2859 O O . THR A 1 366 ? 0.476 -2.888 19.187 1.00 56.81 366 THR A O 1
ATOM 2862 N N . LYS A 1 367 ? -0.980 -2.336 20.812 1.00 68.44 367 LYS A N 1
ATOM 2863 C CA . LYS A 1 367 ? -1.112 -3.650 21.448 1.00 68.44 367 LYS A CA 1
ATOM 2864 C C . LYS A 1 367 ? -2.578 -3.926 21.772 1.00 68.44 367 LYS A C 1
ATOM 2866 O O . LYS A 1 367 ? -3.293 -3.001 22.164 1.00 68.44 367 LYS A O 1
ATOM 2871 N N . ALA A 1 368 ? -2.985 -5.187 21.669 1.00 79.06 368 ALA A N 1
ATOM 2872 C CA . ALA A 1 368 ? -4.293 -5.640 22.120 1.00 79.06 368 ALA A CA 1
ATOM 2873 C C . ALA A 1 368 ? -4.428 -5.554 23.650 1.00 79.06 368 ALA A C 1
ATOM 2875 O O . ALA A 1 368 ? -3.455 -5.701 24.397 1.00 79.06 368 ALA A O 1
ATOM 2876 N N . THR A 1 369 ? -5.654 -5.347 24.133 1.00 83.12 369 THR A N 1
ATOM 2877 C CA . THR A 1 369 ? -5.965 -5.477 25.565 1.00 83.12 369 THR A CA 1
ATOM 2878 C C . THR A 1 369 ? -6.192 -6.946 25.925 1.00 83.12 369 THR A C 1
ATOM 2880 O O . THR A 1 369 ? -6.601 -7.734 25.078 1.00 83.12 369 THR A O 1
ATOM 2883 N N . LYS A 1 370 ? -5.994 -7.324 27.196 1.00 86.88 370 LYS A N 1
ATOM 2884 C CA . LYS A 1 370 ? -6.281 -8.698 27.658 1.00 86.88 370 LYS A CA 1
ATOM 2885 C C . LYS A 1 370 ? -7.730 -9.122 27.388 1.00 86.88 370 LYS A C 1
ATOM 2887 O O . LYS A 1 370 ? -7.967 -10.275 27.051 1.00 86.88 370 LYS A O 1
ATOM 2892 N N . THR A 1 371 ? -8.675 -8.192 27.527 1.00 86.81 371 THR A N 1
ATOM 2893 C CA . THR A 1 371 ? -10.096 -8.425 27.235 1.00 86.81 371 THR A CA 1
ATOM 2894 C C . THR A 1 371 ? -10.306 -8.757 25.762 1.00 86.81 371 THR A C 1
ATOM 2896 O O . THR A 1 371 ? -10.918 -9.774 25.464 1.00 86.81 371 THR A O 1
ATOM 2899 N N . TRP A 1 372 ? -9.704 -7.970 24.865 1.00 87.88 372 TRP A N 1
ATOM 2900 C CA . TRP A 1 372 ? -9.772 -8.207 23.422 1.00 87.88 372 TRP A CA 1
ATOM 2901 C C . TRP A 1 372 ? -9.202 -9.580 23.043 1.00 87.88 372 TRP A C 1
ATOM 2903 O O . TRP A 1 372 ? -9.859 -10.342 22.351 1.00 87.88 372 TRP A O 1
ATOM 2913 N N . LEU A 1 373 ? -8.022 -9.949 23.565 1.00 90.56 373 LEU A N 1
ATOM 2914 C CA . LEU A 1 373 ? -7.398 -11.251 23.271 1.00 90.56 373 LEU A CA 1
ATOM 2915 C C . LEU A 1 373 ? -8.291 -12.427 23.695 1.00 90.56 373 LEU A C 1
ATOM 2917 O O . LEU A 1 373 ? -8.391 -13.426 22.987 1.00 90.56 373 LEU A O 1
ATOM 2921 N N . LYS A 1 374 ? -8.946 -12.303 24.856 1.00 93.12 374 LYS A N 1
ATOM 2922 C CA . LYS A 1 374 ? -9.877 -13.317 25.351 1.00 93.12 374 LYS A CA 1
ATOM 2923 C C . LYS A 1 374 ? -11.096 -13.436 24.436 1.00 93.12 374 LYS A C 1
ATOM 2925 O O . LYS A 1 374 ? -11.452 -14.544 24.063 1.00 93.12 374 LYS A O 1
ATOM 2930 N N . GLU A 1 375 ? -11.719 -12.314 24.087 1.00 92.00 375 GLU A N 1
ATOM 2931 C CA . GLU A 1 375 ? -12.895 -12.279 23.209 1.00 92.00 375 GLU A CA 1
ATOM 2932 C C . GLU A 1 375 ? -12.581 -12.838 21.817 1.00 92.00 375 GLU A C 1
ATOM 2934 O O . GLU A 1 375 ? -13.319 -13.692 21.331 1.00 92.00 375 GLU A O 1
ATOM 2939 N N . ALA A 1 376 ? -11.448 -12.454 21.225 1.00 92.75 376 ALA A N 1
ATOM 2940 C CA . ALA A 1 376 ? -10.999 -12.970 19.937 1.00 92.75 376 ALA A CA 1
ATOM 2941 C C . ALA A 1 376 ? -10.841 -14.502 19.949 1.00 92.75 376 ALA A C 1
ATOM 2943 O O . ALA A 1 376 ? -11.338 -15.180 19.051 1.00 92.75 376 ALA A O 1
ATOM 2944 N N . LEU A 1 377 ? -10.222 -15.071 20.992 1.00 95.38 377 LEU A N 1
ATOM 2945 C CA . LEU A 1 377 ? -10.097 -16.526 21.136 1.00 95.38 377 LEU A CA 1
ATOM 2946 C C . LEU A 1 377 ? -11.452 -17.223 21.299 1.00 95.38 377 LEU A C 1
ATOM 2948 O O . LEU A 1 377 ? -11.656 -18.280 20.707 1.00 95.38 377 LEU A O 1
ATOM 2952 N N . GLU A 1 378 ? -12.382 -16.653 22.072 1.00 95.94 378 GLU A N 1
ATOM 2953 C CA . GLU A 1 378 ? -13.739 -17.207 22.193 1.00 95.94 378 GLU A CA 1
ATOM 2954 C C . GLU A 1 378 ? -14.474 -17.218 20.845 1.00 95.94 378 GLU A C 1
ATOM 2956 O O . GLU A 1 378 ? -15.149 -18.198 20.537 1.00 95.94 378 GLU A O 1
ATOM 2961 N N . LEU A 1 379 ? -14.294 -16.181 20.020 1.00 95.19 379 LEU A N 1
ATOM 2962 C CA . LEU A 1 379 ? -14.871 -16.104 18.673 1.00 95.19 379 LEU A CA 1
ATOM 2963 C C . LEU A 1 379 ? -14.247 -17.112 17.695 1.00 95.19 379 LEU A C 1
ATOM 2965 O O . LEU A 1 379 ? -14.925 -17.571 16.780 1.00 95.19 379 LEU A O 1
ATOM 2969 N N . CYS A 1 380 ? -12.991 -17.515 17.905 1.00 96.12 380 CYS A N 1
ATOM 2970 C CA . CYS A 1 380 ? -12.330 -18.520 17.066 1.00 96.12 380 CYS A CA 1
ATOM 2971 C C . CYS A 1 380 ? -12.743 -19.962 17.400 1.00 96.12 380 CYS A C 1
ATOM 2973 O O . CYS A 1 380 ? -12.718 -20.828 16.528 1.00 96.12 380 CYS A O 1
ATOM 2975 N N . LYS A 1 381 ? -13.138 -20.254 18.647 1.00 94.56 381 LYS A N 1
ATOM 2976 C CA . LYS A 1 381 ? -13.540 -21.609 19.074 1.00 94.56 381 LYS A CA 1
ATOM 2977 C C . LYS A 1 381 ? -14.610 -22.270 18.193 1.00 94.56 381 LYS A C 1
ATOM 2979 O O . LYS A 1 381 ? -14.390 -23.422 17.827 1.00 94.56 381 LYS A O 1
ATOM 2984 N N . PRO A 1 382 ? -15.739 -21.618 17.844 1.00 95.44 382 PRO A N 1
ATOM 2985 C CA . PRO A 1 382 ? -16.757 -22.235 16.990 1.00 95.44 382 PRO A CA 1
ATOM 2986 C C . PRO A 1 382 ? -16.292 -22.479 15.546 1.00 95.44 382 PRO A C 1
ATOM 2988 O O . PRO A 1 382 ? -16.892 -23.300 14.861 1.00 95.44 382 PRO A O 1
ATOM 2991 N N . LEU A 1 383 ? -15.242 -21.790 15.089 1.00 95.38 383 LEU A N 1
ATOM 2992 C CA . LEU A 1 383 ? -14.653 -21.948 13.753 1.00 95.38 383 LEU A CA 1
ATOM 2993 C C . LEU A 1 383 ? -13.559 -23.029 13.706 1.00 95.38 383 LEU A C 1
ATOM 2995 O O . LEU A 1 383 ? -13.284 -23.595 12.649 1.00 95.38 383 LEU A O 1
ATOM 2999 N N . GLY A 1 384 ? -12.947 -23.313 14.859 1.00 95.81 384 GLY A N 1
ATOM 3000 C CA . GLY A 1 384 ? -11.729 -24.108 14.974 1.00 95.81 384 GLY A CA 1
ATOM 3001 C C . GLY A 1 384 ? -10.479 -23.242 14.790 1.00 95.81 384 GLY A C 1
ATOM 3002 O O . GLY A 1 384 ? -10.358 -22.507 13.813 1.00 95.81 384 GLY A O 1
ATOM 3003 N N . LEU A 1 385 ? -9.534 -23.330 15.734 1.00 94.88 385 LEU A N 1
ATOM 3004 C CA . LEU A 1 385 ? -8.310 -22.513 15.712 1.00 94.88 385 LEU A CA 1
ATOM 3005 C C . LEU A 1 385 ? -7.434 -22.791 14.485 1.00 94.88 385 LEU A C 1
ATOM 3007 O O . LEU A 1 385 ? -6.857 -21.856 13.952 1.00 94.88 385 LEU A O 1
ATOM 3011 N N . GLU A 1 386 ? -7.369 -24.040 14.024 1.00 94.75 386 GLU A N 1
ATOM 3012 C CA . GLU A 1 386 ? -6.591 -24.431 12.838 1.00 94.75 386 GLU A CA 1
ATOM 3013 C C . GLU A 1 386 ? -7.161 -23.805 11.557 1.00 94.75 386 GLU A C 1
ATOM 3015 O O . GLU A 1 386 ? -6.418 -23.232 10.764 1.00 94.75 386 GLU A O 1
ATOM 3020 N N . THR A 1 387 ? -8.490 -23.822 11.400 1.00 95.75 387 THR A N 1
ATOM 3021 C CA . THR A 1 387 ? -9.187 -23.173 10.279 1.00 95.75 387 THR A CA 1
ATOM 3022 C C . THR A 1 387 ? -8.930 -21.668 10.266 1.00 95.75 387 THR A C 1
ATOM 3024 O O . THR A 1 387 ? -8.658 -21.084 9.217 1.00 95.75 387 THR A O 1
ATOM 3027 N N . VAL A 1 388 ? -9.026 -21.027 11.439 1.00 96.56 388 VAL A N 1
ATOM 3028 C CA . VAL A 1 388 ? -8.770 -19.588 11.566 1.00 96.56 388 VAL A CA 1
ATOM 3029 C C . VAL A 1 388 ? -7.315 -19.274 11.258 1.00 96.56 388 VAL A C 1
ATOM 3031 O O . VAL A 1 388 ? -7.046 -18.330 10.523 1.00 96.56 388 VAL A O 1
ATOM 3034 N N . GLU A 1 389 ? -6.387 -20.073 11.778 1.00 96.38 389 GLU A N 1
ATOM 3035 C CA . GLU A 1 389 ? -4.958 -19.928 11.534 1.00 96.38 389 GLU A CA 1
ATOM 3036 C C . GLU A 1 389 ? -4.630 -19.991 10.039 1.00 96.38 389 GLU A C 1
ATOM 3038 O O . GLU A 1 389 ? -3.972 -19.089 9.522 1.00 96.38 389 GLU A O 1
ATOM 3043 N N . GLU A 1 390 ? -5.115 -21.011 9.329 1.00 96.88 390 GLU A N 1
ATOM 3044 C CA . GLU A 1 390 ? -4.885 -21.170 7.892 1.00 96.88 390 GLU A CA 1
ATOM 3045 C C . GLU A 1 390 ? -5.366 -19.950 7.103 1.00 96.88 390 GLU A C 1
ATOM 3047 O O . GLU A 1 390 ? -4.569 -19.287 6.435 1.00 96.88 390 GLU A O 1
ATOM 3052 N N . LYS A 1 391 ? -6.639 -19.587 7.276 1.00 96.62 391 LYS A N 1
ATOM 3053 C CA . LYS A 1 391 ? -7.274 -18.462 6.583 1.00 96.62 391 LYS A CA 1
ATOM 3054 C C . LYS A 1 391 ? -6.614 -17.119 6.889 1.00 96.62 391 LYS A C 1
ATOM 3056 O O . LYS A 1 391 ? -6.436 -16.286 6.002 1.00 96.62 391 LYS A O 1
ATOM 3061 N N . LEU A 1 392 ? -6.234 -16.901 8.145 1.00 96.12 392 LEU A N 1
ATOM 3062 C CA . LEU A 1 392 ? -5.592 -15.669 8.589 1.00 96.12 392 LEU A CA 1
ATOM 3063 C C . LEU A 1 392 ? -4.199 -15.500 7.978 1.00 96.12 392 LEU A C 1
ATOM 3065 O O . LEU A 1 392 ? -3.832 -14.395 7.569 1.00 96.12 392 LEU A O 1
ATOM 3069 N N . HIS A 1 393 ? -3.432 -16.586 7.894 1.00 96.94 393 HIS A N 1
ATOM 3070 C CA . HIS A 1 393 ? -2.126 -16.578 7.248 1.00 96.94 393 HIS A CA 1
ATOM 3071 C C . HIS A 1 393 ? -2.223 -16.383 5.736 1.00 96.94 393 HIS A C 1
ATOM 3073 O O . HIS A 1 393 ? -1.454 -15.593 5.188 1.00 96.94 393 HIS A O 1
ATOM 3079 N N . ASP A 1 394 ? -3.172 -17.046 5.079 1.00 96.38 394 ASP A N 1
ATOM 3080 C CA . ASP A 1 394 ? -3.395 -16.893 3.640 1.00 96.38 394 ASP A CA 1
ATOM 3081 C C . ASP A 1 394 ? -3.817 -15.462 3.297 1.00 96.38 394 ASP A C 1
ATOM 3083 O O . ASP A 1 394 ? -3.322 -14.866 2.340 1.00 96.38 394 ASP A O 1
ATOM 3087 N N . TRP A 1 395 ? -4.666 -14.862 4.133 1.00 95.81 395 TRP A N 1
ATOM 3088 C CA . TRP A 1 395 ? -5.078 -13.474 3.977 1.00 95.81 395 TRP A CA 1
ATOM 3089 C C . TRP A 1 395 ? -3.928 -12.482 4.196 1.00 95.81 395 TRP A C 1
ATOM 3091 O O . TRP A 1 395 ? -3.735 -11.567 3.396 1.00 95.81 395 TRP A O 1
ATOM 3101 N N . LEU A 1 396 ? -3.118 -12.662 5.245 1.00 95.75 396 LEU A N 1
ATOM 3102 C CA . LEU A 1 396 ? -1.945 -11.811 5.472 1.00 95.75 396 LEU A CA 1
ATOM 3103 C C . LEU A 1 396 ? -0.912 -11.945 4.350 1.00 95.75 396 LEU A C 1
ATOM 3105 O O . LEU A 1 396 ? -0.286 -10.948 3.980 1.00 95.75 396 LEU A O 1
ATOM 3109 N N . ALA A 1 397 ? -0.781 -13.127 3.745 1.00 95.50 397 ALA A N 1
ATOM 3110 C CA . ALA A 1 397 ? 0.081 -13.324 2.589 1.00 95.50 397 ALA A CA 1
ATOM 3111 C C . ALA A 1 397 ? -0.321 -12.428 1.404 1.00 95.50 397 ALA A C 1
ATOM 3113 O O . ALA A 1 397 ? 0.560 -11.957 0.691 1.00 95.50 397 ALA A O 1
ATOM 3114 N N . LEU A 1 398 ? -1.601 -12.072 1.240 1.00 93.19 398 LEU A N 1
ATOM 3115 C CA . LEU A 1 398 ? -2.024 -11.093 0.224 1.00 93.19 398 LEU A CA 1
ATOM 3116 C C . LEU A 1 398 ? -1.404 -9.702 0.443 1.00 93.19 398 LEU A C 1
ATOM 3118 O O . LEU A 1 398 ? -1.257 -8.932 -0.503 1.00 93.19 398 LEU A O 1
ATOM 3122 N N . PHE A 1 399 ? -1.064 -9.360 1.690 1.00 91.38 399 PHE A N 1
ATOM 3123 C CA . PHE A 1 399 ? -0.439 -8.086 2.050 1.00 91.38 399 PHE A CA 1
ATOM 3124 C C . PHE A 1 399 ? 1.091 -8.126 1.938 1.00 91.38 399 PHE A C 1
ATOM 3126 O O . PHE A 1 399 ? 1.722 -7.137 1.548 1.00 91.38 399 PHE A O 1
ATOM 3133 N N . HIS A 1 400 ? 1.699 -9.243 2.345 1.00 91.81 400 HIS A N 1
ATOM 3134 C CA . HIS A 1 400 ? 3.140 -9.329 2.576 1.00 91.81 400 HIS A CA 1
ATOM 3135 C C . HIS A 1 400 ? 3.869 -10.377 1.738 1.00 91.81 400 HIS A C 1
ATOM 3137 O O . HIS A 1 400 ? 5.056 -10.567 1.970 1.00 91.81 400 HIS A O 1
ATOM 3143 N N . SER A 1 401 ? 3.218 -11.102 0.830 1.00 91.50 401 SER A N 1
ATOM 3144 C CA . SER A 1 401 ? 3.863 -12.143 0.023 1.00 91.50 401 SER A CA 1
ATOM 3145 C C . SER A 1 401 ? 3.789 -11.799 -1.469 1.00 91.50 401 SER A C 1
ATOM 3147 O O . SER A 1 401 ? 2.696 -11.645 -2.005 1.00 91.50 401 SER A O 1
ATOM 3149 N N . PRO A 1 402 ? 4.938 -11.692 -2.166 1.00 90.25 402 PRO A N 1
ATOM 3150 C CA . PRO A 1 402 ? 6.304 -11.796 -1.639 1.00 90.25 402 PRO A CA 1
ATOM 3151 C C . PRO A 1 402 ? 6.662 -10.628 -0.705 1.00 90.25 402 PRO A C 1
ATOM 3153 O O . PRO A 1 402 ? 6.237 -9.495 -0.932 1.00 90.25 402 PRO A O 1
ATOM 3156 N N . ALA A 1 403 ? 7.482 -10.887 0.320 1.00 89.25 403 ALA A N 1
ATOM 3157 C CA . ALA A 1 403 ? 7.843 -9.854 1.292 1.00 89.25 403 ALA A CA 1
ATOM 3158 C C . ALA A 1 403 ? 8.669 -8.744 0.666 1.00 89.25 403 ALA A C 1
ATOM 3160 O O . ALA A 1 403 ? 9.620 -8.981 -0.081 1.00 89.25 403 ALA A O 1
ATOM 3161 N N . LEU A 1 404 ? 8.322 -7.507 1.002 1.00 85.56 404 LEU A N 1
ATOM 3162 C CA . LEU A 1 404 ? 8.971 -6.341 0.434 1.00 85.56 404 LEU A CA 1
ATOM 3163 C C . LEU A 1 404 ? 10.037 -5.814 1.377 1.00 85.56 404 LEU A C 1
ATOM 3165 O O . LEU A 1 404 ? 9.741 -5.134 2.353 1.00 85.56 404 LEU A O 1
ATOM 3169 N N . GLY A 1 405 ? 11.295 -6.083 1.041 1.00 82.44 405 GLY A N 1
ATOM 3170 C CA . GLY A 1 405 ? 12.428 -5.234 1.404 1.00 82.44 405 GLY A CA 1
ATOM 3171 C C . GLY A 1 405 ? 12.768 -4.268 0.266 1.00 82.44 405 GLY A C 1
ATOM 3172 O O . GLY A 1 405 ? 12.161 -4.315 -0.803 1.00 82.44 405 GLY A O 1
ATOM 3173 N N . ARG A 1 406 ? 13.794 -3.429 0.445 1.00 79.19 406 ARG A N 1
ATOM 3174 C CA . ARG A 1 406 ? 14.230 -2.468 -0.585 1.00 79.19 406 ARG A CA 1
ATOM 3175 C C . ARG A 1 406 ? 14.503 -3.120 -1.949 1.00 79.19 406 ARG A C 1
ATOM 3177 O O . ARG A 1 406 ? 14.042 -2.605 -2.960 1.00 79.19 406 ARG A O 1
ATOM 3184 N N . ALA A 1 407 ? 15.222 -4.245 -1.975 1.00 83.50 407 ALA A N 1
ATOM 3185 C CA . ALA A 1 407 ? 15.542 -4.956 -3.216 1.00 83.50 407 ALA A CA 1
ATOM 3186 C C . ALA A 1 407 ? 14.289 -5.546 -3.888 1.00 83.50 407 ALA A C 1
ATOM 3188 O O . ALA A 1 407 ? 14.068 -5.324 -5.076 1.00 83.50 407 ALA A O 1
ATOM 3189 N N . ASN A 1 408 ? 13.431 -6.220 -3.115 1.00 87.00 408 ASN A N 1
ATOM 3190 C CA . ASN A 1 408 ? 12.197 -6.816 -3.633 1.00 87.00 408 ASN A CA 1
ATOM 3191 C C . ASN A 1 408 ? 11.211 -5.752 -4.118 1.00 87.00 408 ASN A C 1
ATOM 3193 O O . ASN A 1 408 ? 10.575 -5.945 -5.143 1.00 87.00 408 ASN A O 1
ATOM 3197 N N . TYR A 1 409 ? 11.130 -4.603 -3.448 1.00 85.62 409 TYR A N 1
ATOM 3198 C CA . TYR A 1 409 ? 10.320 -3.478 -3.910 1.00 85.62 409 TYR A CA 1
ATOM 3199 C C . TYR A 1 409 ? 10.831 -2.900 -5.235 1.00 85.62 409 TYR A C 1
ATOM 3201 O O . TYR A 1 409 ? 10.038 -2.657 -6.141 1.00 85.62 409 TYR A O 1
ATOM 3209 N N . THR A 1 410 ? 12.151 -2.736 -5.390 1.00 86.19 410 THR A N 1
ATOM 3210 C CA . THR A 1 410 ? 12.747 -2.367 -6.684 1.00 86.19 410 THR A CA 1
ATOM 3211 C C . THR A 1 410 ? 12.405 -3.396 -7.763 1.00 86.19 410 THR A C 1
ATOM 3213 O O . THR A 1 410 ? 12.005 -3.004 -8.857 1.00 86.19 410 THR A O 1
ATOM 3216 N N . SER A 1 411 ? 12.510 -4.692 -7.450 1.00 90.06 411 SER A N 1
ATOM 3217 C CA . SER A 1 411 ? 12.135 -5.777 -8.365 1.00 90.06 411 SER A CA 1
ATOM 3218 C C . SER A 1 411 ? 10.661 -5.685 -8.767 1.00 90.06 411 SER A C 1
ATOM 3220 O O . SER A 1 411 ? 10.351 -5.650 -9.948 1.00 90.06 411 SER A O 1
ATOM 3222 N N . VAL A 1 412 ? 9.755 -5.505 -7.807 1.00 90.38 412 VAL A N 1
ATOM 3223 C CA . VAL A 1 412 ? 8.313 -5.357 -8.041 1.00 90.38 412 VAL A CA 1
ATOM 3224 C C . VAL A 1 412 ? 7.983 -4.142 -8.920 1.00 90.38 412 VAL A C 1
ATOM 3226 O O . VAL A 1 412 ? 7.196 -4.269 -9.853 1.00 90.38 412 VAL A O 1
ATOM 3229 N N . ILE A 1 413 ? 8.622 -2.984 -8.704 1.00 88.69 413 ILE A N 1
ATOM 3230 C CA . ILE A 1 413 ? 8.464 -1.822 -9.603 1.00 88.69 413 ILE A CA 1
ATOM 3231 C C . ILE A 1 413 ? 8.960 -2.146 -11.015 1.00 88.69 413 ILE A C 1
ATOM 3233 O O . ILE A 1 413 ? 8.335 -1.754 -12.000 1.00 88.69 413 ILE A O 1
ATOM 3237 N N . ASN A 1 414 ? 10.108 -2.813 -11.123 1.00 92.12 414 ASN A N 1
ATOM 3238 C CA . ASN A 1 414 ? 10.652 -3.217 -12.411 1.00 92.12 414 ASN A CA 1
ATOM 3239 C C . ASN A 1 414 ? 9.711 -4.209 -13.118 1.00 92.12 414 ASN A C 1
ATOM 3241 O O . ASN A 1 414 ? 9.488 -4.056 -14.313 1.00 92.12 414 ASN A O 1
ATOM 3245 N N . GLY A 1 415 ? 9.100 -5.144 -12.385 1.00 94.12 415 GLY A N 1
ATOM 3246 C CA . GLY A 1 415 ? 8.093 -6.077 -12.890 1.00 94.12 415 GLY A CA 1
ATOM 3247 C C . GLY A 1 415 ? 6.829 -5.382 -13.402 1.00 94.12 415 GLY A C 1
ATOM 3248 O O . GLY A 1 415 ? 6.371 -5.708 -14.490 1.00 94.12 415 GLY A O 1
ATOM 3249 N N . ASP A 1 416 ? 6.312 -4.381 -12.681 1.00 92.38 416 ASP A N 1
ATOM 3250 C CA . ASP A 1 416 ? 5.149 -3.569 -13.096 1.00 92.38 416 ASP A CA 1
ATOM 3251 C C . ASP A 1 416 ? 5.415 -2.836 -14.418 1.00 92.38 416 ASP A C 1
ATOM 3253 O O . ASP A 1 416 ? 4.662 -2.955 -15.386 1.00 92.38 416 ASP A O 1
ATOM 3257 N N . ARG A 1 417 ? 6.561 -2.151 -14.509 1.00 92.69 417 ARG A N 1
ATOM 3258 C CA . ARG A 1 417 ? 6.964 -1.479 -15.751 1.00 92.69 417 ARG A CA 1
ATOM 3259 C C . ARG A 1 417 ? 7.233 -2.456 -16.882 1.00 92.69 417 ARG A C 1
ATOM 3261 O O . ARG A 1 417 ? 6.936 -2.134 -18.029 1.00 92.69 417 ARG A O 1
ATOM 3268 N N . PHE A 1 418 ? 7.811 -3.614 -16.581 1.00 96.12 418 PHE A N 1
ATOM 3269 C CA . PHE A 1 418 ? 8.129 -4.605 -17.595 1.00 96.12 418 PHE A CA 1
ATOM 3270 C C . PHE A 1 418 ? 6.872 -5.267 -18.153 1.00 96.12 418 PHE A C 1
ATOM 3272 O O . PHE A 1 418 ? 6.751 -5.368 -19.366 1.00 96.12 418 PHE A O 1
ATOM 3279 N N . ALA A 1 419 ? 5.902 -5.617 -17.305 1.00 95.00 419 ALA A N 1
ATOM 3280 C CA . ALA A 1 419 ? 4.610 -6.132 -17.749 1.00 95.00 419 ALA A CA 1
ATOM 3281 C C . ALA A 1 419 ? 3.919 -5.146 -18.706 1.00 95.00 419 ALA A C 1
ATOM 3283 O O . ALA A 1 419 ? 3.537 -5.534 -19.806 1.00 95.00 419 ALA A O 1
ATOM 3284 N N . TYR A 1 420 ? 3.868 -3.861 -18.335 1.00 93.25 420 TYR A N 1
ATOM 3285 C CA . TYR A 1 420 ? 3.345 -2.802 -19.203 1.00 93.25 420 TYR A CA 1
ATOM 3286 C C . TYR A 1 420 ? 4.155 -2.638 -20.502 1.00 93.25 420 TYR A C 1
ATOM 3288 O O . TYR A 1 420 ? 3.600 -2.402 -21.570 1.00 93.25 420 TYR A O 1
ATOM 3296 N N . THR A 1 421 ? 5.481 -2.772 -20.422 1.00 95.31 421 THR A N 1
ATOM 3297 C CA . THR A 1 421 ? 6.376 -2.665 -21.582 1.00 95.31 421 THR A CA 1
ATOM 3298 C C . THR A 1 421 ? 6.180 -3.819 -22.562 1.00 95.31 421 THR A C 1
ATOM 3300 O O . THR A 1 421 ? 6.137 -3.567 -23.762 1.00 95.31 421 THR A O 1
ATOM 3303 N N . ILE A 1 422 ? 6.020 -5.054 -22.076 1.00 96.19 422 ILE A N 1
ATOM 3304 C CA . ILE A 1 422 ? 5.701 -6.214 -22.917 1.00 96.19 422 ILE A CA 1
ATOM 3305 C C . ILE A 1 422 ? 4.391 -5.967 -23.654 1.00 96.19 422 ILE A C 1
ATOM 3307 O O . ILE A 1 422 ? 4.367 -6.125 -24.865 1.00 96.19 422 ILE A O 1
ATOM 3311 N N . ASP A 1 423 ? 3.336 -5.533 -22.960 1.00 93.00 423 ASP A N 1
ATOM 3312 C CA . ASP A 1 423 ? 2.028 -5.329 -23.593 1.00 93.00 423 ASP A CA 1
ATOM 3313 C C . ASP A 1 423 ? 2.111 -4.325 -24.764 1.00 93.00 423 ASP A C 1
ATOM 3315 O O . ASP A 1 423 ? 1.562 -4.573 -25.834 1.00 93.00 423 ASP A O 1
ATOM 3319 N N . LEU A 1 424 ? 2.882 -3.240 -24.609 1.00 93.88 424 LEU A N 1
ATOM 3320 C CA . LEU A 1 424 ? 3.134 -2.267 -25.684 1.00 93.88 424 LEU A CA 1
ATOM 3321 C C . LEU A 1 424 ? 3.973 -2.826 -26.841 1.00 93.88 424 LEU A C 1
ATOM 3323 O O . LEU A 1 424 ? 3.791 -2.424 -27.992 1.00 93.88 424 LEU A O 1
ATOM 3327 N N . LEU A 1 425 ? 4.953 -3.675 -26.529 1.00 95.88 425 LEU A N 1
ATOM 3328 C CA . LEU A 1 425 ? 5.842 -4.270 -27.522 1.00 95.88 425 LEU A CA 1
ATOM 3329 C C . LEU A 1 425 ? 5.138 -5.379 -28.301 1.00 95.88 425 LEU A C 1
ATOM 3331 O O . LEU A 1 425 ? 5.276 -5.420 -29.514 1.00 95.88 425 LEU A O 1
ATOM 3335 N N . GLU A 1 426 ? 4.336 -6.213 -27.645 1.00 95.25 426 GLU A N 1
ATOM 3336 C CA . GLU A 1 426 ? 3.521 -7.231 -28.310 1.00 95.25 426 GLU A CA 1
ATOM 3337 C C . GLU A 1 426 ? 2.435 -6.606 -29.193 1.00 95.25 426 GLU A C 1
ATOM 3339 O O . GLU A 1 426 ? 2.159 -7.128 -30.269 1.00 95.25 426 GLU A O 1
ATOM 3344 N N . GLU A 1 427 ? 1.857 -5.468 -28.793 1.00 94.69 427 GLU A N 1
ATOM 3345 C CA . GLU A 1 427 ? 0.897 -4.736 -29.630 1.00 94.69 427 GLU A CA 1
ATOM 3346 C C . GLU A 1 427 ? 1.547 -4.175 -30.905 1.00 94.69 427 GLU A C 1
ATOM 3348 O O . GLU A 1 427 ? 0.946 -4.215 -31.977 1.00 94.69 427 GLU A O 1
ATOM 3353 N N . ALA A 1 428 ? 2.771 -3.651 -30.805 1.00 94.88 428 ALA A N 1
ATOM 3354 C CA . ALA A 1 428 ? 3.444 -3.004 -31.931 1.00 94.88 428 ALA A CA 1
ATOM 3355 C C . ALA A 1 428 ? 4.265 -3.962 -32.812 1.00 94.88 428 ALA A C 1
ATOM 3357 O O . ALA A 1 428 ? 4.373 -3.718 -34.009 1.00 94.88 428 ALA A O 1
ATOM 3358 N N . HIS A 1 429 ? 4.846 -5.005 -32.212 1.00 95.25 429 HIS A N 1
ATOM 3359 C CA . HIS A 1 429 ? 5.906 -5.864 -32.765 1.00 95.25 429 HIS A CA 1
ATOM 3360 C C . HIS A 1 429 ? 5.692 -7.342 -32.401 1.00 95.25 429 HIS A C 1
ATOM 3362 O O . HIS A 1 429 ? 6.637 -8.074 -32.105 1.00 95.25 429 HIS A O 1
ATOM 3368 N N . GLY A 1 430 ? 4.435 -7.788 -32.344 1.00 93.62 430 GLY A N 1
ATOM 3369 C CA . GLY A 1 430 ? 4.068 -9.124 -31.859 1.00 93.62 430 GLY A CA 1
ATOM 3370 C C . GLY A 1 430 ? 4.614 -10.304 -32.675 1.00 93.62 430 GLY A C 1
ATOM 3371 O O . GLY A 1 430 ? 4.592 -11.428 -32.183 1.00 93.62 430 GLY A O 1
ATOM 3372 N N . ASP A 1 431 ? 5.107 -10.059 -33.888 1.00 94.75 431 ASP A N 1
ATOM 3373 C CA . ASP A 1 431 ? 5.738 -11.023 -34.795 1.00 94.75 431 ASP A CA 1
ATOM 3374 C C . ASP A 1 431 ? 7.256 -11.172 -34.581 1.00 94.75 431 ASP A C 1
ATOM 3376 O O . ASP A 1 431 ? 7.854 -12.174 -34.986 1.00 94.75 431 ASP A O 1
ATOM 3380 N N . TRP A 1 432 ? 7.896 -10.207 -33.914 1.00 95.50 432 TRP A N 1
ATOM 3381 C CA . TRP A 1 432 ? 9.342 -10.216 -33.686 1.00 95.50 432 TRP A CA 1
ATOM 3382 C C . TRP A 1 432 ? 9.841 -11.399 -32.851 1.00 95.50 432 TRP A C 1
ATOM 3384 O O . TRP A 1 432 ? 10.888 -11.940 -33.211 1.00 95.50 432 TRP A O 1
ATOM 3394 N N . PRO A 1 433 ? 9.147 -11.855 -31.786 1.00 96.12 433 PRO A N 1
ATOM 3395 C CA . PRO A 1 433 ? 9.590 -13.024 -31.035 1.00 96.12 433 PRO A CA 1
ATOM 3396 C C . PRO A 1 433 ? 9.761 -14.273 -31.906 1.00 96.12 433 PRO A C 1
ATOM 3398 O O . PRO A 1 433 ? 10.662 -15.063 -31.653 1.00 96.12 433 PRO A O 1
ATOM 3401 N N . GLN A 1 434 ? 8.934 -14.455 -32.941 1.00 93.56 434 GLN A N 1
ATOM 3402 C CA . GLN A 1 434 ? 9.052 -15.580 -33.872 1.00 93.56 434 GLN A CA 1
ATOM 3403 C C . GLN A 1 434 ? 10.040 -15.292 -35.006 1.00 93.56 434 GLN A C 1
ATOM 3405 O O . GLN A 1 434 ? 10.772 -16.192 -35.412 1.00 93.56 434 GLN A O 1
ATOM 3410 N N . GLY A 1 435 ? 10.060 -14.061 -35.523 1.00 91.25 435 GLY A N 1
ATOM 3411 C CA . GLY A 1 435 ? 10.914 -13.672 -36.648 1.00 91.25 435 GLY A CA 1
ATOM 3412 C C . GLY A 1 435 ? 12.392 -13.509 -36.291 1.00 91.25 435 GLY A C 1
ATOM 3413 O O . GLY A 1 435 ? 13.243 -13.743 -37.142 1.00 91.25 435 GLY A O 1
ATOM 3414 N N . HIS A 1 436 ? 12.695 -13.146 -35.041 1.00 93.12 436 HIS A N 1
ATOM 3415 C CA . HIS A 1 436 ? 14.025 -12.698 -34.620 1.00 93.12 436 HIS A CA 1
ATOM 3416 C C . HIS A 1 436 ? 14.602 -13.459 -33.414 1.00 93.12 436 HIS A C 1
ATOM 3418 O O . HIS A 1 436 ? 15.579 -13.002 -32.816 1.00 93.12 436 HIS A O 1
ATOM 3424 N N . ALA A 1 437 ? 14.022 -14.605 -33.035 1.00 90.19 437 ALA A N 1
ATOM 3425 C CA . ALA A 1 437 ? 14.438 -15.376 -31.855 1.00 90.19 437 ALA A CA 1
ATOM 3426 C C . ALA A 1 437 ? 15.950 -15.669 -31.817 1.00 90.19 437 ALA A C 1
ATOM 3428 O O . ALA A 1 437 ? 16.580 -15.539 -30.769 1.00 90.19 437 ALA A O 1
ATOM 3429 N N . ASP A 1 438 ? 16.538 -16.007 -32.968 1.00 92.19 438 ASP A N 1
ATOM 3430 C CA . ASP A 1 438 ? 17.955 -16.372 -33.090 1.00 92.19 438 ASP A CA 1
ATOM 3431 C C . ASP A 1 438 ? 18.879 -15.170 -33.375 1.00 92.19 438 ASP A C 1
ATOM 3433 O O . ASP A 1 438 ? 20.100 -15.319 -33.450 1.00 92.19 438 ASP A O 1
ATOM 3437 N N . GLU A 1 439 ? 18.325 -13.963 -33.525 1.00 94.62 439 GLU A N 1
ATOM 3438 C CA . GLU A 1 439 ? 19.070 -12.757 -33.912 1.00 94.62 439 GLU A CA 1
ATOM 3439 C C . GLU A 1 439 ? 18.825 -11.549 -32.995 1.00 94.62 439 GLU A C 1
ATOM 3441 O O . GLU A 1 439 ? 19.103 -10.409 -33.370 1.00 94.62 439 GLU A O 1
ATOM 3446 N N . VAL A 1 440 ? 18.392 -11.790 -31.752 1.00 96.00 440 VAL A N 1
ATOM 3447 C CA . VAL A 1 440 ? 18.122 -10.751 -30.735 1.00 96.00 440 VAL A CA 1
ATOM 3448 C C . VAL A 1 440 ? 19.279 -9.757 -30.588 1.00 96.00 440 VAL A C 1
ATOM 3450 O O . VAL A 1 440 ? 19.051 -8.549 -30.534 1.00 96.00 440 VAL A O 1
ATOM 3453 N N . ALA A 1 441 ? 20.528 -10.234 -30.587 1.00 96.06 441 ALA A N 1
ATOM 3454 C CA . ALA A 1 441 ? 21.710 -9.373 -30.503 1.00 96.06 441 ALA A CA 1
ATOM 3455 C C . ALA A 1 441 ? 21.868 -8.456 -31.730 1.00 96.06 441 ALA A C 1
ATOM 3457 O O . ALA A 1 441 ? 22.155 -7.264 -31.591 1.00 96.06 441 ALA A O 1
ATOM 3458 N N . ALA A 1 442 ? 21.650 -8.984 -32.939 1.00 96.50 442 ALA A N 1
ATOM 3459 C CA . ALA A 1 442 ? 21.715 -8.197 -34.169 1.00 96.50 442 ALA A CA 1
ATOM 3460 C C . ALA A 1 442 ? 20.563 -7.183 -34.241 1.00 96.50 442 ALA A C 1
ATOM 3462 O O . ALA A 1 442 ? 20.784 -6.017 -34.576 1.00 96.50 442 ALA A O 1
ATOM 3463 N N . LEU A 1 443 ? 19.357 -7.600 -33.847 1.00 96.69 443 LEU A N 1
ATOM 3464 C CA . LEU A 1 443 ? 18.178 -6.744 -33.775 1.00 96.69 443 LEU A CA 1
ATOM 3465 C C . LEU A 1 443 ? 18.372 -5.607 -32.762 1.00 96.69 443 LEU A C 1
ATOM 3467 O O . LEU A 1 443 ? 18.194 -4.436 -33.100 1.00 96.69 443 LEU A O 1
ATOM 3471 N N . GLY A 1 444 ? 18.816 -5.923 -31.542 1.00 96.38 444 GLY A N 1
ATOM 3472 C CA . GLY A 1 444 ? 19.082 -4.932 -30.501 1.00 96.38 444 GLY A CA 1
ATOM 3473 C C . GLY A 1 444 ? 20.150 -3.914 -30.911 1.00 96.38 444 GLY A C 1
ATOM 3474 O O . GLY A 1 444 ? 19.996 -2.713 -30.669 1.00 96.38 444 GLY A O 1
ATOM 3475 N N . LYS A 1 445 ? 21.189 -4.366 -31.623 1.00 96.06 445 LYS A N 1
ATOM 3476 C CA . LYS A 1 445 ? 22.226 -3.504 -32.203 1.00 96.06 445 LYS A CA 1
ATOM 3477 C C . LYS A 1 445 ? 21.672 -2.538 -33.256 1.00 96.06 445 LYS A C 1
ATOM 3479 O O . LYS A 1 445 ? 21.993 -1.347 -33.214 1.00 96.06 445 LYS A O 1
ATOM 3484 N N . ALA A 1 446 ? 20.831 -3.024 -34.171 1.00 95.50 446 ALA A N 1
ATOM 3485 C CA . ALA A 1 446 ? 20.195 -2.204 -35.202 1.00 95.50 446 ALA A CA 1
ATOM 3486 C C . ALA A 1 446 ? 19.232 -1.165 -34.593 1.00 95.50 446 ALA A C 1
ATOM 3488 O O . ALA A 1 446 ? 19.281 0.016 -34.946 1.00 95.50 446 ALA A O 1
ATOM 3489 N N . ILE A 1 447 ? 18.413 -1.569 -33.616 1.00 95.44 447 ILE A N 1
ATOM 3490 C CA . ILE A 1 447 ? 17.480 -0.677 -32.908 1.00 95.44 447 ILE A CA 1
ATOM 3491 C C . ILE A 1 447 ? 18.237 0.430 -32.172 1.00 95.44 447 ILE A C 1
ATOM 3493 O O . ILE A 1 447 ? 17.878 1.603 -32.289 1.00 95.44 447 ILE A O 1
ATOM 3497 N N . ALA A 1 448 ? 19.297 0.080 -31.435 1.00 93.81 448 ALA A N 1
ATOM 3498 C CA . ALA A 1 448 ? 20.054 1.033 -30.630 1.00 93.81 448 ALA A CA 1
ATOM 3499 C C . ALA A 1 448 ? 20.570 2.215 -31.462 1.00 93.81 448 ALA A C 1
ATOM 3501 O O . ALA A 1 448 ? 20.413 3.368 -31.051 1.00 93.81 448 ALA A O 1
ATOM 3502 N N . ILE A 1 449 ? 21.140 1.958 -32.645 1.00 92.19 449 ILE A N 1
ATOM 3503 C CA . ILE A 1 449 ? 21.641 3.036 -33.503 1.00 92.19 449 ILE A CA 1
ATOM 3504 C C . ILE A 1 449 ? 20.511 3.833 -34.163 1.00 92.19 449 ILE A C 1
ATOM 3506 O O . ILE A 1 449 ? 20.652 5.048 -34.292 1.00 92.19 449 ILE A O 1
ATOM 3510 N N . CYS A 1 450 ? 19.384 3.210 -34.530 1.00 92.44 450 CYS A N 1
ATOM 3511 C CA . CYS A 1 450 ? 18.231 3.921 -35.097 1.00 92.44 450 CYS A CA 1
ATOM 3512 C C . CYS A 1 450 ? 17.671 4.917 -34.075 1.00 92.44 450 CYS A C 1
ATOM 3514 O O . CYS A 1 450 ? 17.590 6.122 -34.333 1.00 92.44 450 CYS A O 1
ATOM 3516 N N . VAL A 1 451 ? 17.439 4.437 -32.850 1.00 90.50 451 VAL A N 1
ATOM 3517 C CA . VAL A 1 451 ? 16.964 5.239 -31.718 1.00 90.50 451 VAL A CA 1
ATOM 3518 C C . VAL A 1 451 ? 17.969 6.339 -31.350 1.00 90.50 451 VAL A C 1
ATOM 3520 O O . VAL A 1 451 ? 17.571 7.491 -31.169 1.00 90.50 451 VAL A O 1
ATOM 3523 N N . ALA A 1 452 ? 19.271 6.032 -31.304 1.00 87.81 452 ALA A N 1
ATOM 3524 C CA . ALA A 1 452 ? 20.335 7.014 -31.058 1.00 87.81 452 ALA A CA 1
ATOM 3525 C C . ALA A 1 452 ? 20.548 8.012 -32.211 1.00 87.81 452 ALA A C 1
ATOM 3527 O O . ALA A 1 452 ? 21.168 9.056 -32.000 1.00 87.81 452 ALA A O 1
ATOM 3528 N N . SER A 1 453 ? 20.034 7.708 -33.406 1.00 85.81 453 SER A N 1
ATOM 3529 C CA . SER A 1 453 ? 19.993 8.595 -34.576 1.00 85.81 453 SER A CA 1
ATOM 3530 C C . SER A 1 453 ? 18.671 9.362 -34.677 1.00 85.81 453 SER A C 1
ATOM 3532 O O . SER A 1 453 ? 18.530 10.214 -35.546 1.00 85.81 453 SER A O 1
ATOM 3534 N N . GLY A 1 454 ? 17.699 9.113 -33.793 1.00 80.00 454 GLY A N 1
ATOM 3535 C CA . GLY A 1 454 ? 16.386 9.770 -33.821 1.00 80.00 454 GLY A CA 1
ATOM 3536 C C . GLY A 1 454 ? 15.456 9.265 -34.923 1.00 80.00 454 GLY A C 1
ATOM 3537 O O . GLY A 1 454 ? 14.345 9.774 -35.040 1.00 80.00 454 GLY A O 1
ATOM 3538 N N . SER A 1 455 ? 15.886 8.255 -35.682 1.00 78.81 455 SER A N 1
ATOM 3539 C CA . SER A 1 455 ? 15.064 7.539 -36.652 1.00 78.81 455 SER A CA 1
ATOM 3540 C C . SER A 1 455 ? 14.252 6.501 -35.883 1.00 78.81 455 SER A C 1
ATOM 3542 O O . SER A 1 455 ? 14.776 5.472 -35.454 1.00 78.81 455 SER A O 1
ATOM 3544 N N . ARG A 1 456 ? 12.998 6.845 -35.573 1.00 73.00 456 ARG A N 1
ATOM 3545 C CA . ARG A 1 456 ? 12.075 5.998 -34.793 1.00 73.00 456 ARG A CA 1
ATOM 3546 C C . ARG A 1 456 ? 10.969 5.393 -35.657 1.00 73.00 456 ARG A C 1
ATOM 3548 O O . ARG A 1 456 ? 10.000 4.868 -35.114 1.00 73.00 456 ARG A O 1
ATOM 3555 N N . ASP A 1 457 ? 11.097 5.484 -36.976 1.00 80.44 457 ASP A N 1
ATOM 3556 C CA . ASP A 1 457 ? 10.095 4.969 -37.902 1.00 80.44 457 ASP A CA 1
ATOM 3557 C C . ASP A 1 457 ? 9.936 3.462 -37.694 1.00 80.44 457 ASP A C 1
ATOM 3559 O O . ASP A 1 457 ? 10.898 2.701 -37.767 1.00 80.44 457 ASP A O 1
ATOM 3563 N N . GLY A 1 458 ? 8.718 3.044 -37.350 1.00 82.25 458 GLY A N 1
ATOM 3564 C CA . GLY A 1 458 ? 8.415 1.646 -37.059 1.00 82.25 458 GLY A CA 1
ATOM 3565 C C . GLY A 1 458 ? 9.016 1.100 -35.758 1.00 82.25 458 GLY A C 1
ATOM 3566 O O . GLY A 1 458 ? 8.889 -0.089 -35.525 1.00 82.25 458 GLY A O 1
ATOM 3567 N N . ILE A 1 459 ? 9.631 1.902 -34.879 1.00 91.00 459 ILE A N 1
ATOM 3568 C CA . ILE A 1 459 ? 10.154 1.431 -33.581 1.00 91.00 459 ILE A CA 1
ATOM 3569 C C . ILE A 1 459 ? 9.251 1.936 -32.450 1.00 91.00 459 ILE A C 1
ATOM 3571 O O . ILE A 1 459 ? 8.980 3.132 -32.333 1.00 91.00 459 ILE A O 1
ATOM 3575 N N . ASN A 1 460 ? 8.793 1.028 -31.580 1.00 93.81 460 ASN A N 1
ATOM 3576 C CA . ASN A 1 460 ? 7.947 1.406 -30.446 1.00 93.81 460 ASN A CA 1
ATOM 3577 C C . ASN A 1 460 ? 8.737 2.280 -29.454 1.00 93.81 460 ASN A C 1
ATOM 3579 O O . ASN A 1 460 ? 9.903 2.017 -29.164 1.00 93.81 460 ASN A O 1
ATOM 3583 N N . TYR A 1 461 ? 8.089 3.295 -28.879 1.00 90.38 461 TYR A N 1
ATOM 3584 C CA . TYR A 1 461 ? 8.727 4.244 -27.963 1.00 90.38 461 TYR A CA 1
ATOM 3585 C C . TYR A 1 461 ? 9.283 3.613 -26.673 1.00 90.38 461 TYR A C 1
ATOM 3587 O O . TYR A 1 461 ? 10.088 4.252 -25.991 1.00 90.38 461 TYR A O 1
ATOM 3595 N N . ALA A 1 462 ? 8.866 2.395 -26.314 1.00 93.00 462 ALA A N 1
ATOM 3596 C CA . ALA A 1 462 ? 9.461 1.627 -25.226 1.00 93.00 462 ALA A CA 1
ATOM 3597 C C . ALA A 1 462 ? 10.960 1.357 -25.457 1.00 93.00 462 ALA A C 1
ATOM 3599 O O . ALA A 1 462 ? 11.749 1.382 -24.509 1.00 93.00 462 ALA A O 1
ATOM 3600 N N . LEU A 1 463 ? 11.367 1.193 -26.719 1.00 93.88 463 LEU A N 1
ATOM 3601 C CA . LEU A 1 463 ? 12.756 1.071 -27.154 1.00 93.88 463 LEU A CA 1
ATOM 3602 C C . LEU A 1 463 ? 13.347 2.478 -27.321 1.00 93.88 463 LEU A C 1
ATOM 3604 O O . LEU A 1 463 ? 13.350 3.057 -28.406 1.00 93.88 463 LEU A O 1
ATOM 3608 N N . SER A 1 464 ? 13.806 3.071 -26.216 1.00 89.44 464 SER A N 1
ATOM 3609 C CA . SER A 1 464 ? 14.270 4.467 -26.181 1.00 89.44 464 SER A CA 1
ATOM 3610 C C . SER A 1 464 ? 15.704 4.625 -25.681 1.00 89.44 464 SER A C 1
ATOM 3612 O O . SER A 1 464 ? 16.260 3.754 -25.013 1.00 89.44 464 SER A O 1
ATOM 3614 N N . THR A 1 465 ? 16.280 5.807 -25.924 1.00 88.31 465 THR A N 1
ATOM 3615 C CA . THR A 1 465 ? 17.586 6.231 -25.389 1.00 88.31 465 THR A CA 1
ATOM 3616 C C . THR A 1 465 ? 17.649 6.190 -23.861 1.00 88.31 465 THR A C 1
ATOM 3618 O O . THR A 1 465 ? 18.741 6.159 -23.306 1.00 88.31 465 THR A O 1
ATOM 3621 N N . ASN A 1 466 ? 16.514 6.156 -23.156 1.00 87.62 466 ASN A N 1
ATOM 3622 C CA . ASN A 1 466 ? 16.494 6.110 -21.697 1.00 87.62 466 ASN A CA 1
ATOM 3623 C C . ASN A 1 466 ? 16.826 4.731 -21.120 1.00 87.62 466 ASN A C 1
ATOM 3625 O O . ASN A 1 466 ? 17.124 4.661 -19.934 1.00 87.62 466 ASN A O 1
ATOM 3629 N N . LEU A 1 467 ? 16.838 3.653 -21.913 1.00 91.12 467 LEU A N 1
ATOM 3630 C CA . LEU A 1 467 ? 17.129 2.302 -21.407 1.00 91.12 467 LEU A CA 1
ATOM 3631 C C . LEU A 1 467 ? 18.532 2.170 -20.780 1.00 91.12 467 LEU A C 1
ATOM 3633 O O . LEU A 1 467 ? 18.761 1.297 -19.947 1.00 91.12 467 LEU A O 1
ATOM 3637 N N . VAL A 1 468 ? 19.468 3.070 -21.096 1.00 88.12 468 VAL A N 1
ATOM 3638 C CA . VAL A 1 468 ? 20.786 3.121 -20.430 1.00 88.12 468 VAL A CA 1
ATOM 3639 C C . VAL A 1 468 ? 20.754 3.779 -19.049 1.00 88.12 468 VAL A C 1
ATOM 3641 O O . VAL A 1 468 ? 21.779 3.842 -18.372 1.00 88.12 468 VAL A O 1
ATOM 3644 N N . LEU A 1 469 ? 19.611 4.308 -18.621 1.00 85.50 469 LEU A N 1
ATOM 3645 C CA . LEU A 1 469 ? 19.459 5.063 -17.383 1.00 85.50 469 LEU A CA 1
ATOM 3646 C C . LEU A 1 469 ? 18.717 4.250 -16.332 1.00 85.50 469 LEU A C 1
ATOM 3648 O O . LEU A 1 469 ? 17.813 3.466 -16.626 1.00 85.50 469 LEU A O 1
ATOM 3652 N N . THR A 1 470 ? 19.036 4.527 -15.074 1.00 85.69 470 THR A N 1
ATOM 3653 C CA . THR A 1 470 ? 18.092 4.266 -13.991 1.00 85.69 470 THR A CA 1
ATOM 3654 C C . THR A 1 470 ? 17.037 5.378 -13.955 1.00 85.69 470 THR A C 1
ATOM 3656 O O . THR A 1 470 ? 17.285 6.532 -14.326 1.00 85.69 470 THR A O 1
ATOM 3659 N N . ASP A 1 471 ? 15.815 5.037 -13.547 1.00 78.12 471 ASP A N 1
ATOM 3660 C CA . ASP A 1 471 ? 14.761 6.032 -13.340 1.00 78.12 471 ASP A CA 1
ATOM 3661 C C . ASP A 1 471 ? 15.123 6.937 -12.163 1.00 78.12 471 ASP A C 1
ATOM 3663 O O . ASP A 1 471 ? 15.613 6.458 -11.138 1.00 78.12 471 ASP A O 1
ATOM 3667 N N . ASP A 1 472 ? 14.780 8.225 -12.260 1.00 63.28 472 ASP A N 1
ATOM 3668 C CA . ASP A 1 472 ? 14.863 9.189 -11.151 1.00 63.28 472 ASP A CA 1
ATOM 3669 C C . ASP A 1 472 ? 13.762 8.935 -10.102 1.00 63.28 472 ASP A C 1
ATOM 3671 O O . ASP A 1 472 ? 13.165 9.852 -9.533 1.00 63.28 472 ASP A O 1
ATOM 3675 N N . HIS A 1 473 ? 13.467 7.662 -9.832 1.00 64.38 473 HIS A N 1
ATOM 3676 C CA . HIS A 1 473 ? 12.606 7.270 -8.739 1.00 64.38 473 HIS A CA 1
ATOM 3677 C C . HIS A 1 473 ? 13.269 7.753 -7.445 1.00 64.38 473 HIS A C 1
ATOM 3679 O O . HIS A 1 473 ? 14.396 7.376 -7.108 1.00 64.38 473 HIS A O 1
ATOM 3685 N N . SER A 1 474 ? 12.606 8.681 -6.759 1.00 54.59 474 SER A N 1
ATOM 3686 C CA . SER A 1 474 ? 13.128 9.283 -5.542 1.00 54.59 474 SER A CA 1
ATOM 3687 C C . SER A 1 474 ? 12.657 8.498 -4.327 1.00 54.59 474 SER A C 1
ATOM 3689 O O . SER A 1 474 ? 11.491 8.552 -3.936 1.00 54.59 474 SER A O 1
ATOM 3691 N N . TYR A 1 475 ? 13.595 7.837 -3.667 1.00 51.16 475 TYR A N 1
ATOM 3692 C CA . TYR A 1 475 ? 13.423 7.247 -2.350 1.00 51.16 475 TYR A CA 1
ATOM 3693 C C . TYR A 1 475 ? 13.261 8.395 -1.325 1.00 51.16 475 TYR A C 1
ATOM 3695 O O . TYR A 1 475 ? 14.166 9.213 -1.132 1.00 51.16 475 TYR A O 1
ATOM 3703 N N . LYS A 1 476 ? 12.103 8.519 -0.653 1.00 48.72 476 LYS A N 1
ATOM 3704 C CA . LYS A 1 476 ? 11.849 9.519 0.423 1.00 48.72 476 LYS A CA 1
ATOM 3705 C C . LYS A 1 476 ? 11.932 11.000 0.015 1.00 48.72 476 LYS A C 1
ATOM 3707 O O . LYS A 1 476 ? 12.069 11.846 0.899 1.00 48.72 476 LYS A O 1
ATOM 3712 N N . ASN A 1 477 ? 11.926 11.344 -1.276 1.00 47.97 477 ASN A N 1
ATOM 3713 C CA . ASN A 1 477 ? 12.302 12.690 -1.754 1.00 47.97 477 ASN A CA 1
ATOM 3714 C C . ASN A 1 477 ? 13.682 13.158 -1.225 1.00 47.97 477 ASN A C 1
ATOM 3716 O O . ASN A 1 477 ? 13.969 14.354 -1.188 1.00 47.97 477 ASN A O 1
ATOM 3720 N N . LYS A 1 478 ? 14.534 12.227 -0.762 1.00 46.81 478 LYS A N 1
ATOM 3721 C CA . LYS A 1 478 ? 15.805 12.524 -0.077 1.00 46.81 478 LYS A CA 1
ATOM 3722 C C . LYS A 1 478 ? 16.972 11.694 -0.604 1.00 46.81 478 LYS A C 1
ATOM 3724 O O . LYS A 1 478 ? 18.084 12.219 -0.661 1.00 46.81 478 LYS A O 1
ATOM 3729 N N . THR A 1 479 ? 16.731 10.467 -1.056 1.00 49.94 479 THR A N 1
ATOM 3730 C CA . THR A 1 479 ? 17.753 9.540 -1.552 1.00 49.94 479 THR A CA 1
ATOM 3731 C C . THR A 1 479 ? 17.403 9.039 -2.953 1.00 49.94 479 THR A C 1
ATOM 3733 O O . THR A 1 479 ? 16.238 8.885 -3.302 1.00 49.94 479 THR A O 1
ATOM 3736 N N . ALA A 1 480 ? 18.421 8.797 -3.770 1.00 53.62 480 ALA A N 1
ATOM 3737 C CA . ALA A 1 480 ? 18.287 8.086 -5.036 1.00 53.62 480 ALA A CA 1
ATOM 3738 C C . ALA A 1 480 ? 17.772 6.659 -4.783 1.00 53.62 480 ALA A C 1
ATOM 3740 O O . ALA A 1 480 ? 18.372 5.951 -3.967 1.00 53.62 480 ALA A O 1
ATOM 3741 N N . THR A 1 481 ? 16.699 6.216 -5.449 1.00 55.69 481 THR A N 1
ATOM 3742 C CA . THR A 1 481 ? 16.437 4.773 -5.530 1.00 55.69 481 THR A CA 1
ATOM 3743 C C . THR A 1 481 ? 17.449 4.175 -6.501 1.00 55.69 481 THR A C 1
ATOM 3745 O O . THR A 1 481 ? 17.605 4.641 -7.624 1.00 55.69 481 THR A O 1
ATOM 3748 N N . THR A 1 482 ? 18.165 3.150 -6.057 1.00 65.56 482 THR A N 1
ATOM 3749 C CA . THR A 1 482 ? 19.131 2.418 -6.880 1.00 65.56 482 THR A CA 1
ATOM 3750 C C . THR A 1 482 ? 18.436 1.230 -7.542 1.00 65.56 482 THR A C 1
ATOM 3752 O O . THR A 1 482 ? 17.732 0.487 -6.857 1.00 65.56 482 THR A O 1
ATOM 3755 N N . GLY A 1 483 ? 18.650 1.034 -8.845 1.00 76.56 483 GLY A N 1
ATOM 3756 C CA . GLY A 1 483 ? 18.278 -0.199 -9.555 1.00 76.56 483 GLY A CA 1
ATOM 3757 C C . GLY A 1 483 ? 16.888 -0.246 -10.203 1.00 76.56 483 GLY A C 1
ATOM 3758 O O . GLY A 1 483 ? 16.543 -1.275 -10.776 1.00 76.56 483 GLY A O 1
ATOM 3759 N N . VAL A 1 484 ? 16.089 0.829 -10.154 1.00 86.62 484 VAL A N 1
ATOM 3760 C CA . VAL A 1 484 ? 14.862 0.906 -10.973 1.00 86.62 484 VAL A CA 1
ATOM 3761 C C . VAL A 1 484 ? 15.255 1.262 -12.405 1.00 86.62 484 VAL A C 1
ATOM 3763 O O . VAL A 1 484 ? 15.843 2.322 -12.632 1.00 86.62 484 VAL A O 1
ATOM 3766 N N . LEU A 1 485 ? 14.932 0.394 -13.359 1.00 90.50 485 LEU A N 1
ATOM 3767 C CA . LEU A 1 485 ? 15.254 0.578 -14.774 1.00 90.50 485 LEU A CA 1
ATOM 3768 C C . LEU A 1 485 ? 14.290 1.581 -15.422 1.00 90.50 485 LEU A C 1
ATOM 3770 O O . LEU A 1 485 ? 13.104 1.666 -15.076 1.00 90.50 485 LEU A O 1
ATOM 3774 N N . HIS A 1 486 ? 14.793 2.377 -16.365 1.00 88.25 486 HIS A N 1
ATOM 3775 C CA . HIS A 1 486 ? 14.017 3.452 -16.979 1.00 88.25 486 HIS A CA 1
ATOM 3776 C C . HIS A 1 486 ? 13.155 2.968 -18.157 1.00 88.25 486 HIS A C 1
ATOM 3778 O O . HIS A 1 486 ? 13.335 3.364 -19.307 1.00 88.25 486 HIS A O 1
ATOM 3784 N N . MET A 1 487 ? 12.158 2.148 -17.837 1.00 90.94 487 MET A N 1
ATOM 3785 C CA . MET A 1 487 ? 11.097 1.717 -18.753 1.00 90.94 487 MET A CA 1
ATOM 3786 C C . MET A 1 487 ? 9.872 2.653 -18.704 1.00 90.94 487 MET A C 1
ATOM 3788 O O . MET A 1 487 ? 9.722 3.403 -17.726 1.00 90.94 487 MET A O 1
ATOM 3792 N N . PRO A 1 488 ? 8.989 2.624 -19.726 1.00 89.44 488 PRO A N 1
ATOM 3793 C CA . PRO A 1 488 ? 7.703 3.315 -19.701 1.00 89.44 488 PRO A CA 1
ATOM 3794 C C . PRO A 1 488 ? 6.935 3.092 -18.395 1.00 89.44 488 PRO A C 1
ATOM 3796 O O . PRO A 1 488 ? 6.855 1.980 -17.876 1.00 89.44 488 PRO A O 1
ATOM 3799 N N . LYS A 1 489 ? 6.366 4.174 -17.856 1.00 85.38 489 LYS A N 1
ATOM 3800 C CA . LYS A 1 489 ? 5.508 4.109 -16.668 1.00 85.38 489 LYS A CA 1
ATOM 3801 C C . LYS A 1 489 ? 4.072 3.824 -17.119 1.00 85.38 489 LYS A C 1
ATOM 3803 O O . LYS A 1 489 ? 3.611 4.529 -18.022 1.00 85.38 489 LYS A O 1
ATOM 3808 N N . PRO A 1 490 ? 3.366 2.862 -16.503 1.00 82.75 490 PRO A N 1
ATOM 3809 C CA . PRO A 1 490 ? 1.955 2.641 -16.793 1.00 82.75 490 PRO A CA 1
ATOM 3810 C C . PRO A 1 490 ? 1.141 3.910 -16.513 1.00 82.75 490 PRO A C 1
ATOM 3812 O O . PRO A 1 490 ? 1.363 4.612 -15.521 1.00 82.75 490 PRO A O 1
ATOM 3815 N N . SER A 1 491 ? 0.206 4.225 -17.412 1.00 77.06 491 SER A N 1
ATOM 3816 C CA . SER A 1 491 ? -0.762 5.308 -17.226 1.00 77.06 491 SER A CA 1
ATOM 3817 C C . SER A 1 491 ? -2.093 4.710 -16.796 1.00 77.06 491 SER A C 1
ATOM 3819 O O . SER A 1 491 ? -2.812 4.129 -17.604 1.00 77.06 491 SER A O 1
ATOM 3821 N N . TYR A 1 492 ? -2.424 4.862 -15.519 1.00 76.38 492 TYR A N 1
ATOM 3822 C CA . TYR A 1 492 ? -3.681 4.364 -14.974 1.00 76.38 492 TYR A CA 1
ATOM 3823 C C . TYR A 1 492 ? -4.806 5.354 -15.294 1.00 76.38 492 TYR A C 1
ATOM 3825 O O . TYR A 1 492 ? -4.812 6.491 -14.811 1.00 76.38 492 TYR A O 1
ATOM 3833 N N . LYS A 1 493 ? -5.735 4.947 -16.162 1.00 71.69 493 LYS A N 1
ATOM 3834 C CA . LYS A 1 493 ? -6.906 5.738 -16.560 1.00 71.69 493 LYS A CA 1
ATOM 3835 C C . LYS A 1 493 ? -8.167 5.024 -16.110 1.00 71.69 493 LYS A C 1
ATOM 3837 O O . LYS A 1 493 ? -8.379 3.886 -16.508 1.00 71.69 493 LYS A O 1
ATOM 3842 N N . HIS A 1 494 ? -8.992 5.702 -15.324 1.00 68.44 494 HIS A N 1
ATOM 3843 C CA . HIS A 1 494 ? -10.291 5.174 -14.919 1.00 68.44 494 HIS A CA 1
ATOM 3844 C C . HIS A 1 494 ? -11.150 4.822 -16.141 1.00 68.44 494 HIS A C 1
ATOM 3846 O O . HIS A 1 494 ? -10.975 5.396 -17.222 1.00 68.44 494 HIS A O 1
ATOM 3852 N N . ALA A 1 495 ? -12.119 3.923 -15.954 1.00 68.62 495 ALA A N 1
ATOM 3853 C CA . ALA A 1 495 ? -13.057 3.516 -17.006 1.00 68.62 495 ALA A CA 1
ATOM 3854 C C . ALA A 1 495 ? -13.841 4.697 -17.623 1.00 68.62 495 ALA A C 1
ATOM 3856 O O . ALA A 1 495 ? -14.257 4.631 -18.777 1.00 68.62 495 ALA A O 1
ATOM 3857 N N . ASP A 1 496 ? -14.001 5.803 -16.887 1.00 71.88 496 ASP A N 1
ATOM 3858 C CA . ASP A 1 496 ? -14.630 7.048 -17.352 1.00 71.88 496 ASP A CA 1
ATOM 3859 C C . ASP A 1 496 ? -13.688 7.966 -18.169 1.00 71.88 496 ASP A C 1
ATOM 3861 O O . ASP A 1 496 ? -14.058 9.084 -18.534 1.00 71.88 496 ASP A O 1
ATOM 3865 N N . GLY A 1 497 ? -12.463 7.511 -18.453 1.00 63.84 497 GLY A N 1
ATOM 3866 C CA . GLY A 1 497 ? -11.455 8.221 -19.238 1.00 63.84 497 GLY A CA 1
ATOM 3867 C C . GLY A 1 497 ? -10.624 9.235 -18.449 1.00 63.84 497 GLY A C 1
ATOM 3868 O O . GLY A 1 497 ? -9.721 9.854 -19.021 1.00 63.84 497 GLY A O 1
ATOM 3869 N N . ARG A 1 498 ? -10.873 9.419 -17.144 1.00 69.75 498 ARG A N 1
ATOM 3870 C CA . ARG A 1 498 ? -10.069 10.323 -16.312 1.00 69.75 498 ARG A CA 1
ATOM 3871 C C . ARG A 1 498 ? -8.714 9.704 -15.996 1.00 69.75 498 ARG A C 1
ATOM 3873 O O . ARG A 1 498 ? -8.614 8.593 -15.479 1.00 69.75 498 ARG A O 1
ATOM 3880 N N . THR A 1 499 ? -7.651 10.458 -16.255 1.00 60.19 499 THR A N 1
ATOM 3881 C CA . THR A 1 499 ? -6.298 10.063 -15.860 1.00 60.19 499 THR A CA 1
ATOM 3882 C C . THR A 1 499 ? -6.162 10.117 -14.342 1.00 60.19 499 THR A C 1
ATOM 3884 O O . THR A 1 499 ? -6.400 11.159 -13.729 1.00 60.19 499 THR A O 1
ATOM 3887 N N . ALA A 1 500 ? -5.728 9.015 -13.740 1.00 64.25 500 ALA A N 1
ATOM 3888 C CA . ALA A 1 500 ? -5.398 8.950 -12.331 1.00 64.25 500 ALA A CA 1
ATOM 3889 C C . ALA A 1 500 ? -3.885 9.139 -12.157 1.00 64.25 500 ALA A C 1
ATOM 3891 O O . ALA A 1 500 ? -3.082 8.446 -12.779 1.00 64.25 500 ALA A O 1
ATOM 3892 N N . TYR A 1 501 ? -3.459 10.025 -11.253 1.00 63.88 501 TYR A N 1
ATOM 3893 C CA . TYR A 1 501 ? -2.058 10.087 -10.808 1.00 63.88 501 TYR A CA 1
ATOM 3894 C C . TYR A 1 501 ? -1.753 8.955 -9.803 1.00 63.88 501 TYR A C 1
ATOM 3896 O O . TYR A 1 501 ? -1.212 9.192 -8.720 1.00 63.88 501 TYR A O 1
ATOM 3904 N N . LYS A 1 502 ? -2.170 7.723 -10.120 1.00 71.56 502 LYS A N 1
ATOM 3905 C CA . LYS A 1 502 ? -1.937 6.532 -9.294 1.00 71.56 502 LYS A CA 1
ATOM 3906 C C . LYS A 1 502 ? -0.685 5.781 -9.774 1.00 71.56 502 LYS A C 1
ATOM 3908 O O . LYS A 1 502 ? -0.145 6.051 -10.839 1.00 71.56 502 LYS A O 1
ATOM 3913 N N . SER A 1 503 ? -0.163 4.912 -8.920 1.00 75.00 503 SER A N 1
ATOM 3914 C CA . SER A 1 503 ? 0.986 4.034 -9.173 1.00 75.00 503 SER A CA 1
ATOM 3915 C C . SER A 1 503 ? 0.789 2.750 -8.378 1.00 75.00 503 SER A C 1
ATOM 3917 O O . SER A 1 503 ? -0.008 2.773 -7.440 1.00 75.00 503 SER A O 1
ATOM 3919 N N . LEU A 1 504 ? 1.556 1.688 -8.646 1.00 77.50 504 LEU A N 1
ATOM 3920 C CA . LEU A 1 504 ? 1.560 0.497 -7.784 1.00 77.50 504 LEU A CA 1
ATOM 3921 C C . LEU A 1 504 ? 1.705 0.864 -6.294 1.00 77.50 504 LEU A C 1
ATOM 3923 O O . LEU A 1 504 ? 0.931 0.443 -5.439 1.00 77.50 504 LEU A O 1
ATOM 3927 N N . SER A 1 505 ? 2.620 1.792 -6.006 1.00 75.25 505 SER A N 1
ATOM 3928 C CA . SER A 1 505 ? 2.854 2.316 -4.657 1.00 75.25 505 SER A CA 1
ATOM 3929 C C . SER A 1 505 ? 1.681 3.106 -4.059 1.00 75.25 505 SER A C 1
ATOM 3931 O O . SER A 1 505 ? 1.685 3.394 -2.866 1.00 75.25 505 SER A O 1
ATOM 3933 N N . SER A 1 506 ? 0.700 3.516 -4.869 1.00 76.19 506 SER A N 1
ATOM 3934 C CA . SER A 1 506 ? -0.536 4.158 -4.410 1.00 76.19 506 SER A CA 1
ATOM 3935 C C . SER A 1 506 ? -1.542 3.131 -3.897 1.00 76.19 506 SER A C 1
ATOM 3937 O O . SER A 1 506 ? -2.156 3.388 -2.868 1.00 76.19 506 SER A O 1
ATOM 3939 N N . PHE A 1 507 ? -1.661 1.980 -4.565 1.00 76.19 507 PHE A N 1
ATOM 3940 C CA . PHE A 1 507 ? -2.592 0.904 -4.198 1.00 76.19 507 PHE A CA 1
ATOM 3941 C C . PHE A 1 507 ? -2.136 0.137 -2.956 1.00 76.19 507 PHE A C 1
ATOM 3943 O O . PHE A 1 507 ? -2.947 -0.305 -2.158 1.00 76.19 507 PHE A O 1
ATOM 3950 N N . MET A 1 508 ? -0.824 0.051 -2.730 1.00 77.62 508 MET A N 1
ATOM 3951 C CA . MET A 1 508 ? -0.249 -0.555 -1.522 1.00 77.62 508 MET A CA 1
ATOM 3952 C C . MET A 1 508 ? -0.422 0.304 -0.253 1.00 77.62 508 MET A C 1
ATOM 3954 O O . MET A 1 508 ? -0.051 -0.113 0.848 1.00 77.62 508 MET A O 1
ATOM 3958 N N . ARG A 1 509 ? -0.910 1.548 -0.374 1.00 76.88 509 ARG A N 1
ATOM 3959 C CA . ARG A 1 509 ? -1.094 2.437 0.785 1.00 76.88 509 ARG A CA 1
ATOM 3960 C C . ARG A 1 509 ? -2.276 1.952 1.594 1.00 76.88 509 ARG A C 1
ATOM 3962 O O . ARG A 1 509 ? -3.324 1.720 1.032 1.00 76.88 509 ARG A O 1
ATOM 3969 N N . LEU A 1 510 ? -2.145 1.893 2.913 1.00 79.44 510 LEU A N 1
ATOM 3970 C CA . LEU A 1 510 ? -3.256 1.488 3.772 1.00 79.44 510 LEU A CA 1
ATOM 3971 C C . LEU A 1 510 ? -4.208 2.652 4.054 1.00 79.44 510 LEU A C 1
ATOM 3973 O O . LEU A 1 510 ? -3.782 3.711 4.536 1.00 79.44 510 LEU A O 1
ATOM 3977 N N . SER A 1 511 ? -5.502 2.416 3.843 1.00 77.25 511 SER A N 1
ATOM 3978 C CA . SER A 1 511 ? -6.566 3.239 4.417 1.00 77.25 511 SER A CA 1
ATOM 3979 C C . SER A 1 511 ? -6.543 3.185 5.949 1.00 77.25 511 SER A C 1
ATOM 3981 O O . SER A 1 511 ? -5.817 2.406 6.576 1.00 77.25 511 SER A O 1
ATOM 3983 N N . VAL A 1 512 ? -7.322 4.056 6.590 1.00 73.50 512 VAL A N 1
ATOM 3984 C CA . VAL A 1 512 ? -7.488 4.003 8.049 1.00 73.50 512 VAL A CA 1
ATOM 3985 C C . VAL A 1 512 ? -8.149 2.688 8.451 1.00 73.50 512 VAL A C 1
ATOM 3987 O O . VAL A 1 512 ? -7.739 2.047 9.414 1.00 73.50 512 VAL A O 1
ATOM 3990 N N . GLU A 1 513 ? -9.155 2.315 7.682 1.00 77.50 513 GLU A N 1
ATOM 3991 C CA . GLU A 1 513 ? -10.038 1.190 7.890 1.00 77.50 513 GLU A CA 1
ATOM 3992 C C . GLU A 1 513 ? -9.254 -0.126 7.733 1.00 77.50 513 GLU A C 1
ATOM 3994 O O . GLU A 1 513 ? -9.380 -1.039 8.555 1.00 77.50 513 GLU A O 1
ATOM 3999 N N . ASN A 1 514 ? -8.377 -0.212 6.727 1.00 83.31 514 ASN A N 1
ATOM 4000 C CA . ASN A 1 514 ? -7.517 -1.376 6.508 1.00 83.31 514 ASN A CA 1
ATOM 4001 C C . ASN A 1 514 ? -6.337 -1.434 7.482 1.00 83.31 514 ASN A C 1
ATOM 4003 O O . ASN A 1 514 ? -5.973 -2.524 7.911 1.00 83.31 514 ASN A O 1
ATOM 4007 N N . GLU A 1 515 ? -5.778 -0.299 7.919 1.00 84.19 515 GLU A N 1
ATOM 4008 C CA . GLU A 1 515 ? -4.798 -0.297 9.019 1.00 84.19 515 GLU A CA 1
ATOM 4009 C C . GLU A 1 515 ? -5.387 -0.903 10.298 1.00 84.19 515 GLU A C 1
ATOM 4011 O O . GLU A 1 515 ? -4.760 -1.732 10.956 1.00 84.19 515 GLU A O 1
ATOM 4016 N N . GLU A 1 516 ? -6.607 -0.507 10.648 1.00 79.12 516 GLU A N 1
ATOM 4017 C CA . GLU A 1 516 ? -7.288 -1.022 11.830 1.00 79.12 516 GLU A CA 1
ATOM 4018 C C . GLU A 1 516 ? -7.538 -2.535 11.724 1.00 79.12 516 GLU A C 1
ATOM 4020 O O . GLU A 1 516 ? -7.296 -3.263 12.692 1.00 79.12 516 GLU A O 1
ATOM 4025 N N . PHE A 1 517 ? -7.934 -3.014 10.547 1.00 86.88 517 PHE A N 1
ATOM 4026 C CA . PHE A 1 517 ? -8.191 -4.430 10.306 1.00 86.88 517 PHE A CA 1
ATOM 4027 C C . PHE A 1 517 ? -6.911 -5.284 10.322 1.00 86.88 517 PHE A C 1
ATOM 4029 O O . PHE A 1 517 ? -6.816 -6.236 11.097 1.00 86.88 517 PHE A O 1
ATOM 4036 N N . VAL A 1 518 ? -5.882 -4.894 9.552 1.00 90.81 518 VAL A N 1
ATOM 4037 C CA . VAL A 1 518 ? -4.580 -5.591 9.504 1.00 90.81 518 VAL A CA 1
ATOM 4038 C C . VAL A 1 518 ? -3.969 -5.677 10.899 1.00 90.81 518 VAL A C 1
ATOM 4040 O O . VAL A 1 518 ? -3.431 -6.708 11.286 1.00 90.81 518 VAL A O 1
ATOM 4043 N N . ARG A 1 519 ? -4.078 -4.619 11.709 1.00 88.00 519 ARG A N 1
ATOM 4044 C CA . ARG A 1 519 ? -3.570 -4.661 13.081 1.00 88.00 519 ARG A CA 1
ATOM 4045 C C . ARG A 1 519 ? -4.273 -5.710 13.946 1.00 88.00 519 ARG A C 1
ATOM 4047 O O . ARG A 1 519 ? -3.592 -6.404 14.697 1.00 88.00 519 ARG A O 1
ATOM 4054 N N . GLY A 1 520 ? -5.600 -5.809 13.856 1.00 88.69 520 GLY A N 1
ATOM 4055 C CA . GLY A 1 520 ? -6.362 -6.846 14.555 1.00 88.69 520 GLY A CA 1
ATOM 4056 C C . GLY A 1 520 ? -5.919 -8.246 14.128 1.00 88.69 520 GLY A C 1
ATOM 4057 O O . GLY A 1 520 ? -5.658 -9.092 14.981 1.00 88.69 520 GLY A O 1
ATOM 4058 N N . ALA A 1 521 ? -5.734 -8.451 12.821 1.00 93.94 521 ALA A N 1
ATOM 4059 C CA . ALA A 1 521 ? -5.222 -9.698 12.261 1.00 93.94 521 ALA A CA 1
ATOM 4060 C C . ALA A 1 521 ? -3.837 -10.071 12.824 1.00 93.94 521 ALA A C 1
ATOM 4062 O O . ALA A 1 521 ? -3.636 -11.207 13.239 1.00 93.94 521 ALA A O 1
ATOM 4063 N N . LEU A 1 522 ? -2.905 -9.117 12.939 1.00 94.25 522 LEU A N 1
ATOM 4064 C CA . LEU A 1 522 ? -1.575 -9.371 13.517 1.00 94.25 522 LEU A CA 1
ATOM 4065 C C . LEU A 1 522 ? -1.636 -9.808 14.985 1.00 94.25 522 LEU A C 1
ATOM 4067 O O . LEU A 1 522 ? -0.891 -10.696 15.395 1.00 94.25 522 LEU A O 1
ATOM 4071 N N . TRP A 1 523 ? -2.515 -9.198 15.785 1.00 93.00 523 TRP A N 1
ATOM 4072 C CA . TRP A 1 523 ? -2.711 -9.619 17.174 1.00 93.00 523 TRP A CA 1
ATOM 4073 C C . TRP A 1 523 ? -3.312 -11.016 17.266 1.00 93.00 523 TRP A C 1
ATOM 4075 O O . TRP A 1 523 ? -2.921 -11.776 18.148 1.00 93.00 523 TRP A O 1
ATOM 4085 N N . LEU A 1 524 ? -4.242 -11.343 16.367 1.00 95.06 524 LEU A N 1
ATOM 4086 C CA . LEU A 1 524 ? -4.870 -12.654 16.313 1.00 95.06 524 LEU A CA 1
ATOM 4087 C C . LEU A 1 524 ? -3.874 -13.745 15.898 1.00 95.06 524 LEU A C 1
ATOM 4089 O O . LEU A 1 524 ? -3.848 -14.788 16.540 1.00 95.06 524 LEU A O 1
ATOM 4093 N N . VAL A 1 525 ? -3.002 -13.486 14.914 1.00 95.94 525 VAL A N 1
ATOM 4094 C CA . VAL A 1 525 ? -1.953 -14.432 14.480 1.00 95.94 525 VAL A CA 1
ATOM 4095 C C . VAL A 1 525 ? -1.091 -14.897 15.647 1.00 95.94 525 VAL A C 1
ATOM 4097 O O . VAL A 1 525 ? -0.807 -16.081 15.773 1.00 95.94 525 VAL A O 1
ATOM 4100 N N . ALA A 1 526 ? -0.709 -13.986 16.542 1.00 94.19 526 ALA A N 1
ATOM 4101 C CA . ALA A 1 526 ? 0.122 -14.323 17.697 1.00 94.19 526 ALA A CA 1
ATOM 4102 C C . ALA A 1 526 ? -0.574 -15.226 18.735 1.00 94.19 526 ALA A C 1
ATOM 4104 O O . ALA A 1 526 ? 0.082 -15.705 19.660 1.00 94.19 526 ALA A O 1
ATOM 4105 N N . LEU A 1 527 ? -1.888 -15.433 18.606 1.00 93.88 527 LEU A N 1
ATOM 4106 C CA . LEU A 1 527 ? -2.678 -16.346 19.433 1.00 93.88 527 LEU A CA 1
ATOM 4107 C C . LEU A 1 527 ? -2.901 -17.711 18.771 1.00 93.88 527 LEU A C 1
ATOM 4109 O O . LEU A 1 527 ? -3.498 -18.586 19.402 1.00 93.88 527 LEU A O 1
ATOM 4113 N N . MET A 1 528 ? -2.481 -17.885 17.516 1.00 95.44 528 MET A N 1
ATOM 4114 C CA . MET A 1 528 ? -2.690 -19.125 16.775 1.00 95.44 528 MET A CA 1
ATOM 4115 C C . MET A 1 528 ? -1.719 -20.233 17.231 1.00 95.44 528 MET A C 1
ATOM 4117 O O . MET A 1 528 ? -0.642 -19.928 17.757 1.00 95.44 528 MET A O 1
ATOM 4121 N N . PRO A 1 529 ? -2.089 -21.523 17.089 1.00 93.44 529 PRO A N 1
ATOM 4122 C CA . PRO A 1 529 ? -1.311 -22.640 17.632 1.00 93.44 529 PRO A CA 1
ATOM 4123 C C . PRO A 1 529 ? 0.103 -22.787 17.048 1.00 93.44 529 PRO A C 1
ATOM 4125 O O . PRO A 1 529 ? 1.041 -23.120 17.780 1.00 93.44 529 PRO A O 1
ATOM 4128 N N . ASN A 1 530 ? 0.287 -22.549 15.748 1.00 95.81 530 ASN A N 1
ATOM 4129 C CA . ASN A 1 530 ? 1.571 -22.667 15.068 1.00 95.81 530 ASN A CA 1
ATOM 4130 C C . ASN A 1 530 ? 2.398 -21.390 15.233 1.00 95.81 530 ASN A C 1
ATOM 4132 O O . ASN A 1 530 ? 2.483 -20.508 14.374 1.00 95.81 530 ASN A O 1
ATOM 4136 N N . ARG A 1 531 ? 3.104 -21.351 16.358 1.00 95.19 531 ARG A N 1
ATOM 4137 C CA . ARG A 1 531 ? 3.993 -20.256 16.733 1.00 95.19 531 ARG A CA 1
ATOM 4138 C C . ARG A 1 531 ? 5.029 -19.884 15.662 1.00 95.1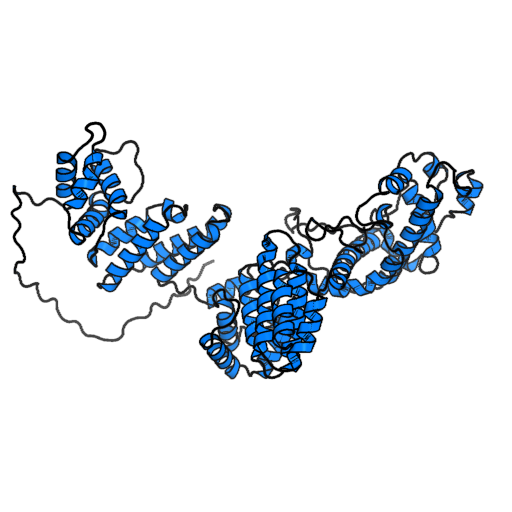9 531 ARG A C 1
ATOM 4140 O O . ARG A 1 531 ? 5.276 -18.698 15.459 1.00 95.19 531 ARG A O 1
ATOM 4147 N N . ALA A 1 532 ? 5.631 -20.859 14.977 1.00 96.00 532 ALA A N 1
ATOM 4148 C CA . ALA A 1 532 ? 6.650 -20.586 13.961 1.00 96.00 532 ALA A CA 1
ATOM 4149 C C . ALA A 1 532 ? 6.053 -19.847 12.752 1.00 96.00 532 ALA A C 1
ATOM 4151 O O . ALA A 1 532 ? 6.612 -18.845 12.302 1.00 96.00 532 ALA A O 1
ATOM 4152 N N . ARG A 1 533 ? 4.874 -20.289 12.291 1.00 95.81 533 ARG A N 1
ATOM 4153 C CA . ARG A 1 533 ? 4.120 -19.633 11.212 1.00 95.81 533 ARG A CA 1
ATOM 4154 C C . ARG A 1 533 ? 3.692 -18.220 11.621 1.00 95.81 533 ARG A C 1
ATOM 4156 O O . ARG A 1 533 ? 3.800 -17.287 10.825 1.00 95.81 533 ARG A O 1
ATOM 4163 N N . ALA A 1 534 ? 3.283 -18.038 12.879 1.00 96.81 534 ALA A N 1
ATOM 4164 C CA . ALA A 1 534 ? 2.953 -16.730 13.441 1.00 96.81 534 ALA A CA 1
ATOM 4165 C C . ALA A 1 534 ? 4.145 -15.759 13.432 1.00 96.81 534 ALA A C 1
ATOM 4167 O O . ALA A 1 534 ? 4.014 -14.624 12.967 1.00 96.81 534 ALA A O 1
ATOM 4168 N N . ILE A 1 535 ? 5.316 -16.210 13.892 1.00 97.56 535 ILE A N 1
ATOM 4169 C CA . ILE A 1 535 ? 6.560 -15.426 13.881 1.00 97.56 535 ILE A CA 1
ATOM 4170 C C . ILE A 1 535 ? 6.928 -15.003 12.455 1.00 97.56 535 ILE A C 1
ATOM 4172 O O . ILE A 1 535 ? 7.216 -13.827 12.224 1.00 97.56 535 ILE A O 1
ATOM 4176 N N . GLU A 1 536 ? 6.878 -15.934 11.501 1.00 96.94 536 GLU A N 1
ATOM 4177 C CA . GLU A 1 536 ? 7.179 -15.657 10.095 1.00 96.94 536 GLU A CA 1
ATOM 4178 C C . GLU A 1 536 ? 6.224 -14.607 9.512 1.00 96.94 536 GLU A C 1
ATOM 4180 O O . GLU A 1 536 ? 6.673 -13.598 8.968 1.00 96.94 536 GLU A O 1
ATOM 4185 N N . ALA A 1 537 ? 4.910 -14.767 9.686 1.00 97.06 537 ALA A N 1
ATOM 4186 C CA . ALA A 1 537 ? 3.934 -13.806 9.172 1.00 97.06 537 ALA A CA 1
ATOM 4187 C C . ALA A 1 537 ? 4.120 -12.401 9.769 1.00 97.06 537 ALA A C 1
ATOM 4189 O O . ALA A 1 537 ? 4.038 -11.400 9.049 1.00 97.06 537 ALA A O 1
ATOM 4190 N N . LEU A 1 538 ? 4.422 -12.301 11.070 1.00 97.31 538 LEU A N 1
ATOM 4191 C CA . LEU A 1 538 ? 4.727 -11.024 11.720 1.00 97.31 538 LEU A CA 1
ATOM 4192 C C . LEU A 1 538 ? 6.009 -10.394 11.159 1.00 97.31 538 LEU A C 1
ATOM 4194 O O . LEU A 1 538 ? 6.032 -9.186 10.916 1.00 97.31 538 LEU A O 1
ATOM 4198 N N . GLU A 1 539 ? 7.055 -11.188 10.916 1.00 96.56 539 GLU A N 1
ATOM 4199 C CA . GLU A 1 539 ? 8.304 -10.725 10.306 1.00 96.56 539 GLU A CA 1
ATOM 4200 C C . GLU A 1 539 ? 8.080 -10.199 8.881 1.00 96.56 539 GLU A C 1
ATOM 4202 O O . GLU A 1 539 ? 8.451 -9.061 8.574 1.00 96.56 539 GLU A O 1
ATOM 4207 N N . LEU A 1 540 ? 7.424 -10.983 8.021 1.00 96.12 540 LEU A N 1
ATOM 4208 C CA . LEU A 1 540 ? 7.163 -10.616 6.626 1.00 96.12 540 LEU A CA 1
ATOM 4209 C C . LEU A 1 540 ? 6.247 -9.388 6.527 1.00 96.12 540 LEU A C 1
ATOM 4211 O O . LEU A 1 540 ? 6.501 -8.482 5.721 1.00 96.12 540 LEU A O 1
ATOM 4215 N N . THR A 1 541 ? 5.226 -9.303 7.388 1.00 95.31 541 THR A N 1
ATOM 4216 C CA . THR A 1 541 ? 4.349 -8.127 7.489 1.00 95.31 541 THR A CA 1
ATOM 4217 C C . THR A 1 541 ? 5.129 -6.901 7.951 1.00 95.31 541 THR A C 1
ATOM 4219 O O . THR A 1 541 ? 4.996 -5.831 7.355 1.00 95.31 541 THR A O 1
ATOM 4222 N N . ALA A 1 542 ? 5.964 -7.032 8.989 1.00 93.94 542 ALA A N 1
ATOM 4223 C CA . ALA A 1 542 ? 6.775 -5.930 9.497 1.00 93.94 542 ALA A CA 1
ATOM 4224 C C . ALA A 1 542 ? 7.713 -5.382 8.419 1.00 93.94 542 ALA A C 1
ATOM 4226 O O . ALA A 1 542 ? 7.776 -4.164 8.230 1.00 93.94 542 ALA A O 1
ATOM 4227 N N . LEU A 1 543 ? 8.404 -6.270 7.697 1.00 92.19 543 LEU A N 1
ATOM 4228 C CA . LEU A 1 543 ? 9.311 -5.909 6.612 1.00 92.19 543 LEU A CA 1
ATOM 4229 C C . LEU A 1 543 ? 8.564 -5.189 5.481 1.00 92.19 543 LEU A C 1
ATOM 4231 O O . LEU A 1 543 ? 8.938 -4.072 5.116 1.00 92.19 543 LEU A O 1
ATOM 4235 N N . SER A 1 544 ? 7.459 -5.766 5.003 1.00 90.50 544 SER A N 1
ATOM 4236 C CA . SER A 1 544 ? 6.668 -5.194 3.905 1.00 90.50 544 SER A CA 1
ATOM 4237 C C . SER A 1 544 ? 6.065 -3.838 4.277 1.00 90.50 544 SER A C 1
ATOM 4239 O O . SER A 1 544 ? 6.241 -2.847 3.565 1.00 90.50 544 SER A O 1
ATOM 4241 N N . ALA A 1 545 ? 5.456 -3.736 5.463 1.00 88.69 545 ALA A N 1
ATOM 4242 C CA . ALA A 1 545 ? 4.903 -2.486 5.975 1.00 88.69 545 ALA A CA 1
ATOM 4243 C C . ALA A 1 545 ? 5.975 -1.408 6.210 1.00 88.69 545 ALA A C 1
ATOM 4245 O O . ALA A 1 545 ? 5.728 -0.220 5.978 1.00 88.69 545 ALA A O 1
ATOM 4246 N N . ALA A 1 546 ? 7.180 -1.801 6.637 1.00 85.00 546 ALA A N 1
ATOM 4247 C CA . ALA A 1 546 ? 8.300 -0.881 6.797 1.00 85.00 546 ALA A CA 1
ATOM 4248 C C . ALA A 1 546 ? 8.828 -0.349 5.454 1.00 85.00 546 ALA A C 1
ATOM 4250 O O . ALA A 1 546 ? 9.347 0.771 5.400 1.00 85.00 546 ALA A O 1
ATOM 4251 N N . THR A 1 547 ? 8.659 -1.107 4.372 1.00 79.25 547 THR A N 1
ATOM 4252 C CA . THR A 1 547 ? 9.004 -0.687 3.009 1.00 79.25 547 THR A CA 1
ATOM 4253 C C . THR A 1 547 ? 7.958 0.267 2.419 1.00 79.25 547 THR A C 1
ATOM 4255 O O . THR A 1 547 ? 8.324 1.225 1.740 1.00 79.25 547 THR A O 1
ATOM 4258 N N . TYR A 1 548 ? 6.676 0.134 2.783 1.00 68.81 548 TYR A N 1
ATOM 4259 C CA . TYR A 1 548 ? 5.598 1.055 2.368 1.00 68.81 548 TYR A CA 1
ATOM 4260 C C . TYR A 1 548 ? 5.648 2.457 2.997 1.00 68.81 548 TYR A C 1
ATOM 4262 O O . TYR A 1 548 ? 4.986 3.378 2.523 1.00 68.81 548 TYR A O 1
ATOM 4270 N N . LEU A 1 549 ? 6.468 2.670 4.032 1.00 58.19 549 LEU A N 1
ATOM 4271 C CA . LEU A 1 549 ? 6.693 3.967 4.703 1.00 58.19 549 LEU A CA 1
ATOM 4272 C C . LEU A 1 549 ? 7.203 5.105 3.801 1.00 58.19 549 LEU A C 1
ATOM 4274 O O . LEU A 1 549 ? 7.485 6.206 4.276 1.00 58.19 549 LEU A O 1
ATOM 4278 N N . TRP A 1 550 ? 7.401 4.837 2.519 1.00 55.25 550 TRP A N 1
ATOM 4279 C CA . TRP A 1 550 ? 8.220 5.642 1.633 1.00 55.25 550 TRP A CA 1
ATOM 4280 C C . TRP A 1 550 ? 7.416 6.521 0.661 1.00 55.25 550 TRP A C 1
ATOM 4282 O O . TRP A 1 550 ? 8.021 7.339 -0.033 1.00 55.25 550 TRP A O 1
ATOM 4292 N N . THR A 1 551 ? 6.074 6.457 0.682 1.00 48.41 551 THR A N 1
ATOM 4293 C CA . THR A 1 551 ? 5.172 7.280 -0.150 1.00 48.41 551 THR A CA 1
ATOM 4294 C C . THR A 1 551 ? 4.474 8.415 0.630 1.00 48.41 551 THR A C 1
ATOM 4296 O O . THR A 1 551 ? 3.300 8.318 0.984 1.00 48.41 551 THR A O 1
ATOM 4299 N N . GLY A 1 552 ? 5.168 9.533 0.872 1.00 45.09 552 GLY A N 1
ATOM 4300 C CA . GLY A 1 552 ? 4.545 10.811 1.284 1.00 45.09 552 GLY A CA 1
ATOM 4301 C C . GLY A 1 552 ? 3.945 10.885 2.705 1.00 45.09 552 GLY A C 1
ATOM 4302 O O . GLY A 1 552 ? 4.217 10.045 3.556 1.00 45.09 552 GLY A O 1
ATOM 4303 N N . GLU A 1 553 ? 3.147 11.931 2.982 1.00 39.78 553 GLU A N 1
ATOM 4304 C CA . GLU A 1 553 ? 2.536 12.208 4.306 1.00 39.78 553 GLU A CA 1
ATOM 4305 C C . GLU A 1 553 ? 1.608 11.089 4.822 1.00 39.78 553 GLU A C 1
ATOM 4307 O O . GLU A 1 553 ? 1.405 10.958 6.031 1.00 39.78 553 GLU A O 1
ATOM 4312 N N . ASP A 1 554 ? 1.090 10.247 3.926 1.00 44.22 554 ASP A N 1
ATOM 4313 C CA . ASP A 1 554 ? 0.201 9.127 4.254 1.00 44.22 554 ASP A CA 1
ATOM 4314 C C . ASP A 1 554 ? 0.966 7.856 4.693 1.00 44.22 554 ASP A C 1
ATOM 4316 O O . ASP A 1 554 ? 0.366 6.904 5.196 1.00 44.22 554 ASP A O 1
ATOM 4320 N N . ALA A 1 555 ? 2.307 7.881 4.658 1.00 52.72 555 ALA A N 1
ATOM 4321 C CA . ALA A 1 555 ? 3.196 6.848 5.201 1.00 52.72 555 ALA A CA 1
ATOM 4322 C C . ALA A 1 555 ? 2.994 6.554 6.703 1.00 52.72 555 ALA A C 1
ATOM 4324 O O . ALA A 1 555 ? 3.512 5.571 7.226 1.00 52.72 555 ALA A O 1
ATOM 4325 N N . MET A 1 556 ? 2.233 7.372 7.440 1.00 62.91 556 MET A N 1
ATOM 4326 C CA . MET A 1 556 ? 1.953 7.122 8.856 1.00 62.91 556 MET A CA 1
ATOM 4327 C C . MET A 1 556 ? 1.240 5.786 9.127 1.00 62.91 556 MET A C 1
ATOM 4329 O O . MET A 1 556 ? 1.398 5.266 10.229 1.00 62.91 556 MET A O 1
ATOM 4333 N N . ARG A 1 557 ? 0.461 5.230 8.187 1.00 74.88 557 ARG A N 1
ATOM 4334 C CA . ARG A 1 557 ? -0.345 4.015 8.439 1.00 74.88 557 ARG A CA 1
ATOM 4335 C C . ARG A 1 557 ? 0.465 2.730 8.341 1.00 74.88 557 ARG A C 1
ATOM 4337 O O . ARG A 1 557 ? 0.482 1.966 9.303 1.00 74.88 557 ARG A O 1
ATOM 4344 N N . SER A 1 558 ? 1.260 2.558 7.289 1.00 80.50 558 SER A N 1
ATOM 4345 C CA . SER A 1 558 ? 2.185 1.420 7.195 1.00 80.50 558 SER A CA 1
ATOM 4346 C C . SER A 1 558 ? 3.216 1.427 8.329 1.00 80.50 558 SER A C 1
ATOM 4348 O O . SER A 1 558 ? 3.610 0.375 8.823 1.00 80.50 558 SER A O 1
ATOM 4350 N N . LYS A 1 559 ? 3.561 2.613 8.861 1.00 80.12 559 LYS A N 1
ATOM 4351 C CA . LYS A 1 559 ? 4.368 2.741 10.086 1.00 80.12 559 LYS A CA 1
ATOM 4352 C C . LYS A 1 559 ? 3.715 2.054 11.278 1.00 80.12 559 LYS A C 1
ATOM 4354 O O . LYS A 1 559 ? 4.411 1.451 12.094 1.00 80.12 559 LYS A O 1
ATOM 4359 N N . ILE A 1 560 ? 2.408 2.254 11.440 1.00 81.12 560 ILE A N 1
ATOM 4360 C CA . ILE A 1 560 ? 1.643 1.714 12.562 1.00 81.12 560 ILE A CA 1
ATOM 4361 C C . ILE A 1 560 ? 1.596 0.197 12.442 1.00 81.12 560 ILE A C 1
ATOM 4363 O O . ILE A 1 560 ? 1.893 -0.463 13.429 1.00 81.12 560 ILE A O 1
ATOM 4367 N N . ILE A 1 561 ? 1.343 -0.335 11.243 1.00 88.31 561 ILE A N 1
ATOM 4368 C CA . ILE A 1 561 ? 1.371 -1.781 10.986 1.00 88.31 561 ILE A CA 1
ATOM 4369 C C . ILE A 1 561 ? 2.748 -2.376 11.263 1.00 88.31 561 ILE A C 1
ATOM 4371 O O . ILE A 1 561 ? 2.840 -3.325 12.033 1.00 88.31 561 ILE A O 1
ATOM 4375 N N . ALA A 1 562 ? 3.824 -1.781 10.741 1.00 90.00 562 ALA A N 1
ATOM 4376 C CA . ALA A 1 562 ? 5.176 -2.274 10.993 1.00 90.00 562 ALA A CA 1
ATOM 4377 C C . ALA A 1 562 ? 5.501 -2.303 12.497 1.00 90.00 562 ALA A C 1
ATOM 4379 O O . ALA A 1 562 ? 6.004 -3.296 13.013 1.00 90.00 562 ALA A O 1
ATOM 4380 N N . ASN A 1 563 ? 5.156 -1.240 13.233 1.00 87.62 563 ASN A N 1
ATOM 4381 C CA . ASN A 1 563 ? 5.357 -1.208 14.683 1.00 87.62 563 ASN A CA 1
ATOM 4382 C C . ASN A 1 563 ? 4.425 -2.160 15.442 1.00 87.62 563 ASN A C 1
ATOM 4384 O O . ASN A 1 563 ? 4.834 -2.677 16.475 1.00 87.62 563 ASN A O 1
ATOM 4388 N N . ALA A 1 564 ? 3.195 -2.380 14.975 1.00 88.62 564 ALA A N 1
ATOM 4389 C CA . ALA A 1 564 ? 2.268 -3.328 15.583 1.00 88.62 564 ALA A CA 1
ATOM 4390 C C . ALA A 1 564 ? 2.762 -4.767 15.398 1.00 88.62 564 ALA A C 1
ATOM 4392 O O . ALA A 1 564 ? 2.795 -5.510 16.374 1.00 88.62 564 ALA A O 1
ATOM 4393 N N . ALA A 1 565 ? 3.226 -5.129 14.199 1.00 94.12 565 ALA A N 1
ATOM 4394 C CA . ALA A 1 565 ? 3.825 -6.430 13.916 1.00 94.12 565 ALA A CA 1
ATOM 4395 C C . ALA A 1 565 ? 5.064 -6.672 14.794 1.00 94.12 565 ALA A C 1
ATOM 4397 O O . ALA A 1 565 ? 5.124 -7.670 15.502 1.00 94.12 565 ALA A O 1
ATOM 4398 N N . ILE A 1 566 ? 5.990 -5.706 14.859 1.00 94.81 566 ILE A N 1
ATOM 4399 C CA . ILE A 1 566 ? 7.195 -5.788 15.707 1.00 94.81 566 ILE A CA 1
ATOM 4400 C C . ILE A 1 566 ? 6.841 -5.872 17.195 1.00 94.81 566 ILE A C 1
ATOM 4402 O O . ILE A 1 566 ? 7.410 -6.678 17.925 1.00 94.81 566 ILE A O 1
ATOM 4406 N N . ALA A 1 567 ? 5.910 -5.042 17.670 1.00 91.31 567 ALA A N 1
ATOM 4407 C CA . ALA A 1 567 ? 5.505 -5.055 19.071 1.00 91.31 567 ALA A CA 1
ATOM 4408 C C . ALA A 1 567 ? 4.811 -6.365 19.456 1.00 91.31 567 ALA A C 1
ATOM 4410 O O . ALA A 1 567 ? 4.947 -6.794 20.599 1.00 91.31 567 ALA A O 1
ATOM 4411 N N . THR A 1 568 ? 4.073 -6.966 18.522 1.00 93.19 568 THR A N 1
ATOM 4412 C CA . THR A 1 568 ? 3.418 -8.264 18.701 1.00 93.19 568 THR A CA 1
ATOM 4413 C C . THR A 1 568 ? 4.456 -9.380 18.718 1.00 93.19 568 THR A C 1
ATOM 4415 O O . THR A 1 568 ? 4.471 -10.150 19.669 1.00 93.19 568 THR A O 1
ATOM 4418 N N . LEU A 1 569 ? 5.389 -9.384 17.761 1.00 95.38 569 LEU A N 1
ATOM 4419 C CA . LEU A 1 569 ? 6.512 -10.321 17.693 1.00 95.38 569 LEU A CA 1
ATOM 4420 C C . LEU A 1 569 ? 7.339 -10.312 18.989 1.00 95.38 569 LEU A C 1
ATOM 4422 O O . LEU A 1 569 ? 7.521 -11.350 19.610 1.00 95.38 569 LEU A O 1
ATOM 4426 N N . ILE A 1 570 ? 7.758 -9.134 19.463 1.00 93.56 570 ILE A N 1
ATOM 4427 C CA . ILE A 1 570 ? 8.498 -8.997 20.731 1.00 93.56 570 ILE A CA 1
ATOM 4428 C C . ILE A 1 570 ? 7.645 -9.452 21.927 1.00 93.56 570 ILE A C 1
ATOM 4430 O O . ILE A 1 570 ? 8.153 -10.062 22.863 1.00 93.56 570 ILE A O 1
ATOM 4434 N N . ALA A 1 571 ? 6.339 -9.162 21.924 1.00 91.38 571 ALA A N 1
ATOM 4435 C CA . ALA A 1 571 ? 5.449 -9.555 23.016 1.00 91.38 571 ALA A CA 1
ATOM 4436 C C . ALA A 1 571 ? 5.199 -11.069 23.089 1.00 91.38 571 ALA A C 1
ATOM 4438 O O . ALA A 1 571 ? 4.811 -11.542 24.157 1.00 91.38 571 ALA A O 1
ATOM 4439 N N . MET A 1 572 ? 5.422 -11.815 22.000 1.00 92.50 572 MET A N 1
ATOM 4440 C CA . MET A 1 572 ? 5.350 -13.277 22.017 1.00 92.50 572 MET A CA 1
ATOM 4441 C C . MET A 1 572 ? 6.430 -13.903 22.911 1.00 92.50 572 MET A C 1
ATOM 4443 O O . MET A 1 572 ? 6.175 -14.997 23.415 1.00 92.50 572 MET A O 1
ATOM 4447 N N . GLY A 1 573 ? 7.567 -13.214 23.120 1.00 87.62 573 GLY A N 1
ATOM 4448 C CA . GLY A 1 573 ? 8.685 -13.591 24.008 1.00 87.62 573 GLY A CA 1
ATOM 4449 C C . GLY A 1 573 ? 9.354 -14.932 23.676 1.00 87.62 573 GLY A C 1
ATOM 4450 O O . GLY A 1 573 ? 8.783 -15.722 22.948 1.00 87.62 573 GLY A O 1
ATOM 4451 N N . GLY A 1 574 ? 10.529 -15.235 24.230 1.00 87.69 574 GLY A N 1
ATOM 4452 C CA . GLY A 1 574 ? 11.221 -16.521 24.020 1.00 87.69 574 GLY A CA 1
ATOM 4453 C C . GLY A 1 574 ? 12.279 -16.507 22.909 1.00 87.69 574 GLY A C 1
ATOM 4454 O O . GLY A 1 574 ? 12.242 -15.669 22.012 1.00 87.69 574 GLY A O 1
ATOM 4455 N N . ASP A 1 575 ? 13.216 -17.454 22.992 1.00 87.00 575 ASP A N 1
ATOM 4456 C CA . ASP A 1 575 ? 14.483 -17.473 22.237 1.00 87.00 575 ASP A CA 1
ATOM 4457 C C . ASP A 1 575 ? 14.313 -17.542 20.703 1.00 87.00 575 ASP A C 1
ATOM 4459 O O . ASP A 1 575 ? 15.205 -17.177 19.937 1.00 87.00 575 ASP A O 1
ATOM 4463 N N . ASP A 1 576 ? 13.159 -18.009 20.220 1.00 91.88 576 ASP A N 1
ATOM 4464 C CA . ASP A 1 576 ? 12.841 -18.105 18.792 1.00 91.88 576 ASP A CA 1
ATOM 4465 C C . ASP A 1 576 ? 12.490 -16.749 18.146 1.00 91.88 576 ASP A C 1
ATOM 4467 O O . ASP A 1 576 ? 12.431 -16.645 16.917 1.00 91.88 576 ASP A O 1
ATOM 4471 N N . VAL A 1 577 ? 12.313 -15.695 18.951 1.00 94.00 577 VAL A N 1
ATOM 4472 C CA . VAL A 1 577 ? 12.000 -14.329 18.499 1.00 94.00 577 VAL A CA 1
ATOM 4473 C C . VAL A 1 577 ? 13.253 -13.534 18.106 1.00 94.00 577 VAL A C 1
ATOM 4475 O O . VAL A 1 577 ? 13.188 -12.686 17.208 1.00 94.00 577 VAL A O 1
ATOM 4478 N N . ASP A 1 578 ? 14.410 -13.817 18.705 1.00 91.75 578 ASP A N 1
ATOM 4479 C CA . ASP A 1 578 ? 15.606 -12.977 18.549 1.00 91.75 578 ASP A CA 1
ATOM 4480 C C . ASP A 1 578 ? 16.195 -13.029 17.141 1.00 91.75 578 ASP A C 1
ATOM 4482 O O . ASP A 1 578 ? 16.625 -12.008 16.595 1.00 91.75 578 ASP A O 1
ATOM 4486 N N . ALA A 1 579 ? 16.174 -14.203 16.506 1.00 93.62 579 ALA A N 1
ATOM 4487 C CA . ALA A 1 579 ? 16.657 -14.363 15.138 1.00 93.62 579 ALA A CA 1
ATOM 4488 C C . ALA A 1 579 ? 15.836 -13.529 14.121 1.00 93.62 579 ALA A C 1
ATOM 4490 O O . ALA A 1 579 ? 16.448 -12.761 13.367 1.00 93.62 579 ALA A O 1
ATOM 4491 N N . PRO A 1 580 ? 14.488 -13.596 14.100 1.00 95.12 580 PRO A N 1
ATOM 4492 C CA . PRO A 1 580 ? 13.639 -12.664 13.351 1.00 95.12 580 PRO A CA 1
ATOM 4493 C C . PRO A 1 580 ? 13.904 -11.186 13.669 1.00 95.12 580 PRO A C 1
ATOM 4495 O O . PRO A 1 580 ? 14.073 -10.371 12.759 1.00 95.12 580 PRO A O 1
ATOM 4498 N N . VAL A 1 581 ? 14.004 -10.816 14.952 1.00 95.12 581 VAL A N 1
ATOM 4499 C CA . VAL A 1 581 ? 14.258 -9.424 15.368 1.00 95.12 581 VAL A CA 1
ATOM 4500 C C . VAL A 1 581 ? 15.608 -8.923 14.843 1.00 95.12 581 VAL A C 1
ATOM 4502 O O . VAL A 1 581 ? 15.707 -7.791 14.357 1.00 95.12 581 VAL A O 1
ATOM 4505 N N . LEU A 1 582 ? 16.645 -9.764 14.873 1.00 94.38 582 LEU A N 1
ATOM 4506 C CA . LEU A 1 582 ? 17.964 -9.461 14.323 1.00 94.38 582 LEU A CA 1
ATOM 4507 C C . LEU A 1 582 ? 17.943 -9.313 12.796 1.00 94.38 582 LEU A C 1
ATOM 4509 O O . LEU A 1 582 ? 18.632 -8.442 12.261 1.00 94.38 582 LEU A O 1
ATOM 4513 N N . ARG A 1 583 ? 17.171 -10.133 12.072 1.00 94.75 583 ARG A N 1
ATOM 4514 C CA . ARG A 1 583 ? 16.997 -9.970 10.617 1.00 94.75 583 ARG A CA 1
ATOM 4515 C C . ARG A 1 583 ? 16.293 -8.656 10.296 1.00 94.75 583 ARG A C 1
ATOM 4517 O O . ARG A 1 583 ? 16.809 -7.864 9.503 1.00 94.75 583 ARG A O 1
ATOM 4524 N N . LEU A 1 584 ? 15.178 -8.369 10.968 1.00 94.31 584 LEU A N 1
ATOM 4525 C CA . LEU A 1 584 ? 14.442 -7.117 10.799 1.00 94.31 584 LEU A CA 1
ATOM 4526 C C . LEU A 1 584 ? 15.299 -5.895 11.133 1.00 94.31 584 LEU A C 1
ATOM 4528 O O . LEU A 1 584 ? 15.235 -4.901 10.414 1.00 94.31 584 LEU A O 1
ATOM 4532 N N . SER A 1 585 ? 16.133 -5.944 12.177 1.00 93.31 585 SER A N 1
ATOM 4533 C CA . SER A 1 585 ? 16.961 -4.795 12.565 1.00 93.31 585 SER A CA 1
ATOM 4534 C C . SER A 1 585 ? 17.997 -4.429 11.497 1.00 93.31 585 SER A C 1
ATOM 4536 O O . SER A 1 585 ? 18.350 -3.256 11.374 1.00 93.31 585 SER A O 1
ATOM 4538 N N . LYS A 1 586 ? 18.434 -5.402 10.686 1.00 91.31 586 LYS A N 1
ATOM 4539 C CA . LYS A 1 586 ? 19.342 -5.198 9.548 1.00 91.31 586 LYS A CA 1
ATOM 4540 C C . LYS A 1 586 ? 18.617 -4.698 8.297 1.00 91.31 586 LYS A C 1
ATOM 4542 O O . LYS A 1 586 ? 19.184 -3.906 7.551 1.00 91.31 586 LYS A O 1
ATOM 4547 N N . LEU A 1 587 ? 17.387 -5.160 8.064 1.00 88.75 587 LEU A N 1
ATOM 4548 C CA . LEU A 1 587 ? 16.626 -4.871 6.842 1.00 88.75 587 LEU A CA 1
ATOM 4549 C C . LEU A 1 587 ? 15.773 -3.595 6.936 1.00 88.75 587 LEU A C 1
ATOM 4551 O O . LEU A 1 587 ? 15.566 -2.909 5.935 1.00 88.75 587 LEU A O 1
ATOM 4555 N N . VAL A 1 588 ? 15.277 -3.248 8.126 1.00 86.75 588 VAL A N 1
ATOM 4556 C CA . VAL A 1 588 ? 14.426 -2.072 8.341 1.00 86.75 588 VAL A CA 1
ATOM 4557 C C . VAL A 1 588 ? 15.280 -0.809 8.448 1.00 86.75 588 VAL A C 1
ATOM 4559 O O . VAL A 1 588 ? 15.862 -0.500 9.484 1.00 86.75 588 VAL A O 1
ATOM 4562 N N . GLU A 1 589 ? 15.282 -0.005 7.386 1.00 78.19 589 GLU A N 1
ATOM 4563 C CA . GLU A 1 589 ? 16.050 1.247 7.335 1.00 78.19 589 GLU A CA 1
ATOM 4564 C C . GLU A 1 589 ? 15.401 2.406 8.129 1.00 78.19 589 GLU A C 1
ATOM 4566 O O . GLU A 1 589 ? 16.032 3.427 8.425 1.00 78.19 589 GLU A O 1
ATOM 4571 N N . HIS A 1 590 ? 14.099 2.329 8.434 1.00 78.50 590 HIS A N 1
ATOM 4572 C CA . HIS A 1 590 ? 13.381 3.439 9.061 1.00 78.50 590 HIS A CA 1
ATOM 4573 C C . HIS A 1 590 ? 13.614 3.480 10.578 1.00 78.50 590 HIS A C 1
ATOM 4575 O O . HIS A 1 590 ? 12.972 2.745 11.323 1.00 78.50 590 HIS A O 1
ATOM 4581 N N . ARG A 1 591 ? 14.445 4.421 11.057 1.00 79.56 591 ARG A N 1
ATOM 4582 C CA . ARG A 1 591 ? 14.852 4.538 12.477 1.00 79.56 591 ARG A CA 1
ATOM 4583 C C . ARG A 1 591 ? 13.734 4.376 13.508 1.00 79.56 591 ARG A C 1
ATOM 4585 O O . ARG A 1 591 ? 13.938 3.719 14.514 1.00 79.56 591 ARG A O 1
ATOM 4592 N N . THR A 1 592 ? 12.554 4.964 13.298 1.00 79.56 592 THR A N 1
ATOM 4593 C CA . THR A 1 592 ? 11.468 4.863 14.304 1.00 79.56 592 THR A CA 1
ATOM 4594 C C . THR A 1 592 ? 10.747 3.511 14.326 1.00 79.56 592 THR A C 1
ATOM 4596 O O . THR A 1 592 ? 10.015 3.262 15.272 1.00 79.56 592 THR A O 1
ATOM 4599 N N . VAL A 1 593 ? 10.937 2.672 13.304 1.00 85.56 593 VAL A N 1
ATOM 4600 C CA . VAL A 1 593 ? 10.489 1.266 13.272 1.00 85.56 593 VAL A CA 1
ATOM 4601 C C . VAL A 1 593 ? 11.628 0.339 13.705 1.00 85.56 593 VAL A C 1
ATOM 4603 O O . VAL A 1 593 ? 11.398 -0.651 14.383 1.00 85.56 593 VAL A O 1
ATOM 4606 N N . GLN A 1 594 ? 12.869 0.702 13.374 1.00 89.81 594 GLN A N 1
ATOM 4607 C CA . GLN A 1 594 ? 14.073 -0.029 13.766 1.00 89.81 594 GLN A CA 1
ATOM 4608 C C . GLN A 1 594 ? 14.385 0.095 15.269 1.00 89.81 594 GLN A C 1
ATOM 4610 O O . GLN A 1 594 ? 14.879 -0.845 15.881 1.00 89.81 594 GLN A O 1
ATOM 4615 N N . ALA A 1 595 ? 14.100 1.246 15.889 1.00 88.31 595 ALA A N 1
ATOM 4616 C CA . ALA A 1 595 ? 14.473 1.525 17.277 1.00 88.31 595 ALA A CA 1
ATOM 4617 C C . ALA A 1 595 ? 13.906 0.521 18.305 1.00 88.31 595 ALA A C 1
ATOM 4619 O O . ALA A 1 595 ? 14.673 0.106 19.172 1.00 88.31 595 ALA A O 1
ATOM 4620 N N . PRO A 1 596 ? 12.629 0.086 18.236 1.00 90.00 596 PRO A N 1
ATOM 4621 C CA . PRO A 1 596 ? 12.124 -0.994 19.085 1.00 90.00 596 PRO A CA 1
ATOM 4622 C C . PRO A 1 596 ? 12.907 -2.308 18.966 1.00 90.00 596 PRO A C 1
ATOM 4624 O O . PRO A 1 596 ? 13.159 -2.937 19.988 1.00 90.00 596 PRO A O 1
ATOM 4627 N N . LEU A 1 597 ? 13.335 -2.687 17.754 1.00 93.50 597 LEU A N 1
ATOM 4628 C CA . LEU A 1 597 ? 14.121 -3.905 17.511 1.00 93.50 597 LEU A CA 1
ATOM 4629 C C . LEU A 1 597 ? 15.494 -3.810 18.183 1.00 93.50 597 LEU A C 1
ATOM 4631 O O . LEU A 1 597 ? 15.891 -4.702 18.920 1.00 93.50 597 LEU A O 1
ATOM 4635 N N . LEU A 1 598 ? 16.197 -2.690 17.982 1.00 93.06 598 LEU A N 1
ATOM 4636 C CA . LEU A 1 598 ? 17.501 -2.452 18.611 1.00 93.06 598 LEU A CA 1
ATOM 4637 C C . LEU A 1 598 ? 17.392 -2.385 20.136 1.00 93.06 598 LEU A C 1
ATOM 4639 O O . LEU A 1 598 ? 18.276 -2.855 20.839 1.00 93.06 598 LEU A O 1
ATOM 4643 N N . LYS A 1 599 ? 16.304 -1.807 20.656 1.00 92.81 599 LYS A N 1
ATOM 4644 C CA . LYS A 1 599 ? 16.056 -1.764 22.097 1.00 92.81 599 LYS A CA 1
ATOM 4645 C C . LYS A 1 599 ? 15.869 -3.165 22.685 1.00 92.81 599 LYS A C 1
ATOM 4647 O O . LYS A 1 599 ? 16.375 -3.389 23.774 1.00 92.81 599 LYS A O 1
ATOM 4652 N N . HIS A 1 600 ? 15.151 -4.058 21.998 1.00 92.19 600 HIS A N 1
ATOM 4653 C CA . HIS A 1 600 ? 14.994 -5.461 22.410 1.00 92.19 600 HIS A CA 1
ATOM 4654 C C . HIS A 1 600 ? 16.350 -6.171 22.445 1.00 92.19 600 HIS A C 1
ATOM 4656 O O . HIS A 1 600 ? 16.761 -6.633 23.500 1.00 92.19 600 HIS A O 1
ATOM 4662 N N . LEU A 1 601 ? 17.102 -6.115 21.340 1.00 90.88 601 LEU A N 1
ATOM 4663 C CA . LEU A 1 601 ? 18.416 -6.763 21.220 1.00 90.88 601 LEU A CA 1
ATOM 4664 C C . LEU A 1 601 ? 19.450 -6.260 22.244 1.00 90.88 601 LEU A C 1
ATOM 4666 O O . LEU A 1 601 ? 20.334 -7.010 22.633 1.00 90.88 601 LEU A O 1
ATOM 4670 N N . ASN A 1 602 ? 19.345 -4.999 22.677 1.00 89.19 602 ASN A N 1
ATOM 4671 C CA . ASN A 1 602 ? 20.238 -4.405 23.678 1.00 89.19 602 ASN A CA 1
ATOM 4672 C C . ASN A 1 602 ? 19.743 -4.567 25.128 1.00 89.19 602 ASN A C 1
ATOM 4674 O O . ASN A 1 602 ? 20.433 -4.139 26.047 1.00 89.19 602 ASN A O 1
ATOM 4678 N N . ALA A 1 603 ? 18.522 -5.063 25.353 1.00 80.69 603 ALA A N 1
ATOM 4679 C CA . ALA A 1 603 ? 17.996 -5.294 26.702 1.00 80.69 603 ALA A CA 1
ATOM 4680 C C . ALA A 1 603 ? 18.429 -6.656 27.273 1.00 80.69 603 ALA A C 1
ATOM 4682 O O . ALA A 1 603 ? 18.326 -6.863 28.480 1.00 80.69 603 ALA A O 1
ATOM 4683 N N . GLU A 1 604 ? 18.903 -7.554 26.408 1.00 58.41 604 GLU A N 1
ATOM 4684 C CA . GLU A 1 604 ? 19.382 -8.903 26.738 1.00 58.41 604 GLU A CA 1
ATOM 4685 C C . GLU A 1 604 ? 20.922 -9.017 26.732 1.00 58.41 604 GLU A C 1
ATOM 4687 O O . GLU A 1 604 ? 21.468 -10.092 26.975 1.00 58.41 604 GLU A O 1
ATOM 4692 N N . SER A 1 605 ? 21.618 -7.897 26.499 1.00 44.12 605 SER A N 1
ATOM 4693 C CA . SER A 1 605 ? 23.066 -7.705 26.689 1.00 44.12 605 SER A CA 1
ATOM 4694 C C . SER A 1 605 ? 23.348 -6.949 27.979 1.00 44.12 605 SER A C 1
ATOM 4696 O O . SER A 1 605 ? 24.293 -7.337 28.701 1.00 44.12 605 SER A O 1
#

Radius of gyration: 35.54 Å; chains: 1; bounding box: 94×76×94 Å

Foldseek 3Di:
DDDDDDDDDDDDDDDDDDDDDDDDDDDDDDDDDDDDDDDPDFLLVQLLVQLQVQQPDPVQSLNSLLVSVVVDDQASLQRLLLCLCVVVVDQADDDPPDDSSVSNSNSNNVNSLVDRHAHALVSLVSLLSNCQVPVCNLQPPPCVSVLVVSLVNNVRSVVNPHDQDLVSLVSLLVSLVSSLVCLVRDDPVCSVVSNVSSVSSCVVSVNPVPLVVLQVVQADDQWFPPFQDPDDDPCLLLVLLLLLLLLVLLVVVLVQPPDDDHRPLLPDPVSVCVQQPDDPPLHFDSVLLVVFPPLNVVSVVCVDQQQDWAPSVVSSCLVVLQVLLNLLNGGQQADLHQPPVVLQADVVDVLRSVLLSLLQPDDDDLADDPVSLVVNVVSCVVVPLVNNLNSLLRSLCSLQVVFDFLVSVLSSLSNQLSSVLSVQCCVLPVCCCVRCVPPSNSSSSSLNNCQSSVNCVSPGCQSHSQQRDADQPDFLVPHGRHHNGPGDADFDAPPVRHTDPDHSLNSSQHHPSSLSNLLSSLLSLLVGPPNVSNLVSLLSLLNRLLNSLGPPPSSVSSLSRNSSSLVSLVVSDDDSSLVSLVVCLVRRPDCVSNVSSVVSVVVVD